Protein 8EVW (pdb70)

InterPro domains:
  IPR000291 D-alanine--D-alanine ligase/VANA/B/C, conserved site [PS00843] (100-111)
  IPR000291 D-alanine--D-alanine ligase/VANA/B/C, conserved site [PS00844] (277-305)
  IPR005905 D-alanine--D-alanine ligase [MF_00047] (6-335)
  IPR005905 D-alanine--D-alanine ligase [PIRSF039102] (4-339)
  IPR005905 D-alanine--D-alanine ligase [TIGR01205] (7-331)
  IPR011095 D-alanine--D-alanine ligase, C-terminal [PF07478] (147-330)
  IPR011127 D-alanine--D-alanine ligase, N-terminal domain [PF01820] (7-123)
  IPR011761 ATP-grasp fold [PS50975] (138-332)
  IPR013815 ATP-grasp fold, subdomain 1 [G3DSA:3.30.1490.20] (148-211)
  IPR016185 Pre-ATP-grasp domain superfamily [SSF52440] (5-132)

Structure (mmCIF, N/CA/C/O backbone):
data_8EVW
#
_entry.id   8EVW
#
_cell.length_a   47.273
_cell.length_b   123.615
_cell.length_c   53.582
_cell.angle_alpha   90.000
_cell.angle_beta   109.120
_cell.angle_gamma   90.000
#
_symmetry.space_group_name_H-M   'P 1 21 1'
#
loop_
_entity.id
_entity.type
_entity.pdbx_description
1 polymer 'D-alanine--D-alanine ligase A'
2 non-polymer "ADENOSINE-5'-TRIPHOSPHATE"
3 non-polymer D-ALANINE
4 non-polymer 'MAGNESIUM ION'
5 water water
#
loop_
_atom_site.group_PDB
_atom_site.id
_atom_site.type_symbol
_atom_site.label_atom_id
_atom_site.label_alt_id
_atom_site.label_comp_id
_atom_site.label_asym_id
_atom_site.label_entity_id
_atom_site.label_seq_id
_atom_site.pdbx_PDB_ins_code
_atom_site.Cartn_x
_atom_site.Cartn_y
_atom_site.Cartn_z
_atom_site.occupancy
_atom_site.B_iso_or_equiv
_atom_site.auth_seq_id
_atom_site.auth_comp_id
_atom_site.auth_asym_id
_atom_site.auth_atom_id
_atom_site.pdbx_PDB_model_num
ATOM 1 N N . LYS A 1 6 ? -28.113 -53.696 -37.216 1.00 28.85 5 LYS A N 1
ATOM 2 C CA . LYS A 1 6 ? -26.838 -54.393 -37.387 1.00 21.69 5 LYS A CA 1
ATOM 3 C C . LYS A 1 6 ? -25.733 -53.419 -37.716 1.00 26.16 5 LYS A C 1
ATOM 4 O O . LYS A 1 6 ? -25.934 -52.438 -38.422 1.00 30.34 5 LYS A O 1
ATOM 10 N N . LEU A 1 7 ? -24.565 -53.711 -37.181 1.00 23.14 6 LEU A N 1
ATOM 11 C CA . LEU A 1 7 ? -23.388 -52.864 -37.317 1.00 21.94 6 LEU A CA 1
ATOM 12 C C . LEU A 1 7 ? -22.429 -53.424 -38.367 1.00 19.13 6 LEU A C 1
ATOM 13 O O . LEU A 1 7 ? -22.481 -54.600 -38.742 1.00 21.12 6 LEU A O 1
ATOM 18 N N . LYS A 1 8 ? -21.565 -52.548 -38.851 1.00 16.61 7 LYS A N 1
ATOM 19 C CA . LYS A 1 8 ? -20.449 -52.918 -39.669 1.00 18.60 7 LYS A CA 1
ATOM 20 C C . LYS A 1 8 ? -19.242 -52.746 -38.754 1.00 14.48 7 LYS A C 1
ATOM 21 O O . LYS A 1 8 ? -18.959 -51.623 -38.337 1.00 16.46 7 LYS A O 1
ATOM 27 N N . VAL A 1 9 ? -18.565 -53.853 -38.451 1.00 14.55 8 VAL A N 1
ATOM 28 C CA . VAL A 1 9 ? -17.468 -53.858 -37.478 1.00 13.85 8 VAL A CA 1
ATOM 29 C C . VAL A 1 9 ? -16.188 -54.262 -38.170 1.00 14.54 8 VAL A C 1
ATOM 30 O O . VAL A 1 9 ? -16.172 -55.251 -38.905 1.00 15.20 8 VAL A O 1
ATOM 34 N N . ALA A 1 10 ? -15.109 -53.518 -37.928 1.00 13.26 9 ALA A N 1
ATOM 35 C CA . ALA A 1 10 ? -13.774 -53.990 -38.286 1.00 13.08 9 ALA A CA 1
ATOM 36 C C . ALA A 1 10 ? -13.108 -54.527 -37.028 1.00 12.62 9 ALA A C 1
ATOM 37 O O . ALA A 1 10 ? -12.946 -53.774 -36.054 1.00 12.76 9 ALA A O 1
ATOM 39 N N . VAL A 1 11 ? -12.733 -55.804 -37.030 1.00 11.78 10 VAL A N 1
ATOM 40 C CA . VAL A 1 11 ? -12.063 -56.404 -35.873 1.00 11.89 10 VAL A CA 1
ATOM 41 C C . VAL A 1 11 ? -10.573 -56.344 -36.153 1.00 12.27 10 VAL A C 1
ATOM 42 O O . VAL A 1 11 ? -10.083 -56.979 -37.105 1.00 13.76 10 VAL A O 1
ATOM 46 N N . LEU A 1 12 ? -9.867 -55.514 -35.366 1.00 11.31 11 LEU A N 1
ATOM 47 C CA . LEU A 1 12 ? -8.425 -55.366 -35.514 1.00 10.77 11 LEU A CA 1
ATOM 48 C C . LEU A 1 12 ? -7.725 -56.321 -34.560 1.00 11.57 11 LEU A C 1
ATOM 49 O O . LEU A 1 12 ? -8.029 -56.348 -33.361 1.00 11.85 11 LEU A O 1
ATOM 54 N N . PHE A 1 13 ? -6.800 -57.113 -35.062 1.00 12.26 12 PHE A N 1
ATOM 55 C CA . PHE A 1 13 ? -6.158 -58.107 -34.202 1.00 11.75 12 PHE A CA 1
ATOM 56 C C . PHE A 1 13 ? -4.744 -58.366 -34.689 1.00 11.77 12 PHE A C 1
ATOM 57 O O . PHE A 1 13 ? -4.345 -57.878 -35.752 1.00 11.99 12 PHE A O 1
ATOM 65 N N . GLY A 1 14 ? -4.030 -59.227 -33.969 1.00 11.87 13 GLY A N 1
ATOM 66 C CA . GLY A 1 14 ? -2.685 -59.560 -34.424 1.00 13.62 13 GLY A CA 1
ATOM 67 C C . GLY A 1 14 ? -1.632 -58.669 -33.815 1.00 12.87 13 GLY A C 1
ATOM 68 O O . GLY A 1 14 ? -1.203 -58.897 -32.685 1.00 13.11 13 GLY A O 1
ATOM 69 N N . GLY A 1 15 ? -1.273 -57.623 -34.529 1.00 14.80 14 GLY A N 1
ATOM 70 C CA . GLY A 1 15 ? -0.317 -56.687 -33.980 1.00 16.13 14 GLY A CA 1
ATOM 71 C C . GLY A 1 15 ? 1.093 -57.249 -33.997 1.00 14.19 14 GLY A C 1
ATOM 72 O O . GLY A 1 15 ? 1.396 -58.279 -34.613 1.00 15.17 14 GLY A O 1
ATOM 73 N N . SER A 1 16 ? 1.935 -56.594 -33.221 1.00 15.07 15 SER A N 1
ATOM 74 C CA . SER A 1 16 ? 3.337 -56.972 -33.197 1.00 16.68 15 SER A CA 1
ATOM 75 C C . SER A 1 16 ? 3.862 -57.092 -31.774 1.00 13.59 15 SER A C 1
ATOM 76 O O . SER A 1 16 ? 5.073 -57.104 -31.579 1.00 14.93 15 SER A O 1
ATOM 79 N N . SER A 1 17 ? 2.982 -57.208 -30.776 1.00 13.93 16 SER A N 1
ATOM 80 C CA . SER A 1 17 ? 3.452 -57.487 -29.428 1.00 11.43 16 SER A CA 1
ATOM 81 C C . SER A 1 17 ? 3.673 -58.981 -29.201 1.00 10.78 16 SER A C 1
ATOM 82 O O . SER A 1 17 ? 3.278 -59.831 -30.001 1.00 10.86 16 SER A O 1
ATOM 85 N N . GLU A 1 18 ? 4.253 -59.297 -28.038 1.00 10.39 17 GLU A N 1
ATOM 86 C CA . GLU A 1 18 ? 4.436 -60.685 -27.632 1.00 10.40 17 GLU A CA 1
ATOM 87 C C . GLU A 1 18 ? 3.093 -61.378 -27.366 1.00 8.86 17 GLU A C 1
ATOM 88 O O . GLU A 1 18 ? 3.064 -62.615 -27.254 1.00 11.42 17 GLU A O 1
ATOM 94 N N . GLU A 1 19 ? 1.986 -60.649 -27.303 1.00 10.09 18 GLU A N 1
ATOM 95 C CA . GLU A 1 19 ? 0.641 -61.208 -27.187 1.00 9.71 18 GLU A CA 1
ATOM 96 C C . GLU A 1 19 ? -0.048 -61.391 -28.542 1.00 10.44 18 GLU A C 1
ATOM 97 O O . GLU A 1 19 ? -1.271 -61.593 -28.565 1.00 10.30 18 GLU A O 1
ATOM 103 N N . ARG A 1 20 ? 0.695 -61.349 -29.644 1.00 10.42 19 ARG A N 1
ATOM 104 C CA . ARG A 1 20 ? 0.118 -61.495 -30.963 1.00 10.49 19 ARG A CA 1
ATOM 105 C C . ARG A 1 20 ? -0.685 -62.772 -31.093 1.00 10.61 19 ARG A C 1
ATOM 106 O O . ARG A 1 20 ? -1.750 -62.763 -31.710 1.00 10.50 19 ARG A O 1
ATOM 114 N N . ASP A 1 21 ? -0.182 -63.920 -30.613 1.00 10.52 20 ASP A N 1
ATOM 115 C CA . ASP A 1 21 ? -0.931 -65.162 -30.798 1.00 11.33 20 ASP A CA 1
ATOM 116 C C . ASP A 1 21 ? -2.212 -65.157 -29.971 1.00 9.34 20 ASP A C 1
ATOM 117 O O . ASP A 1 21 ? -3.269 -65.651 -30.413 1.00 11.17 20 ASP A O 1
ATOM 122 N N . VAL A 1 22 ? -2.154 -64.577 -28.754 1.00 9.86 21 VAL A N 1
ATOM 123 C CA . VAL A 1 22 ? -3.351 -64.427 -27.935 1.00 9.19 21 VAL A CA 1
ATOM 124 C C . VAL A 1 22 ? -4.337 -63.553 -28.678 1.00 10.22 21 VAL A C 1
ATOM 125 O O . VAL A 1 22 ? -5.543 -63.836 -28.699 1.00 9.89 21 VAL A O 1
ATOM 129 N N . SER A 1 23 ? -3.863 -62.473 -29.282 1.00 10.08 22 SER A N 1
ATOM 130 C CA . SER A 1 23 ? -4.733 -61.557 -30.021 1.00 10.58 22 SER A CA 1
ATOM 131 C C . SER A 1 23 ? -5.386 -62.218 -31.237 1.00 10.69 22 SER A C 1
ATOM 132 O O . SER A 1 23 ? -6.567 -61.959 -31.523 1.00 10.84 22 SER A O 1
ATOM 135 N N . ILE A 1 24 ? -4.644 -63.042 -31.973 1.00 10.22 23 ILE A N 1
ATOM 136 C CA . ILE A 1 24 ? -5.231 -63.805 -33.066 1.00 13.11 23 ILE A CA 1
ATOM 137 C C . ILE A 1 24 ? -6.392 -64.623 -32.575 1.00 11.67 23 ILE A C 1
ATOM 138 O O . ILE A 1 24 ? -7.474 -64.655 -33.210 1.00 13.28 23 ILE A O 1
ATOM 143 N N . ALA A 1 25 ? -6.224 -65.270 -31.434 1.00 11.50 24 ALA A N 1
ATOM 144 C CA . ALA A 1 25 ? -7.284 -66.108 -30.886 1.00 13.34 24 ALA A CA 1
ATOM 145 C C . ALA A 1 25 ? -8.460 -65.268 -30.387 1.00 11.44 24 ALA A C 1
ATOM 146 O O . ALA A 1 25 ? -9.632 -65.632 -30.594 1.00 13.67 24 ALA A O 1
ATOM 148 N N . SER A 1 26 ? -8.206 -64.154 -29.684 1.00 10.01 25 SER A N 1
ATOM 149 C CA . SER A 1 26 ? -9.313 -63.278 -29.305 1.00 10.20 25 SER A CA 1
ATOM 150 C C . SER A 1 26 ? -10.058 -62.801 -30.536 1.00 10.49 25 SER A C 1
ATOM 151 O O . SER A 1 26 ? -11.314 -62.815 -30.570 1.00 11.28 25 SER A O 1
ATOM 154 N N . GLY A 1 27 ? -9.325 -62.292 -31.529 1.00 10.69 26 GLY A N 1
ATOM 155 C CA . GLY A 1 27 ? -9.946 -61.787 -32.751 1.00 13.07 26 GLY A CA 1
ATOM 156 C C . GLY A 1 27 ? -10.797 -62.839 -33.429 1.00 14.48 26 GLY A C 1
ATOM 157 O O . GLY A 1 27 ? -11.921 -62.559 -33.856 1.00 13.78 26 GLY A O 1
ATOM 158 N N . ALA A 1 28 ? -10.316 -64.062 -33.483 1.00 13.06 27 ALA A N 1
ATOM 159 C CA . ALA A 1 28 ? -11.059 -65.106 -34.158 1.00 15.27 27 ALA A CA 1
ATOM 160 C C . ALA A 1 28 ? -12.379 -65.387 -33.434 1.00 16.82 27 ALA A C 1
ATOM 161 O O . ALA A 1 28 ? -13.443 -65.546 -34.077 1.00 15.36 27 ALA A O 1
ATOM 163 N N . GLN A 1 29 ? -12.390 -65.372 -32.100 1.00 13.60 28 GLN A N 1
ATOM 164 C CA . GLN A 1 29 ? -13.655 -65.600 -31.387 1.00 13.00 28 GLN A CA 1
ATOM 165 C C . GLN A 1 29 ? -14.611 -64.455 -31.602 1.00 12.53 28 GLN A C 1
ATOM 166 O O . GLN A 1 29 ? -15.825 -64.683 -31.761 1.00 12.89 28 GLN A O 1
ATOM 172 N N . VAL A 1 30 ? -14.119 -63.215 -31.520 1.00 12.26 29 VAL A N 1
ATOM 173 C CA . VAL A 1 30 ? -14.965 -62.040 -31.682 1.00 12.49 29 VAL A CA 1
ATOM 174 C C . VAL A 1 30 ? -15.551 -61.991 -33.085 1.00 11.90 29 VAL A C 1
ATOM 175 O O . VAL A 1 30 ? -16.739 -61.707 -33.245 1.00 12.81 29 VAL A O 1
ATOM 179 N N . ILE A 1 31 ? -14.737 -62.280 -34.102 1.00 13.00 30 ILE A N 1
ATOM 180 C CA . ILE A 1 31 ? -15.219 -62.273 -35.487 1.00 13.68 30 ILE A CA 1
ATOM 181 C C . ILE A 1 31 ? -16.347 -63.274 -35.640 1.00 13.32 30 ILE A C 1
ATOM 182 O O . ILE A 1 31 ? -17.420 -62.955 -36.186 1.00 15.42 30 ILE A O 1
ATOM 187 N N . GLN A 1 32 ? -16.153 -64.479 -35.118 1.00 13.50 31 GLN A N 1
ATOM 188 C CA . GLN A 1 32 ? -17.164 -65.514 -35.282 1.00 18.07 31 GLN A CA 1
ATOM 189 C C . GLN A 1 32 ? -18.443 -65.117 -34.555 1.00 15.11 31 GLN A C 1
ATOM 190 O O . GLN A 1 32 ? -19.570 -65.284 -35.077 1.00 16.54 31 GLN A O 1
ATOM 196 N N . ALA A 1 33 ? -18.309 -64.588 -33.344 1.00 14.82 32 ALA A N 1
ATOM 197 C CA . ALA A 1 33 ? -19.486 -64.222 -32.568 1.00 16.11 32 ALA A CA 1
ATOM 198 C C . ALA A 1 33 ? -20.261 -63.096 -33.232 1.00 16.36 32 ALA A C 1
ATOM 199 O O . ALA A 1 33 ? -21.504 -63.130 -33.285 1.00 16.69 32 ALA A O 1
ATOM 201 N N . LEU A 1 34 ? -19.581 -62.036 -33.672 1.00 15.67 33 LEU A N 1
ATOM 202 C CA . LEU A 1 34 ? -20.285 -60.918 -34.284 1.00 13.65 33 LEU A CA 1
ATOM 203 C C . LEU A 1 34 ? -20.936 -61.326 -35.603 1.00 16.45 33 LEU A C 1
ATOM 204 O O . LEU A 1 34 ? -22.058 -60.872 -35.920 1.00 16.24 33 LEU A O 1
ATOM 209 N N . ARG A 1 35 ? -20.282 -62.161 -36.399 1.00 16.83 34 ARG A N 1
ATOM 210 C CA . ARG A 1 35 ? -20.949 -62.636 -37.614 1.00 18.06 34 ARG A CA 1
ATOM 211 C C . ARG A 1 35 ? -22.195 -63.444 -37.263 1.00 17.58 34 ARG A C 1
ATOM 212 O O . ARG A 1 35 ? -23.253 -63.294 -37.907 1.00 21.02 34 ARG A O 1
ATOM 220 N N . SER A 1 36 ? -22.126 -64.235 -36.188 1.00 17.20 35 SER A N 1
ATOM 221 C CA . SER A 1 36 ? -23.266 -65.071 -35.802 1.00 22.27 35 SER A CA 1
ATOM 222 C C . SER A 1 36 ? -24.444 -64.230 -35.336 1.00 22.76 35 SER A C 1
ATOM 223 O O . SER A 1 36 ? -25.604 -64.656 -35.456 1.00 27.08 35 SER A O 1
ATOM 226 N N . ALA A 1 37 ? -24.188 -63.051 -34.810 1.00 19.51 36 ALA A N 1
ATOM 227 C CA . ALA A 1 37 ? -25.219 -62.105 -34.424 1.00 22.18 36 ALA A CA 1
ATOM 228 C C . ALA A 1 37 ? -25.719 -61.250 -35.605 1.00 24.75 36 ALA A C 1
ATOM 229 O O . ALA A 1 37 ? -26.507 -60.318 -35.394 1.00 24.37 36 ALA A O 1
ATOM 231 N N . GLY A 1 38 ? -25.273 -61.531 -36.824 1.00 19.24 37 GLY A N 1
ATOM 232 C CA . GLY A 1 38 ? -25.771 -60.865 -38.022 1.00 18.74 37 GLY A CA 1
ATOM 233 C C . GLY A 1 38 ? -25.073 -59.590 -38.435 1.00 22.60 37 GLY A C 1
ATOM 234 O O . GLY A 1 38 ? -25.580 -58.869 -39.309 1.00 23.08 37 GLY A O 1
ATOM 235 N N . HIS A 1 39 ? -23.925 -59.278 -37.842 1.00 17.73 38 HIS A N 1
ATOM 236 C CA . HIS A 1 39 ? -23.201 -58.085 -38.231 1.00 21.93 38 HIS A CA 1
ATOM 237 C C . HIS A 1 39 ? -22.296 -58.386 -39.413 1.00 19.45 38 HIS A C 1
ATOM 238 O O . HIS A 1 39 ? -21.885 -59.528 -39.624 1.00 20.85 38 HIS A O 1
ATOM 245 N N . GLN A 1 40 ? -21.986 -57.355 -40.189 1.00 19.83 39 GLN A N 1
ATOM 246 C CA . GLN A 1 40 ? -20.961 -57.466 -41.221 1.00 20.07 39 GLN A CA 1
ATOM 247 C C . GLN A 1 40 ? -19.625 -57.174 -40.541 1.00 17.26 39 GLN A C 1
ATOM 248 O O . GLN A 1 40 ? -19.527 -56.219 -39.767 1.00 20.99 39 GLN A O 1
ATOM 250 N N . VAL A 1 41 ? -18.643 -58.033 -40.761 1.00 18.20 40 VAL A N 1
ATOM 251 C CA . VAL A 1 41 ? -17.371 -57.986 -40.045 1.00 17.67 40 VAL A CA 1
ATOM 252 C C . VAL A 1 41 ? -16.219 -58.035 -41.023 1.00 18.06 40 VAL A C 1
ATOM 253 O O . VAL A 1 41 ? -16.183 -58.900 -41.911 1.00 22.23 40 VAL A O 1
ATOM 257 N N . LEU A 1 42 ? -15.284 -57.082 -40.892 1.00 15.76 41 LEU A N 1
ATOM 258 C CA . LEU A 1 42 ? -14.020 -57.101 -41.613 1.00 16.60 41 LEU A CA 1
ATOM 259 C C . LEU A 1 42 ? -12.958 -57.600 -40.645 1.00 14.60 41 LEU A C 1
ATOM 260 O O . LEU A 1 42 ? -12.848 -57.061 -39.534 1.00 18.35 41 LEU A O 1
ATOM 265 N N . ALA A 1 43 ? -12.161 -58.584 -41.053 1.00 14.97 42 ALA A N 1
ATOM 266 C CA . ALA A 1 43 ? -11.064 -59.111 -40.243 1.00 15.25 42 ALA A CA 1
ATOM 267 C C . ALA A 1 43 ? -9.763 -58.471 -40.693 1.00 17.86 42 ALA A C 1
ATOM 268 O O . ALA A 1 43 ? -9.326 -58.683 -41.830 1.00 19.01 42 ALA A O 1
ATOM 270 N N . VAL A 1 44 ? -9.132 -57.714 -39.807 1.00 15.59 43 VAL A N 1
ATOM 271 C CA . VAL A 1 44 ? -7.929 -56.967 -40.141 1.00 15.41 43 VAL A CA 1
ATOM 272 C C . VAL A 1 44 ? -6.793 -57.399 -39.223 1.00 16.86 43 VAL A C 1
ATOM 273 O O . VAL A 1 44 ? -6.836 -57.102 -38.022 1.00 13.82 43 VAL A O 1
ATOM 277 N N . ASP A 1 45 ? -5.776 -58.064 -39.770 1.00 15.78 44 ASP A N 1
ATOM 278 C CA . ASP A 1 45 ? -4.544 -58.308 -39.029 1.00 16.61 44 ASP A CA 1
ATOM 279 C C . ASP A 1 45 ? -3.710 -57.064 -39.188 1.00 17.75 44 ASP A C 1
ATOM 280 O O . ASP A 1 45 ? -3.339 -56.693 -40.311 1.00 21.25 44 ASP A O 1
ATOM 285 N N . THR A 1 46 ? -3.455 -56.367 -38.098 1.00 17.77 45 THR A N 1
ATOM 286 C CA . THR A 1 46 ? -2.754 -55.101 -38.255 1.00 20.48 45 THR A CA 1
ATOM 287 C C . THR A 1 46 ? -1.323 -55.270 -38.756 1.00 22.05 45 THR A C 1
ATOM 288 O O . THR A 1 46 ? -0.700 -54.270 -39.132 1.00 26.15 45 THR A O 1
ATOM 292 N N . ALA A 1 47 ? -0.823 -56.496 -38.829 1.00 18.63 46 ALA A N 1
ATOM 293 C CA . ALA A 1 47 ? 0.511 -56.788 -39.360 1.00 23.47 46 ALA A CA 1
ATOM 294 C C . ALA A 1 47 ? 0.533 -56.936 -40.876 1.00 31.44 46 ALA A C 1
ATOM 295 O O . ALA A 1 47 ? 1.621 -56.982 -41.461 1.00 40.97 46 ALA A O 1
ATOM 297 N N . SER A 1 48 ? -0.632 -56.976 -41.521 1.00 22.11 47 SER A N 1
ATOM 298 C CA . SER A 1 48 ? -0.751 -57.291 -42.947 1.00 24.08 47 SER A CA 1
ATOM 299 C C . SER A 1 48 ? -1.950 -56.657 -43.653 1.00 26.48 47 SER A C 1
ATOM 300 O O . SER A 1 48 ? -1.827 -56.225 -44.801 1.00 35.39 47 SER A O 1
ATOM 303 N N . GLY A 1 49 ? -3.116 -56.601 -43.007 1.00 23.97 48 GLY A N 1
ATOM 304 C CA . GLY A 1 49 ? -4.293 -55.968 -43.565 1.00 23.77 48 GLY A CA 1
ATOM 305 C C . GLY A 1 49 ? -5.514 -56.886 -43.545 1.00 26.39 48 GLY A C 1
ATOM 306 O O . GLY A 1 49 ? -5.604 -57.822 -42.742 1.00 23.31 48 GLY A O 1
ATOM 307 N N . LEU A 1 50 ? -6.467 -56.634 -44.452 1.00 26.55 49 LEU A N 1
ATOM 308 C CA . LEU A 1 50 ? -7.683 -57.449 -44.539 1.00 23.32 49 LEU A CA 1
ATOM 309 C C . LEU A 1 50 ? -7.426 -58.886 -44.972 1.00 29.53 49 LEU A C 1
ATOM 310 O O . LEU A 1 50 ? -6.657 -59.153 -45.898 1.00 27.48 49 LEU A O 1
ATOM 315 N N . LEU A 1 51 ? -8.109 -59.818 -44.327 1.00 23.78 50 LEU A N 1
ATOM 316 C CA . LEU A 1 51 ? -8.043 -61.226 -44.694 1.00 28.65 50 LEU A CA 1
ATOM 317 C C . LEU A 1 51 ? -9.260 -61.680 -45.496 1.00 25.40 50 LEU A C 1
ATOM 318 O O . LEU A 1 51 ? -10.375 -61.194 -45.298 1.00 25.84 50 LEU A O 1
ATOM 323 N N . GLY A 1 52 ? -9.039 -62.659 -46.387 1.00 27.59 51 GLY A N 1
ATOM 324 C CA . GLY A 1 52 ? -10.128 -63.350 -47.054 1.00 28.73 51 GLY A CA 1
ATOM 325 C C . GLY A 1 52 ? -10.632 -64.545 -46.254 1.00 32.95 51 GLY A C 1
ATOM 326 O O . GLY A 1 52 ? -10.114 -64.889 -45.196 1.00 29.63 51 GLY A O 1
ATOM 327 N N . ALA A 1 53 ? -11.676 -65.187 -46.782 1.00 28.24 52 ALA A N 1
ATOM 328 C CA . ALA A 1 53 ? -12.400 -66.194 -46.008 1.00 32.81 52 ALA A CA 1
ATOM 329 C C . ALA A 1 53 ? -11.508 -67.369 -45.621 1.00 35.52 52 ALA A C 1
ATOM 330 O O . ALA A 1 53 ? -11.645 -67.921 -44.524 1.00 38.13 52 ALA A O 1
ATOM 332 N N . GLU A 1 54 ? -10.592 -67.767 -46.506 1.00 32.98 53 GLU A N 1
ATOM 333 C CA . GLU A 1 54 ? -9.754 -68.932 -46.237 1.00 38.75 53 GLU A CA 1
ATOM 334 C C . GLU A 1 54 ? -8.690 -68.624 -45.189 1.00 38.18 53 GLU A C 1
ATOM 335 O O . GLU A 1 54 ? -8.515 -69.391 -44.237 1.00 36.46 53 GLU A O 1
ATOM 337 N N . GLU A 1 55 ? -7.958 -67.511 -45.354 1.00 37.31 54 GLU A N 1
ATOM 338 C CA . GLU A 1 55 ? -7.029 -67.063 -44.315 1.00 41.69 54 GLU A CA 1
ATOM 339 C C . GLU A 1 55 ? -7.743 -66.873 -42.984 1.00 38.28 54 GLU A C 1
ATOM 340 O O . GLU A 1 55 ? -7.178 -67.132 -41.916 1.00 33.37 54 GLU A O 1
ATOM 342 N N . GLU A 1 56 ? -8.982 -66.429 -43.034 1.00 36.04 55 GLU A N 1
ATOM 343 C CA . GLU A 1 56 ? -9.749 -66.183 -41.831 1.00 34.40 55 GLU A CA 1
ATOM 344 C C . GLU A 1 56 ? -10.224 -67.468 -41.163 1.00 39.60 55 GLU A C 1
ATOM 345 O O . GLU A 1 56 ? -10.250 -67.543 -39.928 1.00 36.07 55 GLU A O 1
ATOM 351 N N . ARG A 1 57 ? -10.552 -68.498 -41.946 1.00 37.17 56 ARG A N 1
ATOM 352 C CA . ARG A 1 57 ? -10.833 -69.805 -41.356 1.00 45.19 56 ARG A CA 1
ATOM 353 C C . ARG A 1 57 ? -9.577 -70.427 -40.751 1.00 41.84 56 ARG A C 1
ATOM 354 O O . ARG A 1 57 ? -9.656 -71.119 -39.726 1.00 32.74 56 ARG A O 1
ATOM 356 N N . ARG A 1 58 ? -8.417 -70.195 -41.372 1.00 35.70 57 ARG A N 1
ATOM 357 C CA . ARG A 1 58 ? -7.169 -70.735 -40.854 1.00 31.43 57 ARG A CA 1
ATOM 358 C C . ARG A 1 58 ? -6.821 -70.112 -39.507 1.00 41.07 57 ARG A C 1
ATOM 359 O O . ARG A 1 58 ? -6.378 -70.808 -38.588 1.00 33.26 57 ARG A O 1
ATOM 367 N N . LEU A 1 59 ? -7.020 -68.800 -39.368 1.00 41.55 58 LEU A N 1
ATOM 368 C CA . LEU A 1 59 ? -6.685 -68.140 -38.111 1.00 33.65 58 LEU A CA 1
ATOM 369 C C . LEU A 1 59 ? -7.652 -68.536 -36.997 1.00 27.82 58 LEU A C 1
ATOM 370 O O . LEU A 1 59 ? -7.263 -68.582 -35.823 1.00 25.12 58 LEU A O 1
ATOM 375 N N . LEU A 1 60 ? -8.908 -68.850 -37.325 1.00 34.75 59 LEU A N 1
ATOM 376 C CA . LEU A 1 60 ? -9.809 -69.341 -36.287 1.00 31.73 59 LEU A CA 1
ATOM 377 C C . LEU A 1 60 ? -9.352 -70.695 -35.742 1.00 43.49 59 LEU A C 1
ATOM 378 O O . LEU A 1 60 ? -9.706 -71.053 -34.609 1.00 30.84 59 LEU A O 1
ATOM 383 N N . ALA A 1 61 ? -8.536 -71.433 -36.509 1.00 34.45 60 ALA A N 1
ATOM 384 C CA . ALA A 1 61 ? -8.004 -72.718 -36.084 1.00 29.26 60 ALA A CA 1
ATOM 385 C C . ALA A 1 61 ? -6.630 -72.645 -35.418 1.00 29.81 60 ALA A C 1
ATOM 386 O O . ALA A 1 61 ? -6.173 -73.664 -34.908 1.00 27.63 60 ALA A O 1
ATOM 388 N N . SER A 1 62 ? -5.961 -71.487 -35.399 1.00 25.94 61 SER A N 1
ATOM 389 C CA . SER A 1 62 ? -4.593 -71.380 -34.867 1.00 27.97 61 SER A CA 1
ATOM 390 C C . SER A 1 62 ? -4.607 -71.069 -33.373 1.00 21.07 61 SER A C 1
ATOM 391 O O . SER A 1 62 ? -4.771 -69.915 -32.965 1.00 23.43 61 SER A O 1
ATOM 394 N N . LYS A 1 63 ? -4.376 -72.079 -32.549 1.00 15.81 62 LYS A N 1
ATOM 395 C CA . LYS A 1 63 ? -4.434 -71.923 -31.107 1.00 16.85 62 LYS A CA 1
ATOM 396 C C . LYS A 1 63 ? -3.141 -71.321 -30.592 1.00 12.77 62 LYS A C 1
ATOM 397 O O . LYS A 1 63 ? -2.063 -71.486 -31.180 1.00 14.38 62 LYS A O 1
ATOM 403 N N . VAL A 1 64 ? -3.252 -70.613 -29.466 1.00 13.89 63 VAL A N 1
ATOM 404 C CA . VAL A 1 64 ? -2.057 -70.066 -28.835 1.00 13.18 63 VAL A CA 1
ATOM 405 C C . VAL A 1 64 ? -1.065 -71.206 -28.603 1.00 12.35 63 VAL A C 1
ATOM 406 O O . VAL A 1 64 ? -1.465 -72.316 -28.204 1.00 12.63 63 VAL A O 1
ATOM 410 N N . LYS A 1 65 ? 0.228 -70.944 -28.810 1.00 12.55 64 LYS A N 1
ATOM 411 C CA . LYS A 1 65 ? 1.274 -71.944 -28.631 1.00 14.73 64 LYS A CA 1
ATOM 412 C C . LYS A 1 65 ? 1.749 -71.949 -27.188 1.00 13.12 64 LYS A C 1
ATOM 413 O O . LYS A 1 65 ? 1.306 -71.154 -26.353 1.00 12.47 64 LYS A O 1
ATOM 419 N N . GLU A 1 66 ? 2.727 -72.814 -26.894 1.00 13.84 65 GLU A N 1
ATOM 420 C CA . GLU A 1 66 ? 3.208 -72.944 -25.522 1.00 13.68 65 GLU A CA 1
ATOM 421 C C . GLU A 1 66 ? 4.156 -71.834 -25.099 1.00 13.89 65 GLU A C 1
ATOM 422 O O . GLU A 1 66 ? 4.326 -71.660 -23.894 1.00 14.11 65 GLU A O 1
ATOM 428 N N . VAL A 1 67 ? 4.793 -71.120 -26.028 1.00 13.10 66 VAL A N 1
ATOM 429 C CA . VAL A 1 67 ? 5.553 -69.913 -25.689 1.00 13.71 66 VAL A CA 1
ATOM 430 C C . VAL A 1 67 ? 5.073 -68.780 -26.580 1.00 11.57 66 VAL A C 1
ATOM 431 O O . VAL A 1 67 ? 4.560 -68.995 -27.684 1.00 12.40 66 VAL A O 1
ATOM 435 N N . PRO A 1 68 ? 5.233 -67.537 -26.107 1.00 13.43 67 PRO A N 1
ATOM 436 C CA . PRO A 1 68 ? 4.793 -66.396 -26.906 1.00 14.31 67 PRO A CA 1
ATOM 437 C C . PRO A 1 68 ? 5.743 -66.166 -28.059 1.00 13.16 67 PRO A C 1
ATOM 438 O O . PRO A 1 68 ? 6.930 -66.535 -27.987 1.00 14.94 67 PRO A O 1
ATOM 442 N N . PRO A 1 69 ? 5.273 -65.560 -29.143 1.00 14.00 68 PRO A N 1
ATOM 443 C CA . PRO A 1 69 ? 6.164 -65.131 -30.229 1.00 15.06 68 PRO A CA 1
ATOM 444 C C . PRO A 1 69 ? 7.239 -64.236 -29.650 1.00 16.48 68 PRO A C 1
ATOM 445 O O . PRO A 1 69 ? 6.972 -63.348 -28.836 1.00 20.06 68 PRO A O 1
ATOM 449 N N . ASP A 1 70 ? 8.444 -64.428 -30.133 1.00 17.67 69 ASP A N 1
ATOM 450 C CA . ASP A 1 70 ? 9.604 -63.893 -29.442 1.00 18.75 69 ASP A CA 1
ATOM 451 C C . ASP A 1 70 ? 10.767 -63.775 -30.418 1.00 16.72 69 ASP A C 1
ATOM 452 O O . ASP A 1 70 ? 10.743 -64.320 -31.529 1.00 17.17 69 ASP A O 1
ATOM 457 N N . SER A 1 71 ? 11.802 -63.058 -29.971 1.00 19.67 70 SER A N 1
ATOM 458 C CA . SER A 1 71 ? 13.115 -63.044 -30.607 1.00 22.46 70 SER A CA 1
ATOM 459 C C . SER A 1 71 ? 12.978 -62.790 -32.110 1.00 19.86 70 SER A C 1
ATOM 460 O O . SER A 1 71 ? 12.202 -61.921 -32.528 1.00 18.54 70 SER A O 1
ATOM 463 N N . ASP A 1 72 ? 13.696 -63.565 -32.927 1.00 18.54 71 ASP A N 1
ATOM 464 C CA . ASP A 1 72 ? 13.735 -63.288 -34.367 1.00 22.24 71 ASP A CA 1
ATOM 465 C C . ASP A 1 72 ? 12.385 -63.517 -35.032 1.00 23.70 71 ASP A C 1
ATOM 466 O O . ASP A 1 72 ? 12.050 -62.820 -35.994 1.00 20.12 71 ASP A O 1
ATOM 471 N N . SER A 1 73 ? 11.606 -64.493 -34.555 1.00 16.36 72 SER A N 1
ATOM 472 C CA . SER A 1 73 ? 10.298 -64.769 -35.148 1.00 19.12 72 SER A CA 1
ATOM 473 C C . SER A 1 73 ? 9.392 -63.544 -35.067 1.00 20.73 72 SER A C 1
ATOM 474 O O . SER A 1 73 ? 8.772 -63.136 -36.063 1.00 18.78 72 SER A O 1
ATOM 477 N N . LEU A 1 74 ? 9.297 -62.939 -33.880 1.00 16.64 73 LEU A N 1
ATOM 478 C CA . LEU A 1 74 ? 8.486 -61.725 -33.742 1.00 18.24 73 LEU A CA 1
ATOM 479 C C . LEU A 1 74 ? 9.118 -60.523 -34.434 1.00 28.42 73 LEU A C 1
ATOM 480 O O . LEU A 1 74 ? 8.384 -59.661 -34.956 1.00 21.42 73 LEU A O 1
ATOM 485 N N . ALA A 1 75 ? 10.466 -60.440 -34.434 1.00 21.81 74 ALA A N 1
ATOM 486 C CA . ALA A 1 75 ? 11.162 -59.353 -35.129 1.00 29.71 74 ALA A CA 1
ATOM 487 C C . ALA A 1 75 ? 10.783 -59.315 -36.598 1.00 32.27 74 ALA A C 1
ATOM 488 O O . ALA A 1 75 ? 10.545 -58.237 -37.164 1.00 25.70 74 ALA A O 1
ATOM 490 N N . ILE A 1 76 ? 10.729 -60.482 -37.238 1.00 20.66 75 ILE A N 1
ATOM 491 C CA . ILE A 1 76 ? 10.314 -60.536 -38.637 1.00 31.57 75 ILE A CA 1
ATOM 492 C C . ILE A 1 76 ? 8.925 -59.929 -38.816 1.00 36.40 75 ILE A C 1
ATOM 493 O O . ILE A 1 76 ? 8.703 -59.114 -39.724 1.00 33.12 75 ILE A O 1
ATOM 498 N N . ILE A 1 77 ? 7.976 -60.285 -37.939 1.00 29.59 76 ILE A N 1
ATOM 499 C CA . ILE A 1 77 ? 6.632 -59.715 -38.036 1.00 32.35 76 ILE A CA 1
ATOM 500 C C . ILE A 1 77 ? 6.678 -58.204 -37.811 1.00 42.99 76 ILE A C 1
ATOM 501 O O . ILE A 1 77 ? 6.000 -57.429 -38.506 1.00 32.27 76 ILE A O 1
ATOM 506 N N . ARG A 1 78 ? 7.490 -57.762 -36.850 1.00 33.96 77 ARG A N 1
ATOM 507 C CA . ARG A 1 78 ? 7.593 -56.343 -36.536 1.00 40.66 77 ARG A CA 1
ATOM 508 C C . ARG A 1 78 ? 8.311 -55.613 -37.673 1.00 47.34 77 ARG A C 1
ATOM 509 O O . ARG A 1 78 ? 7.935 -54.503 -38.049 1.00 53.25 77 ARG A O 1
ATOM 511 N N . GLY A 1 92 ? -17.048 -47.065 -44.228 1.00 33.96 91 GLY A N 1
ATOM 512 C CA . GLY A 1 92 ? -18.414 -47.369 -43.836 1.00 31.67 91 GLY A CA 1
ATOM 513 C C . GLY A 1 92 ? -18.483 -48.123 -42.510 1.00 28.22 91 GLY A C 1
ATOM 514 O O . GLY A 1 92 ? -19.544 -48.551 -42.069 1.00 31.85 91 GLY A O 1
ATOM 515 N N . VAL A 1 93 ? -17.329 -48.297 -41.863 1.00 33.72 92 VAL A N 1
ATOM 516 C CA . VAL A 1 93 ? -17.284 -49.046 -40.609 1.00 18.99 92 VAL A CA 1
ATOM 517 C C . VAL A 1 93 ? -17.921 -48.210 -39.502 1.00 17.54 92 VAL A C 1
ATOM 518 O O . VAL A 1 93 ? -17.602 -47.021 -39.341 1.00 21.45 92 VAL A O 1
ATOM 522 N N . ASP A 1 94 ? -18.821 -48.832 -38.723 1.00 17.53 93 ASP A N 1
ATOM 523 C CA . ASP A 1 94 ? -19.400 -48.162 -37.571 1.00 14.90 93 ASP A CA 1
ATOM 524 C C . ASP A 1 94 ? -18.446 -48.137 -36.381 1.00 14.88 93 ASP A C 1
ATOM 525 O O . ASP A 1 94 ? -18.442 -47.175 -35.611 1.00 17.58 93 ASP A O 1
ATOM 530 N N . VAL A 1 95 ? -17.645 -49.186 -36.187 1.00 14.25 94 VAL A N 1
ATOM 531 C CA . VAL A 1 95 ? -16.778 -49.234 -35.007 1.00 13.63 94 VAL A CA 1
ATOM 532 C C . VAL A 1 95 ? -15.635 -50.187 -35.277 1.00 12.53 94 VAL A C 1
ATOM 533 O O . VAL A 1 95 ? -15.786 -51.189 -35.977 1.00 13.12 94 VAL A O 1
ATOM 537 N N . PHE A 1 96 ? -14.470 -49.854 -34.744 1.00 12.60 95 PHE A N 1
ATOM 538 C CA . PHE A 1 96 ? -13.312 -50.750 -34.734 1.00 12.18 95 PHE A CA 1
ATOM 539 C C . PHE A 1 96 ? -13.278 -51.508 -33.402 1.00 11.39 95 PHE A C 1
ATOM 540 O O . PHE A 1 96 ? -13.118 -50.877 -32.338 1.00 12.10 95 PHE A O 1
ATOM 548 N N . PHE A 1 97 ? -13.466 -52.843 -33.454 1.00 10.97 96 PHE A N 1
ATOM 549 C CA . PHE A 1 97 ? -13.353 -53.682 -32.270 1.00 9.17 96 PHE A CA 1
ATOM 550 C C . PHE A 1 97 ? -11.878 -53.979 -32.116 1.00 10.07 96 PHE A C 1
ATOM 551 O O . PHE A 1 97 ? -11.273 -54.646 -32.975 1.00 11.12 96 PHE A O 1
ATOM 559 N N . LEU A 1 98 ? -11.282 -53.496 -31.033 1.00 9.93 97 LEU A N 1
ATOM 560 C CA . LEU A 1 98 ? -9.838 -53.713 -30.815 1.00 9.97 97 LEU A CA 1
ATOM 561 C C . LEU A 1 98 ? -9.641 -55.046 -30.112 1.00 10.77 97 LEU A C 1
ATOM 562 O O . LEU A 1 98 ? -9.851 -55.161 -28.890 1.00 10.75 97 LEU A O 1
ATOM 567 N N . ALA A 1 99 ? -9.297 -56.080 -30.873 1.00 10.85 98 ALA A N 1
ATOM 568 C CA . ALA A 1 99 ? -8.989 -57.416 -30.366 1.00 9.72 98 ALA A CA 1
ATOM 569 C C . ALA A 1 99 ? -7.476 -57.610 -30.211 1.00 12.12 98 ALA A C 1
ATOM 570 O O . ALA A 1 99 ? -6.998 -58.766 -30.146 1.00 13.33 98 ALA A O 1
ATOM 572 N N . LEU A 1 100 ? -6.723 -56.516 -30.125 1.00 10.76 99 LEU A N 1
ATOM 573 C CA . LEU A 1 100 ? -5.298 -56.508 -29.852 1.00 10.14 99 LEU A CA 1
ATOM 574 C C . LEU A 1 100 ? -5.040 -56.641 -28.358 1.00 9.03 99 LEU A C 1
ATOM 575 O O . LEU A 1 100 ? -5.883 -56.306 -27.530 1.00 10.18 99 LEU A O 1
ATOM 580 N N . HIS A 1 101 ? -3.817 -57.052 -28.038 1.00 8.87 100 HIS A N 1
ATOM 581 C CA . HIS A 1 101 ? -3.358 -57.073 -26.655 1.00 8.12 100 HIS A CA 1
ATOM 582 C C . HIS A 1 101 ? -1.907 -56.643 -26.642 1.00 9.76 100 HIS A C 1
ATOM 583 O O . HIS A 1 101 ? -1.083 -57.130 -27.428 1.00 10.20 100 HIS A O 1
ATOM 590 N N . GLY A 1 102 ? -1.572 -55.834 -25.660 1.00 9.10 101 GLY A N 1
ATOM 591 C CA . GLY A 1 102 ? -0.193 -55.407 -25.467 1.00 9.77 101 GLY A CA 1
ATOM 592 C C . GLY A 1 102 ? 0.275 -54.359 -26.449 1.00 10.25 101 GLY A C 1
ATOM 593 O O . GLY A 1 102 ? -0.374 -54.021 -27.467 1.00 10.48 101 GLY A O 1
ATOM 594 N N . GLY A 1 103 ? 1.480 -53.841 -26.176 1.00 11.04 102 GLY A N 1
ATOM 595 C CA . GLY A 1 103 ? 2.175 -52.936 -27.108 1.00 12.59 102 GLY A CA 1
ATOM 596 C C . GLY A 1 103 ? 1.296 -51.754 -27.492 1.00 12.76 102 GLY A C 1
ATOM 597 O O . GLY A 1 103 ? 0.519 -51.223 -26.696 1.00 11.18 102 GLY A O 1
ATOM 598 N N . THR A 1 104 ? 1.412 -51.333 -28.748 1.00 11.13 103 THR A N 1
ATOM 599 C CA . THR A 1 104 ? 0.747 -50.123 -29.198 1.00 12.82 103 THR A CA 1
ATOM 600 C C . THR A 1 104 ? -0.753 -50.310 -29.331 1.00 11.41 103 THR A C 1
ATOM 601 O O . THR A 1 104 ? -1.483 -49.320 -29.351 1.00 13.01 103 THR A O 1
ATOM 605 N N . GLY A 1 105 ? -1.224 -51.559 -29.402 1.00 10.57 104 GLY A N 1
ATOM 606 C CA . GLY A 1 105 ? -2.648 -51.754 -29.549 1.00 12.16 104 GLY A CA 1
ATOM 607 C C . GLY A 1 105 ? -3.390 -51.476 -28.260 1.00 9.26 104 GLY A C 1
ATOM 608 O O . GLY A 1 105 ? -4.585 -51.188 -28.276 1.00 11.55 104 GLY A O 1
ATOM 609 N N . GLU A 1 106 ? -2.710 -51.644 -27.096 1.00 11.07 105 GLU A N 1
ATOM 610 C CA . GLU A 1 106 ? -3.332 -51.540 -25.782 1.00 9.36 105 GLU A CA 1
ATOM 611 C C . GLU A 1 106 ? -2.843 -50.357 -24.962 1.00 9.59 105 GLU A C 1
ATOM 612 O O . GLU A 1 106 ? -3.477 -50.007 -23.969 1.00 10.90 105 GLU A O 1
ATOM 618 N N . ASP A 1 107 ? -1.677 -49.790 -25.306 1.00 10.06 106 ASP A N 1
ATOM 619 C CA . ASP A 1 107 ? -1.082 -48.782 -24.437 1.00 9.67 106 ASP A CA 1
ATOM 620 C C . ASP A 1 107 ? -1.496 -47.357 -24.785 1.00 11.25 106 ASP A C 1
ATOM 621 O O . ASP A 1 107 ? -0.934 -46.409 -24.203 1.00 11.54 106 ASP A O 1
ATOM 626 N N . GLY A 1 108 ? -2.534 -47.181 -25.586 1.00 10.93 107 GLY A N 1
ATOM 627 C CA . GLY A 1 108 ? -2.992 -45.850 -25.913 1.00 11.78 107 GLY A CA 1
ATOM 628 C C . GLY A 1 108 ? -2.533 -45.352 -27.259 1.00 10.18 107 GLY A C 1
ATOM 629 O O . GLY A 1 108 ? -3.087 -44.382 -27.763 1.00 12.32 107 GLY A O 1
ATOM 630 N N . THR A 1 109 ? -1.493 -45.959 -27.836 1.00 11.06 108 THR A N 1
ATOM 631 C CA . THR A 1 109 ? -0.967 -45.453 -29.099 1.00 10.85 108 THR A CA 1
ATOM 632 C C . THR A 1 109 ? -2.006 -45.558 -30.201 1.00 11.34 108 THR A C 1
ATOM 633 O O . THR A 1 109 ? -2.295 -44.590 -30.904 1.00 13.04 108 THR A O 1
ATOM 637 N N . LEU A 1 110 ? -2.543 -46.768 -30.400 1.00 11.34 109 LEU A N 1
ATOM 638 C CA . LEU A 1 110 ? -3.586 -46.951 -31.410 1.00 11.23 109 LEU A CA 1
ATOM 639 C C . LEU A 1 110 ? -4.831 -46.146 -31.099 1.00 12.21 109 LEU A C 1
ATOM 640 O O . LEU A 1 110 ? -5.442 -45.569 -32.011 1.00 13.05 109 LEU A O 1
ATOM 645 N N . GLN A 1 111 ? -5.184 -46.042 -29.844 1.00 10.60 110 GLN A N 1
ATOM 646 C CA . GLN A 1 111 ? -6.366 -45.276 -29.479 1.00 11.62 110 GLN A CA 1
ATOM 647 C C . GLN A 1 111 ? -6.198 -43.815 -29.921 1.00 11.21 110 GLN A C 1
ATOM 648 O O . GLN A 1 111 ? -7.133 -43.205 -30.454 1.00 12.34 110 GLN A O 1
ATOM 654 N N . ALA A 1 112 ? -5.002 -43.253 -29.718 1.00 10.60 111 ALA A N 1
ATOM 655 C CA . ALA A 1 112 ? -4.756 -41.875 -30.124 1.00 12.66 111 ALA A CA 1
ATOM 656 C C . ALA A 1 112 ? -4.826 -41.742 -31.624 1.00 13.29 111 ALA A C 1
ATOM 657 O O . ALA A 1 112 ? -5.299 -40.717 -32.131 1.00 14.98 111 ALA A O 1
ATOM 659 N N . LEU A 1 113 ? -4.289 -42.728 -32.354 1.00 13.33 112 LEU A N 1
ATOM 660 C CA . LEU A 1 113 ? -4.316 -42.665 -33.819 1.00 14.35 112 LEU A CA 1
ATOM 661 C C . LEU A 1 113 ? -5.770 -42.683 -34.290 1.00 17.31 112 LEU A C 1
ATOM 662 O O . LEU A 1 113 ? -6.139 -41.938 -35.210 1.00 18.97 112 LEU A O 1
ATOM 667 N N . LEU A 1 114 ? -6.615 -43.545 -33.700 1.00 15.14 113 LEU A N 1
ATOM 668 C CA . LEU A 1 114 ? -8.029 -43.592 -34.069 1.00 16.30 113 LEU A CA 1
ATOM 669 C C . LEU A 1 114 ? -8.755 -42.319 -33.682 1.00 15.98 113 LEU A C 1
ATOM 670 O O . LEU A 1 114 ? -9.618 -41.839 -34.431 1.00 16.64 113 LEU A O 1
ATOM 675 N N . ASP A 1 115 ? -8.461 -41.778 -32.493 1.00 15.82 114 ASP A N 1
ATOM 676 C CA . ASP A 1 115 ? -8.957 -40.452 -32.125 1.00 15.68 114 ASP A CA 1
ATOM 677 C C . ASP A 1 115 ? -8.655 -39.444 -33.229 1.00 16.67 114 ASP A C 1
ATOM 678 O O . ASP A 1 115 ? -9.541 -38.708 -33.674 1.00 19.82 114 ASP A O 1
ATOM 683 N N . ALA A 1 116 ? -7.411 -39.404 -33.675 1.00 15.61 115 ALA A N 1
ATOM 684 C CA . ALA A 1 116 ? -7.006 -38.394 -34.650 1.00 19.38 115 ALA A CA 1
ATOM 685 C C . ALA A 1 116 ? -7.743 -38.557 -35.967 1.00 19.46 115 ALA A C 1
ATOM 686 O O . ALA A 1 116 ? -8.052 -37.556 -36.636 1.00 22.56 115 ALA A O 1
ATOM 688 N N . GLY A 1 117 ? -7.997 -39.791 -36.380 1.00 20.46 116 GLY A N 1
ATOM 689 C CA . GLY A 1 117 ? -8.761 -40.059 -37.577 1.00 20.36 116 GLY A CA 1
ATOM 690 C C . GLY A 1 117 ? -10.266 -39.997 -37.431 1.00 23.64 116 GLY A C 1
ATOM 691 O O . GLY A 1 117 ? -10.959 -40.241 -38.428 1.00 27.53 116 GLY A O 1
ATOM 692 N N . GLY A 1 118 ? -10.794 -39.653 -36.256 1.00 20.07 117 GLY A N 1
ATOM 693 C CA . GLY A 1 118 ? -12.227 -39.566 -36.047 1.00 21.14 117 GLY A CA 1
ATOM 694 C C . GLY A 1 118 ? -12.962 -40.888 -36.057 1.00 20.70 117 GLY A C 1
ATOM 695 O O . GLY A 1 118 ? -14.174 -40.908 -36.311 1.00 23.25 117 GLY A O 1
ATOM 696 N N . PHE A 1 119 ? -12.287 -41.988 -35.744 1.00 19.13 118 PHE A N 1
ATOM 697 C CA . PHE A 1 119 ? -12.860 -43.329 -35.798 1.00 17.80 118 PHE A CA 1
ATOM 698 C C . PHE A 1 119 ? -13.385 -43.762 -34.423 1.00 20.49 118 PHE A C 1
ATOM 699 O O . PHE A 1 119 ? -12.768 -43.490 -33.384 1.00 21.54 118 PHE A O 1
ATOM 707 N N . ALA A 1 120 ? -14.531 -44.426 -34.404 1.00 15.50 119 ALA A N 1
ATOM 708 C CA . ALA A 1 120 ? -15.031 -45.019 -33.166 1.00 16.44 119 ALA A CA 1
ATOM 709 C C . ALA A 1 120 ? -14.381 -46.379 -32.936 1.00 12.48 119 ALA A C 1
ATOM 710 O O . ALA A 1 120 ? -14.168 -47.154 -33.881 1.00 14.64 119 ALA A O 1
ATOM 712 N N . TYR A 1 121 ? -14.054 -46.656 -31.670 1.00 13.38 120 TYR A N 1
ATOM 713 C CA . TYR A 1 121 ? -13.420 -47.922 -31.312 1.00 11.56 120 TYR A CA 1
ATOM 714 C C . TYR A 1 121 ? -13.862 -48.340 -29.928 1.00 10.41 120 TYR A C 1
ATOM 715 O O . TYR A 1 121 ? -14.420 -47.553 -29.167 1.00 12.01 120 TYR A O 1
ATOM 724 N N . THR A 1 122 ? -13.602 -49.606 -29.603 1.00 10.95 121 THR A N 1
ATOM 725 C CA . THR A 1 122 ? -13.981 -50.221 -28.344 1.00 10.77 121 THR A CA 1
ATOM 726 C C . THR A 1 122 ? -12.900 -50.055 -27.280 1.00 10.04 121 THR A C 1
ATOM 727 O O . THR A 1 122 ? -11.719 -49.813 -27.567 1.00 10.63 121 THR A O 1
ATOM 731 N N . GLY A 1 123 ? -13.305 -50.304 -26.043 1.00 10.31 122 GLY A N 1
ATOM 732 C CA . GLY A 1 123 ? -12.380 -50.201 -24.883 1.00 11.42 122 GLY A CA 1
ATOM 733 C C . GLY A 1 123 ? -12.153 -48.768 -24.437 1.00 10.51 122 GLY A C 1
ATOM 734 O O . GLY A 1 123 ? -12.950 -47.858 -24.701 1.00 14.40 122 GLY A O 1
ATOM 735 N N . SER A 1 124 ? -11.042 -48.558 -23.749 1.00 10.09 123 SER A N 1
ATOM 736 C CA . SER A 1 124 ? -10.718 -47.302 -23.101 1.00 10.96 123 SER A CA 1
ATOM 737 C C . SER A 1 124 ? -9.975 -46.353 -24.035 1.00 10.14 123 SER A C 1
ATOM 738 O O . SER A 1 124 ? -9.401 -46.758 -25.037 1.00 10.31 123 SER A O 1
ATOM 741 N N . GLY A 1 125 ? -9.985 -45.068 -23.659 1.00 10.28 124 GLY A N 1
ATOM 742 C CA . GLY A 1 125 ? -9.327 -44.044 -24.450 1.00 10.18 124 GLY A CA 1
ATOM 743 C C . GLY A 1 125 ? -7.816 -44.047 -24.266 1.00 10.67 124 GLY A C 1
ATOM 744 O O . GLY A 1 125 ? -7.218 -44.907 -23.617 1.00 10.56 124 GLY A O 1
ATOM 745 N N . HIS A 1 126 ? -7.173 -43.044 -24.865 1.00 10.50 125 HIS A N 1
ATOM 746 C CA . HIS A 1 126 ? -5.714 -43.094 -24.931 1.00 10.14 125 HIS A CA 1
ATOM 747 C C . HIS A 1 126 ? -5.034 -42.883 -23.592 1.00 9.93 125 HIS A C 1
ATOM 748 O O . HIS A 1 126 ? -4.081 -43.606 -23.287 1.00 10.68 125 HIS A O 1
ATOM 755 N N . LEU A 1 127 ? -5.496 -41.932 -22.778 1.00 11.17 126 LEU A N 1
ATOM 756 C CA . LEU A 1 127 ? -4.900 -41.743 -21.460 1.00 9.43 126 LEU A CA 1
ATOM 757 C C . LEU A 1 127 ? -5.147 -42.942 -20.585 1.00 9.66 126 LEU A C 1
ATOM 758 O O . LEU A 1 127 ? -4.208 -43.444 -19.934 1.00 9.76 126 LEU A O 1
ATOM 763 N N . ALA A 1 128 ? -6.407 -43.367 -20.506 1.00 9.33 127 ALA A N 1
ATOM 764 C CA . ALA A 1 128 ? -6.753 -44.474 -19.637 1.00 9.31 127 ALA A CA 1
ATOM 765 C C . ALA A 1 128 ? -5.946 -45.723 -19.998 1.00 9.54 127 ALA A C 1
ATOM 766 O O . ALA A 1 128 ? -5.495 -46.454 -19.100 1.00 9.38 127 ALA A O 1
ATOM 768 N N . SER A 1 129 ? -5.853 -46.018 -21.290 1.00 9.39 128 SER A N 1
ATOM 769 C CA . SER A 1 129 ? -5.103 -47.192 -21.752 1.00 9.20 128 SER A CA 1
ATOM 770 C C . SER A 1 129 ? -3.636 -47.081 -21.387 1.00 10.43 128 SER A C 1
ATOM 771 O O . SER A 1 129 ? -3.008 -48.080 -21.009 1.00 10.39 128 SER A O 1
ATOM 774 N N . ALA A 1 130 ? -3.064 -45.893 -21.520 1.00 8.83 129 ALA A N 1
ATOM 775 C CA . ALA A 1 130 ? -1.652 -45.734 -21.210 1.00 8.49 129 ALA A CA 1
ATOM 776 C C . ALA A 1 130 ? -1.427 -45.934 -19.720 1.00 9.35 129 ALA A C 1
ATOM 777 O O . ALA A 1 130 ? -0.421 -46.529 -19.314 1.00 9.73 129 ALA A O 1
ATOM 779 N N . MET A 1 131 ? -2.309 -45.407 -18.879 1.00 9.99 130 MET A N 1
ATOM 780 C CA . MET A 1 131 ? -2.146 -45.586 -17.458 1.00 9.21 130 MET A CA 1
ATOM 781 C C . MET A 1 131 ? -2.279 -47.024 -17.014 1.00 10.38 130 MET A C 1
ATOM 782 O O . MET A 1 131 ? -1.484 -47.508 -16.194 1.00 10.33 130 MET A O 1
ATOM 787 N N . ALA A 1 132 ? -3.294 -47.729 -17.531 1.00 9.68 131 ALA A N 1
ATOM 788 C CA . ALA A 1 132 ? -3.503 -49.107 -17.105 1.00 9.42 131 ALA A CA 1
ATOM 789 C C . ALA A 1 132 ? -2.348 -49.992 -17.512 1.00 9.35 131 ALA A C 1
ATOM 790 O O . ALA A 1 132 ? -2.093 -51.012 -16.839 1.00 10.22 131 ALA A O 1
ATOM 792 N N . MET A 1 133 ? -1.734 -49.699 -18.660 1.00 8.44 132 MET A N 1
ATOM 793 C CA . MET A 1 133 ? -0.563 -50.458 -19.098 1.00 9.39 132 MET A CA 1
ATOM 794 C C . MET A 1 133 ? 0.679 -50.230 -18.293 1.00 9.54 132 MET A C 1
ATOM 795 O O . MET A 1 133 ? 1.578 -51.083 -18.363 1.00 12.07 132 MET A O 1
ATOM 800 N N . ASP A 1 134 ? 0.806 -49.089 -17.641 1.00 8.63 133 ASP A N 1
ATOM 801 C CA . ASP A 1 134 ? 2.008 -48.770 -16.833 1.00 8.42 133 ASP A CA 1
ATOM 802 C C . ASP A 1 134 ? 1.698 -49.299 -15.427 1.00 8.41 133 ASP A C 1
ATOM 803 O O . ASP A 1 134 ? 0.921 -48.680 -14.677 1.00 9.39 133 ASP A O 1
ATOM 808 N N . LYS A 1 135 ? 2.161 -50.523 -15.118 1.00 8.69 134 LYS A N 1
ATOM 809 C CA . LYS A 1 135 ? 1.741 -51.139 -13.849 1.00 8.49 134 LYS A CA 1
ATOM 810 C C . LYS A 1 135 ? 2.087 -50.301 -12.631 1.00 8.16 134 LYS A C 1
ATOM 811 O O . LYS A 1 135 ? 1.298 -50.260 -11.671 1.00 9.04 134 LYS A O 1
ATOM 817 N N . ASP A 1 136 ? 3.270 -49.655 -12.666 1.00 8.31 135 ASP A N 1
ATOM 818 C CA . ASP A 1 136 ? 3.713 -48.765 -11.602 1.00 9.24 135 ASP A CA 1
ATOM 819 C C . ASP A 1 136 ? 2.741 -47.610 -11.379 1.00 9.32 135 ASP A C 1
ATOM 820 O O . ASP A 1 136 ? 2.248 -47.399 -10.244 1.00 9.94 135 ASP A O 1
ATOM 825 N N . VAL A 1 137 ? 2.478 -46.823 -12.453 1.00 8.96 136 VAL A N 1
ATOM 826 C CA . VAL A 1 137 ? 1.516 -45.710 -12.324 1.00 8.84 136 VAL A CA 1
ATOM 827 C C . VAL A 1 137 ? 0.148 -46.200 -11.865 1.00 8.53 136 VAL A C 1
ATOM 828 O O . VAL A 1 137 ? -0.456 -45.578 -10.980 1.00 9.06 136 VAL A O 1
ATOM 832 N N . ALA A 1 138 ? -0.322 -47.318 -12.445 1.00 8.37 137 ALA A N 1
ATOM 833 C CA . ALA A 1 138 ? -1.620 -47.797 -12.054 1.00 7.86 137 ALA A CA 1
ATOM 834 C C . ALA A 1 138 ? -1.654 -48.075 -10.564 1.00 8.37 137 ALA A C 1
ATOM 835 O O . ALA A 1 138 ? -2.624 -47.725 -9.921 1.00 9.54 137 ALA A O 1
ATOM 837 N N . LYS A 1 139 ? -0.611 -48.697 -10.024 1.00 9.07 138 LYS A N 1
ATOM 838 C CA . LYS A 1 139 ? -0.567 -49.020 -8.595 1.00 9.23 138 LYS A CA 1
ATOM 839 C C . LYS A 1 139 ? -0.537 -47.768 -7.724 1.00 10.39 138 LYS A C 1
ATOM 840 O O . LYS A 1 139 ? -1.163 -47.741 -6.651 1.00 10.14 138 LYS A O 1
ATOM 846 N N . ARG A 1 140 ? 0.125 -46.688 -8.193 1.00 9.64 139 ARG A N 1
ATOM 847 C CA . ARG A 1 140 ? 0.030 -45.438 -7.431 1.00 9.45 139 ARG A CA 1
ATOM 848 C C . ARG A 1 140 ? -1.413 -44.963 -7.380 1.00 9.84 139 ARG A C 1
ATOM 849 O O . ARG A 1 140 ? -1.876 -44.444 -6.361 1.00 10.87 139 ARG A O 1
ATOM 857 N N . LEU A 1 141 ? -2.112 -45.070 -8.506 1.00 9.50 140 LEU A N 1
ATOM 858 C CA . LEU A 1 141 ? -3.508 -44.668 -8.566 1.00 9.49 140 LEU A CA 1
ATOM 859 C C . LEU A 1 141 ? -4.388 -45.584 -7.745 1.00 9.07 140 LEU A C 1
ATOM 860 O O . LEU A 1 141 ? -5.398 -45.127 -7.194 1.00 10.24 140 LEU A O 1
ATOM 865 N N . PHE A 1 142 ? -4.090 -46.896 -7.731 1.00 9.16 141 PHE A N 1
ATOM 866 C CA . PHE A 1 142 ? -4.831 -47.790 -6.841 1.00 9.89 141 PHE A CA 1
ATOM 867 C C . PHE A 1 142 ? -4.747 -47.277 -5.411 1.00 9.96 141 PHE A C 1
ATOM 868 O O . PHE A 1 142 ? -5.776 -47.153 -4.734 1.00 10.52 141 PHE A O 1
ATOM 876 N N . LEU A 1 143 ? -3.550 -46.966 -4.954 1.00 11.05 142 LEU A N 1
ATOM 877 C CA . LEU A 1 143 ? -3.424 -46.498 -3.579 1.00 12.16 142 LEU A CA 1
ATOM 878 C C . LEU A 1 143 ? -4.209 -45.210 -3.367 1.00 12.51 142 LEU A C 1
ATOM 879 O O . LEU A 1 143 ? -4.866 -45.035 -2.327 1.00 12.60 142 LEU A O 1
ATOM 884 N N . ALA A 1 144 ? -4.140 -44.286 -4.322 1.00 11.93 143 ALA A N 1
ATOM 885 C CA . ALA A 1 144 ? -4.877 -43.028 -4.200 1.00 12.80 143 ALA A CA 1
ATOM 886 C C . ALA A 1 144 ? -6.381 -43.263 -4.100 1.00 13.21 143 ALA A C 1
ATOM 887 O O . ALA A 1 144 ? -7.093 -42.456 -3.460 1.00 15.46 143 ALA A O 1
ATOM 889 N N . ALA A 1 145 ? -6.899 -44.349 -4.710 1.00 11.68 144 ALA A N 1
ATOM 890 C CA . ALA A 1 145 ? -8.302 -44.701 -4.690 1.00 10.75 144 ALA A CA 1
ATOM 891 C C . ALA A 1 145 ? -8.636 -45.652 -3.553 1.00 12.70 144 ALA A C 1
ATOM 892 O O . ALA A 1 145 ? -9.782 -46.118 -3.492 1.00 13.45 144 ALA A O 1
ATOM 894 N N . GLY A 1 146 ? -7.743 -45.882 -2.609 1.00 12.54 145 GLY A N 1
ATOM 895 C CA . GLY A 1 146 ? -8.048 -46.757 -1.493 1.00 14.17 145 GLY A CA 1
ATOM 896 C C . GLY A 1 146 ? -8.096 -48.224 -1.847 1.00 15.00 145 GLY A C 1
ATOM 897 O O . GLY A 1 146 ? -8.769 -49.026 -1.161 1.00 15.04 145 GLY A O 1
ATOM 898 N N . VAL A 1 147 ? -7.344 -48.624 -2.870 1.00 10.96 146 VAL A N 1
ATOM 899 C CA . VAL A 1 147 ? -7.263 -50.014 -3.286 1.0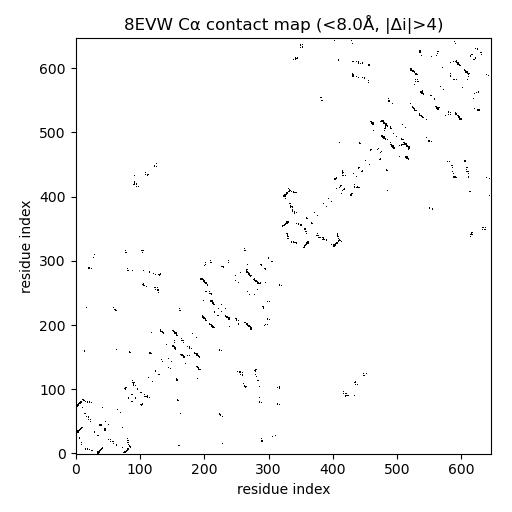0 10.50 146 VAL A CA 1
ATOM 900 C C . VAL A 1 147 ? -5.882 -50.545 -2.921 1.00 10.84 146 VAL A C 1
ATOM 901 O O . VAL A 1 147 ? -4.854 -50.090 -3.462 1.00 12.52 146 VAL A O 1
ATOM 905 N N . GLU A 1 148 ? -5.837 -51.508 -1.998 1.00 10.94 147 GLU A N 1
ATOM 906 C CA . GLU A 1 148 ? -4.547 -52.001 -1.494 1.00 11.80 147 GLU A CA 1
ATOM 907 C C . GLU A 1 148 ? -3.776 -52.733 -2.582 1.00 9.74 147 GLU A C 1
ATOM 908 O O . GLU A 1 148 ? -4.349 -53.408 -3.444 1.00 10.38 147 GLU A O 1
ATOM 910 N N . THR A 1 149 ? -2.464 -52.588 -2.567 1.00 10.84 148 THR A N 1
ATOM 911 C CA . THR A 1 149 ? -1.592 -53.178 -3.575 1.00 9.86 148 THR A CA 1
ATOM 912 C C . THR A 1 149 ? -0.239 -53.413 -2.939 1.00 10.50 148 THR A C 1
ATOM 913 O O . THR A 1 149 ? 0.106 -52.750 -1.950 1.00 11.59 148 THR A O 1
ATOM 917 N N . ALA A 1 150 ? 0.487 -54.400 -3.454 1.00 10.75 149 ALA A N 1
ATOM 918 C CA . ALA A 1 150 ? 1.719 -54.835 -2.828 1.00 10.92 149 ALA A CA 1
ATOM 919 C C . ALA A 1 150 ? 2.836 -53.816 -3.002 1.00 10.49 149 ALA A C 1
ATOM 920 O O . ALA A 1 150 ? 2.898 -53.090 -3.989 1.00 11.31 149 ALA A O 1
ATOM 922 N N . SER A 1 151 ? 3.728 -53.756 -2.021 1.00 10.92 150 SER A N 1
ATOM 923 C CA . SER A 1 151 ? 4.907 -52.910 -2.114 1.00 11.18 150 SER A CA 1
ATOM 924 C C . SER A 1 151 ? 5.701 -53.214 -3.376 1.00 10.73 150 SER A C 1
ATOM 925 O O . SER A 1 151 ? 5.793 -54.361 -3.813 1.00 10.66 150 SER A O 1
ATOM 928 N N . TRP A 1 152 ? 6.328 -52.176 -3.908 1.00 11.43 151 TRP A N 1
ATOM 929 C CA . TRP A 1 152 ? 7.105 -52.377 -5.119 1.00 11.58 151 TRP A CA 1
ATOM 930 C C . TRP A 1 152 ? 8.214 -51.341 -5.248 1.00 11.28 151 TRP A C 1
ATOM 931 O O . TRP A 1 152 ? 8.165 -50.266 -4.627 1.00 11.52 151 TRP A O 1
ATOM 942 N N . LEU A 1 153 ? 9.198 -51.687 -6.057 1.00 11.34 152 LEU A N 1
ATOM 943 C CA . LEU A 1 153 ? 10.309 -50.818 -6.466 1.00 12.16 152 LEU A CA 1
ATOM 944 C C . LEU A 1 153 ? 10.445 -50.951 -7.963 1.00 13.39 152 LEU A C 1
ATOM 945 O O . LEU A 1 153 ? 10.091 -51.987 -8.532 1.00 13.93 152 LEU A O 1
ATOM 950 N N . MET A 1 154 ? 11.018 -49.936 -8.634 1.00 11.97 153 MET A N 1
ATOM 951 C CA . MET A 1 154 ? 11.310 -50.058 -10.062 1.00 12.29 153 MET A CA 1
ATOM 952 C C . MET A 1 154 ? 12.817 -50.207 -10.216 1.00 12.22 153 MET A C 1
ATOM 953 O O . MET A 1 154 ? 13.596 -49.544 -9.507 1.00 15.25 153 MET A O 1
ATOM 958 N N . ALA A 1 155 ? 13.240 -51.074 -11.103 1.00 12.77 154 ALA A N 1
ATOM 959 C CA . ALA A 1 155 ? 14.660 -51.174 -11.394 1.00 14.84 154 ALA A CA 1
ATOM 960 C C . ALA A 1 155 ? 15.166 -49.867 -12.024 1.00 16.09 154 ALA A C 1
ATOM 961 O O . ALA A 1 155 ? 14.434 -49.145 -12.692 1.00 20.68 154 ALA A O 1
ATOM 963 N N . PRO A 1 156 ? 16.454 -49.502 -11.775 1.00 22.86 155 PRO A N 1
ATOM 964 C CA . PRO A 1 156 ? 17.368 -50.235 -10.900 1.00 19.82 155 PRO A CA 1
ATOM 965 C C . PRO A 1 156 ? 17.160 -49.972 -9.407 1.00 20.33 155 PRO A C 1
ATOM 966 O O . PRO A 1 156 ? 16.867 -48.870 -8.962 1.00 29.63 155 PRO A O 1
ATOM 970 N N . ALA A 1 157 ? 17.283 -51.018 -8.640 1.00 21.27 156 ALA A N 1
ATOM 971 C CA . ALA A 1 157 ? 17.226 -50.926 -7.206 1.00 24.18 156 ALA A CA 1
ATOM 972 C C . ALA A 1 157 ? 18.436 -51.675 -6.707 1.00 29.13 156 ALA A C 1
ATOM 973 O O . ALA A 1 157 ? 18.708 -52.789 -7.160 1.00 29.02 156 ALA A O 1
ATOM 975 N N . SER A 1 158 ? 19.177 -51.058 -5.806 1.00 28.78 157 SER A N 1
ATOM 976 C CA . SER A 1 158 ? 20.290 -51.782 -5.226 1.00 31.21 157 SER A CA 1
ATOM 977 C C . SER A 1 158 ? 19.750 -53.024 -4.535 1.00 38.56 157 SER A C 1
ATOM 978 O O . SER A 1 158 ? 18.645 -53.012 -3.980 1.00 33.60 157 SER A O 1
ATOM 981 N N . GLU A 1 159 ? 20.511 -54.122 -4.617 1.00 30.05 158 GLU A N 1
ATOM 982 C CA . GLU A 1 159 ? 20.101 -55.332 -3.908 1.00 43.90 158 GLU A CA 1
ATOM 983 C C . GLU A 1 159 ? 19.890 -55.042 -2.428 1.00 32.80 158 GLU A C 1
ATOM 984 O O . GLU A 1 159 ? 19.055 -55.676 -1.772 1.00 38.03 158 GLU A O 1
ATOM 986 N N . GLU A 1 160 ? 20.615 -54.063 -1.901 1.00 33.50 159 GLU A N 1
ATOM 987 C CA . GLU A 1 160 ? 20.431 -53.617 -0.528 1.00 31.65 159 GLU A CA 1
ATOM 988 C C . GLU A 1 160 ? 19.027 -53.061 -0.322 1.00 35.53 159 GLU A C 1
ATOM 989 O O . GLU A 1 160 ? 18.349 -53.398 0.654 1.00 28.07 159 GLU A O 1
ATOM 995 N N . GLU A 1 161 ? 18.578 -52.194 -1.243 1.00 38.74 160 GLU A N 1
ATOM 996 C CA . GLU A 1 161 ? 17.239 -51.603 -1.168 1.00 33.49 160 GLU A CA 1
ATOM 997 C C . GLU A 1 161 ? 16.159 -52.669 -1.332 1.00 24.25 160 GLU A C 1
ATOM 998 O O . GLU A 1 161 ? 15.099 -52.619 -0.693 1.00 20.10 160 GLU A O 1
ATOM 1000 N N . VAL A 1 162 ? 16.424 -53.656 -2.179 1.00 23.07 161 VAL A N 1
ATOM 1001 C CA . VAL A 1 162 ? 15.471 -54.737 -2.369 1.00 23.23 161 VAL A CA 1
ATOM 1002 C C . VAL A 1 162 ? 15.307 -55.521 -1.078 1.00 31.01 161 VAL A C 1
ATOM 1003 O O . VAL A 1 162 ? 14.192 -55.714 -0.591 1.00 22.98 161 VAL A O 1
ATOM 1007 N N . ARG A 1 163 ? 16.419 -55.973 -0.490 1.00 30.65 162 ARG A N 1
ATOM 1008 C CA . ARG A 1 163 ? 16.315 -56.732 0.751 1.00 32.06 162 ARG A CA 1
ATOM 1009 C C . ARG A 1 163 ? 15.645 -55.909 1.835 1.00 28.71 162 ARG A C 1
ATOM 1010 O O . ARG A 1 163 ? 14.870 -56.437 2.629 1.00 31.71 162 ARG A O 1
ATOM 1012 N N . GLU A 1 164 ? 15.877 -54.600 1.835 1.00 24.94 163 GLU A N 1
ATOM 1013 C CA . GLU A 1 164 ? 15.364 -53.740 2.892 1.00 32.21 163 GLU A CA 1
ATOM 1014 C C . GLU A 1 164 ? 13.870 -53.479 2.750 1.00 33.51 163 GLU A C 1
ATOM 1015 O O . GLU A 1 164 ? 13.156 -53.385 3.750 1.00 29.77 163 GLU A O 1
ATOM 1017 N N . GLN A 1 165 ? 13.366 -53.353 1.523 1.00 28.27 164 GLN A N 1
ATOM 1018 C CA . GLN A 1 165 ? 11.983 -52.936 1.327 1.00 19.44 164 GLN A CA 1
ATOM 1019 C C . GLN A 1 165 ? 11.037 -54.057 0.920 1.00 32.21 164 GLN A C 1
ATOM 1020 O O . GLN A 1 165 ? 9.842 -53.994 1.227 1.00 29.67 164 GLN A O 1
ATOM 1022 N N . LEU A 1 166 ? 11.520 -55.065 0.215 1.00 23.03 165 LEU A N 1
ATOM 1023 C CA . LEU A 1 166 ? 10.635 -56.111 -0.270 1.00 24.22 165 LEU A CA 1
ATOM 1024 C C . LEU A 1 166 ? 10.957 -57.467 0.331 1.00 19.88 165 LEU A C 1
ATOM 1025 O O . LEU A 1 166 ? 10.044 -58.206 0.685 1.00 31.62 165 LEU A O 1
ATOM 1030 N N . GLY A 1 167 ? 12.239 -57.810 0.412 1.00 23.95 166 GLY A N 1
ATOM 1031 C CA . GLY A 1 167 ? 12.632 -59.151 0.787 1.00 22.68 166 GLY A CA 1
ATOM 1032 C C . GLY A 1 167 ? 12.205 -60.166 -0.254 1.00 21.64 166 GLY A C 1
ATOM 1033 O O . GLY A 1 167 ? 11.655 -59.824 -1.321 1.00 18.38 166 GLY A O 1
ATOM 1034 N N . PHE A 1 168 ? 12.458 -61.427 0.061 1.00 19.63 167 PHE A N 1
ATOM 1035 C CA . PHE A 1 168 ? 12.124 -62.501 -0.838 1.00 16.50 167 PHE A CA 1
ATOM 1036 C C . PHE A 1 168 ? 11.093 -63.410 -0.184 1.00 18.46 167 PHE A C 1
ATOM 1037 O O . PHE A 1 168 ? 11.110 -63.565 1.044 1.00 20.12 167 PHE A O 1
ATOM 1045 N N . PRO A 1 169 ? 10.193 -64.037 -0.936 1.00 17.15 168 PRO A N 1
ATOM 1046 C CA . PRO A 1 169 ? 10.142 -63.999 -2.413 1.00 16.90 168 PRO A CA 1
ATOM 1047 C C . PRO A 1 169 ? 9.513 -62.705 -2.929 1.00 13.02 168 PRO A C 1
ATOM 1048 O O . PRO A 1 169 ? 8.740 -62.029 -2.267 1.00 14.68 168 PRO A O 1
ATOM 1052 N N . LEU A 1 170 ? 9.879 -62.387 -4.178 1.00 12.45 169 LEU A N 1
ATOM 1053 C CA . LEU A 1 170 ? 9.346 -61.231 -4.869 1.00 11.99 169 LEU A CA 1
ATOM 1054 C C . LEU A 1 170 ? 9.105 -61.615 -6.319 1.00 11.59 169 LEU A C 1
ATOM 1055 O O . LEU A 1 170 ? 9.591 -62.648 -6.817 1.00 12.23 169 LEU A O 1
ATOM 1060 N N . VAL A 1 171 ? 8.344 -60.771 -7.016 1.00 10.23 170 VAL A N 1
ATOM 1061 C CA . VAL A 1 171 ? 8.050 -60.953 -8.420 1.00 9.58 170 VAL A CA 1
ATOM 1062 C C . VAL A 1 171 ? 8.806 -59.896 -9.197 1.00 9.51 170 VAL A C 1
ATOM 1063 O O . VAL A 1 171 ? 8.765 -58.704 -8.851 1.00 10.55 170 VAL A O 1
ATOM 1067 N N . VAL A 1 172 ? 9.476 -60.325 -10.253 1.00 9.51 171 VAL A N 1
ATOM 1068 C CA . VAL A 1 172 ? 10.012 -59.384 -11.223 1.00 8.80 171 VAL A CA 1
ATOM 1069 C C . VAL A 1 172 ? 9.146 -59.464 -12.467 1.00 8.68 171 VAL A C 1
ATOM 1070 O O . VAL A 1 172 ? 8.938 -60.554 -12.999 1.00 9.48 171 VAL A O 1
ATOM 1074 N N . LYS A 1 173 ? 8.718 -58.311 -12.977 1.00 9.89 172 LYS A N 1
ATOM 1075 C CA . LYS A 1 173 ? 7.909 -58.336 -14.183 1.00 9.09 172 LYS A CA 1
ATOM 1076 C C . LYS A 1 173 ? 8.173 -57.086 -14.996 1.00 9.36 172 LYS A C 1
ATOM 1077 O O . LYS A 1 173 ? 8.466 -56.022 -14.436 1.00 9.73 172 LYS A O 1
ATOM 1083 N N . PRO A 1 174 ? 8.048 -57.174 -16.300 1.00 8.65 173 PRO A N 1
ATOM 1084 C CA . PRO A 1 174 ? 8.074 -55.943 -17.103 1.00 9.41 173 PRO A CA 1
ATOM 1085 C C . PRO A 1 174 ? 6.972 -55.021 -16.596 1.00 8.93 173 PRO A C 1
ATOM 1086 O O . PRO A 1 174 ? 5.902 -55.458 -16.173 1.00 9.40 173 PRO A O 1
ATOM 1090 N N . ASN A 1 175 ? 7.216 -53.717 -16.667 1.00 10.17 174 ASN A N 1
ATOM 1091 C CA . ASN A 1 175 ? 6.172 -52.801 -16.227 1.00 9.59 174 ASN A CA 1
ATOM 1092 C C . ASN A 1 175 ? 4.978 -52.762 -17.164 1.00 9.87 174 ASN A C 1
ATOM 1093 O O . ASN A 1 175 ? 3.867 -52.435 -16.696 1.00 9.89 174 ASN A O 1
ATOM 1098 N N . SER A 1 176 ? 5.132 -53.208 -18.417 1.00 9.64 175 SER A N 1
ATOM 1099 C CA . SER A 1 176 ? 4.099 -53.049 -19.444 1.00 10.15 175 SER A CA 1
ATOM 1100 C C . SER A 1 176 ? 3.931 -54.249 -20.363 1.00 11.23 175 SER A C 1
ATOM 1101 O O . SER A 1 176 ? 3.674 -54.093 -21.561 1.00 15.72 175 SER A O 1
ATOM 1104 N N . GLN A 1 177 ? 3.943 -55.448 -19.848 1.00 10.53 176 GLN A N 1
ATOM 1105 C CA . GLN A 1 177 ? 3.605 -56.622 -20.645 1.00 9.63 176 GLN A CA 1
ATOM 1106 C C . GLN A 1 177 ? 2.211 -57.118 -20.290 1.00 8.41 176 GLN A C 1
ATOM 1107 O O . GLN A 1 177 ? 1.457 -56.506 -19.517 1.00 9.44 176 GLN A O 1
ATOM 1113 N N . GLY A 1 178 ? 1.883 -58.243 -20.900 1.00 8.40 177 GLY A N 1
ATOM 1114 C CA . GLY A 1 178 ? 0.677 -59.003 -20.584 1.00 8.61 177 GLY A CA 1
ATOM 1115 C C . GLY A 1 178 ? 0.997 -60.486 -20.658 1.00 9.15 177 GLY A C 1
ATOM 1116 O O . GLY A 1 178 ? 2.114 -60.857 -21.034 1.00 8.81 177 GLY A O 1
ATOM 1117 N N . SER A 1 179 ? 0.003 -61.329 -20.330 1.00 8.57 178 SER A N 1
ATOM 1118 C CA . SER A 1 179 ? 0.134 -62.781 -20.540 1.00 8.80 178 SER A CA 1
ATOM 1119 C C . SER A 1 179 ? 1.290 -63.428 -19.759 1.00 9.23 178 SER A C 1
ATOM 1120 O O . SER A 1 179 ? 1.719 -64.529 -20.138 1.00 9.92 178 SER A O 1
ATOM 1123 N N . THR A 1 180 ? 1.695 -62.795 -18.664 1.00 9.44 179 THR A N 1
ATOM 1124 C CA . THR A 1 180 ? 2.770 -63.246 -17.775 1.00 9.25 179 THR A CA 1
ATOM 1125 C C . THR A 1 180 ? 4.098 -63.259 -18.584 1.00 10.91 179 THR A C 1
ATOM 1126 O O . THR A 1 180 ? 5.122 -63.863 -18.171 1.00 11.60 179 THR A O 1
ATOM 1130 N N . VAL A 1 181 ? 4.182 -62.533 -19.702 1.00 9.74 180 VAL A N 1
ATOM 1131 C CA . VAL A 1 181 ? 5.425 -62.468 -20.458 1.00 10.04 180 VAL A CA 1
ATOM 1132 C C . VAL A 1 181 ? 6.484 -61.751 -19.634 1.00 8.72 180 VAL A C 1
ATOM 1133 O O . VAL A 1 181 ? 6.280 -60.648 -19.105 1.00 9.51 180 VAL A O 1
ATOM 1137 N N . GLY A 1 182 ? 7.691 -62.327 -19.587 1.00 9.85 181 GLY A N 1
ATOM 1138 C CA . GLY A 1 182 ? 8.839 -61.725 -18.923 1.00 10.58 181 GLY A CA 1
ATOM 1139 C C . GLY A 1 182 ? 8.862 -61.801 -17.405 1.00 9.74 181 GLY A C 1
ATOM 1140 O O . GLY A 1 182 ? 9.735 -61.202 -16.781 1.00 11.23 181 GLY A O 1
ATOM 1141 N N . LEU A 1 183 ? 7.880 -62.484 -16.792 1.00 10.01 182 LEU A N 1
ATOM 1142 C CA . LEU A 1 183 ? 7.711 -62.445 -15.351 1.00 9.78 182 LEU A CA 1
ATOM 1143 C C . LEU A 1 183 ? 8.387 -63.638 -14.688 1.00 10.98 182 LEU A C 1
ATOM 1144 O O . LEU A 1 183 ? 8.294 -64.769 -15.203 1.00 12.40 182 LEU A O 1
ATOM 1149 N N . SER A 1 184 ? 9.016 -63.403 -13.531 1.00 10.10 183 SER A N 1
ATOM 1150 C CA . SER A 1 184 ? 9.665 -64.463 -12.748 1.00 11.45 183 SER A CA 1
ATOM 1151 C C . SER A 1 184 ? 9.324 -64.286 -11.286 1.00 10.71 183 SER A C 1
ATOM 1152 O O . SER A 1 184 ? 9.260 -63.166 -10.798 1.00 11.34 183 SER A O 1
ATOM 1155 N N . ILE A 1 185 ? 9.201 -65.409 -10.562 1.00 12.71 184 ILE A N 1
ATOM 1156 C CA . ILE A 1 185 ? 9.304 -65.364 -9.103 1.00 14.03 184 ILE A CA 1
ATOM 1157 C C . ILE A 1 185 ? 10.763 -65.531 -8.690 1.00 13.94 184 ILE A C 1
ATOM 1158 O O . ILE A 1 185 ? 11.445 -66.473 -9.136 1.00 17.56 184 ILE A O 1
ATOM 1163 N N . VAL A 1 186 ? 11.229 -64.672 -7.813 1.00 12.60 185 VAL A N 1
ATOM 1164 C CA . VAL A 1 186 ? 12.609 -64.637 -7.356 1.00 15.50 185 VAL A CA 1
ATOM 1165 C C . VAL A 1 186 ? 12.583 -65.030 -5.882 1.00 13.63 185 VAL A C 1
ATOM 1166 O O . VAL A 1 186 ? 11.980 -64.349 -5.051 1.00 13.28 185 VAL A O 1
ATOM 1170 N N . HIS A 1 187 ? 13.249 -66.145 -5.573 1.00 16.06 186 HIS A N 1
ATOM 1171 C CA . HIS A 1 187 ? 13.230 -66.694 -4.219 1.00 16.36 186 HIS A CA 1
ATOM 1172 C C . HIS A 1 187 ? 14.453 -66.330 -3.403 1.00 20.30 186 HIS A C 1
ATOM 1173 O O . HIS A 1 187 ? 14.452 -66.569 -2.187 1.00 18.45 186 HIS A O 1
ATOM 1180 N N . SER A 1 188 ? 15.484 -65.781 -4.030 1.00 18.42 187 SER A N 1
ATOM 1181 C CA . SER A 1 188 ? 16.720 -65.442 -3.328 1.00 19.12 187 SER A CA 1
ATOM 1182 C C . SER A 1 188 ? 17.475 -64.416 -4.168 1.00 21.41 187 SER A C 1
ATOM 1183 O O . SER A 1 188 ? 17.192 -64.232 -5.362 1.00 18.31 187 SER A O 1
ATOM 1186 N N . GLN A 1 189 ? 18.447 -63.759 -3.532 1.00 21.48 188 GLN A N 1
ATOM 1187 C CA . GLN A 1 189 ? 19.277 -62.763 -4.226 1.00 20.33 188 GLN A CA 1
ATOM 1188 C C . GLN A 1 189 ? 19.884 -63.293 -5.531 1.00 19.67 188 GLN A C 1
ATOM 1189 O O . GLN A 1 189 ? 19.940 -62.566 -6.524 1.00 18.21 188 GLN A O 1
ATOM 1191 N N . ALA A 1 190 ? 20.329 -64.547 -5.567 1.00 20.19 189 ALA A N 1
ATOM 1192 C CA . ALA A 1 190 ? 21.049 -65.008 -6.752 1.00 21.61 189 ALA A CA 1
ATOM 1193 C C . ALA A 1 190 ? 20.137 -65.105 -7.980 1.00 24.00 189 ALA A C 1
ATOM 1194 O O . ALA A 1 190 ? 20.620 -65.011 -9.118 1.00 21.85 189 ALA A O 1
ATOM 1196 N N . GLU A 1 191 ? 18.811 -65.262 -7.779 1.00 19.60 190 GLU A N 1
ATOM 1197 C CA . GLU A 1 191 ? 17.877 -65.270 -8.903 1.00 17.27 190 GLU A CA 1
ATOM 1198 C C . GLU A 1 191 ? 17.485 -63.875 -9.406 1.00 13.93 190 GLU A C 1
ATOM 1199 O O . GLU A 1 191 ? 16.857 -63.776 -10.474 1.00 14.67 190 GLU A O 1
ATOM 1205 N N . LEU A 1 192 ? 17.867 -62.829 -8.710 1.00 14.28 191 LEU A N 1
ATOM 1206 C CA . LEU A 1 192 ? 17.306 -61.507 -8.966 1.00 12.83 191 LEU A CA 1
ATOM 1207 C C . LEU A 1 192 ? 17.813 -60.891 -10.275 1.00 14.51 191 LEU A C 1
ATOM 1208 O O . LEU A 1 192 ? 17.009 -60.544 -11.157 1.00 14.19 191 LEU A O 1
ATOM 1213 N N . GLN A 1 193 ? 19.142 -60.797 -10.457 1.00 14.64 192 GLN A N 1
ATOM 1214 C CA . GLN A 1 193 ? 19.661 -60.244 -11.706 1.00 13.19 192 GLN A CA 1
ATOM 1215 C C . GLN A 1 193 ? 19.187 -61.006 -12.937 1.00 12.32 192 GLN A C 1
ATOM 1216 O O . GLN A 1 193 ? 18.771 -60.356 -13.915 1.00 12.48 192 GLN A O 1
ATOM 1222 N N . PRO A 1 194 ? 19.231 -62.339 -13.000 1.00 12.60 193 PRO A N 1
ATOM 1223 C CA . PRO A 1 194 ? 18.736 -62.989 -14.220 1.00 11.77 193 PRO A CA 1
ATOM 1224 C C . PRO A 1 194 ? 17.279 -62.658 -14.497 1.00 12.02 193 PRO A C 1
ATOM 1225 O O . PRO A 1 194 ? 16.912 -62.541 -15.670 1.00 11.84 193 PRO A O 1
ATOM 1229 N N . ALA A 1 195 ? 16.467 -62.496 -13.449 1.00 11.56 194 ALA A N 1
ATOM 1230 C CA . ALA A 1 195 ? 15.055 -62.155 -13.664 1.00 10.88 194 ALA A CA 1
ATOM 1231 C C . ALA A 1 195 ? 14.910 -60.748 -14.227 1.00 11.92 194 ALA A C 1
ATOM 1232 O O . ALA A 1 195 ? 14.050 -60.481 -15.098 1.00 10.79 194 ALA A O 1
ATOM 1234 N N . ILE A 1 196 ? 15.686 -59.810 -13.704 1.00 10.84 195 ILE A N 1
ATOM 1235 C CA . ILE A 1 196 ? 15.637 -58.440 -14.205 1.00 12.03 195 ILE A CA 1
ATOM 1236 C C . ILE A 1 196 ? 16.071 -58.389 -15.663 1.00 12.12 195 ILE A C 1
ATOM 1237 O O . ILE A 1 196 ? 15.525 -57.639 -16.472 1.00 12.16 195 ILE A O 1
ATOM 1242 N N . GLU A 1 197 ? 17.140 -59.126 -15.996 1.00 11.29 196 GLU A N 1
ATOM 1243 C CA . GLU A 1 197 ? 17.581 -59.191 -17.385 1.00 12.32 196 GLU A CA 1
ATOM 1244 C C . GLU A 1 197 ? 16.493 -59.746 -18.291 1.00 10.82 196 GLU A C 1
ATOM 1245 O O . GLU A 1 197 ? 16.313 -59.265 -19.406 1.00 13.21 196 GLU A O 1
ATOM 1251 N N . LEU A 1 198 ? 15.840 -60.805 -17.849 1.00 11.47 197 LEU A N 1
ATOM 1252 C CA . LEU A 1 198 ? 14.766 -61.380 -18.648 1.00 12.40 197 LEU A CA 1
ATOM 1253 C C . LEU A 1 198 ? 13.648 -60.368 -18.865 1.00 11.90 197 LEU A C 1
ATOM 1254 O O . LEU A 1 198 ? 13.193 -60.189 -19.994 1.00 12.87 197 LEU A O 1
ATOM 1259 N N . ALA A 1 199 ? 13.194 -59.703 -17.797 1.00 11.20 198 ALA A N 1
ATOM 1260 C CA . ALA A 1 199 ? 12.089 -58.765 -17.933 1.00 11.22 198 ALA A CA 1
ATOM 1261 C C . ALA A 1 199 ? 12.472 -57.613 -18.848 1.00 12.44 198 ALA A C 1
ATOM 1262 O O . ALA A 1 199 ? 11.617 -57.111 -19.610 1.00 12.53 198 ALA A O 1
ATOM 1264 N N . GLY A 1 200 ? 13.740 -57.194 -18.809 1.00 12.09 199 GLY A N 1
ATOM 1265 C CA . GLY A 1 200 ? 14.203 -56.128 -19.674 1.00 14.28 199 GLY A CA 1
ATOM 1266 C C . GLY A 1 200 ? 14.254 -56.475 -21.149 1.00 14.24 199 GLY A C 1
ATOM 1267 O O . GLY A 1 200 ? 14.401 -55.561 -21.966 1.00 18.06 199 GLY A O 1
ATOM 1268 N N . ARG A 1 201 ? 14.137 -57.739 -21.533 1.00 13.53 200 ARG A N 1
ATOM 1269 C CA . ARG A 1 201 ? 13.994 -58.077 -22.953 1.00 14.79 200 ARG A CA 1
ATOM 1270 C C . ARG A 1 201 ? 12.621 -57.748 -23.510 1.00 17.16 200 ARG A C 1
ATOM 1271 O O . ARG A 1 201 ? 12.416 -57.799 -24.732 1.00 18.67 200 ARG A O 1
ATOM 1279 N N . TYR A 1 202 ? 11.686 -57.368 -22.651 1.00 15.94 201 TYR A N 1
ATOM 1280 C CA . TYR A 1 202 ? 10.288 -57.269 -23.035 1.00 15.45 201 TYR A CA 1
ATOM 1281 C C . TYR A 1 202 ? 9.722 -55.888 -22.791 1.00 17.06 201 TYR A C 1
ATOM 1282 O O . TYR A 1 202 ? 8.493 -55.707 -22.895 1.00 17.05 201 TYR A O 1
ATOM 1291 N N . GLY A 1 203 ? 10.582 -54.910 -22.545 1.00 19.05 202 GLY A N 1
ATOM 1292 C CA . GLY A 1 203 ? 10.184 -53.531 -22.331 1.00 22.54 202 GLY A CA 1
ATOM 1293 C C . GLY A 1 203 ? 11.287 -52.766 -21.620 1.00 20.82 202 GLY A C 1
ATOM 1294 O O . GLY A 1 203 ? 12.313 -53.328 -21.226 1.00 25.53 202 GLY A O 1
ATOM 1295 N N . ASP A 1 204 ? 11.036 -51.476 -21.404 1.00 21.56 203 ASP A N 1
ATOM 1296 C CA . ASP A 1 204 ? 12.117 -50.632 -20.882 1.00 16.31 203 ASP A CA 1
ATOM 1297 C C . ASP A 1 204 ? 12.122 -50.470 -19.361 1.00 23.35 203 ASP A C 1
ATOM 1298 O O . ASP A 1 204 ? 13.170 -50.130 -18.798 1.00 33.88 203 ASP A O 1
ATOM 1300 N N . GLU A 1 205 ? 10.989 -50.629 -18.676 1.00 13.45 204 GLU A N 1
ATOM 1301 C CA . GLU A 1 205 ? 10.943 -50.470 -17.233 1.00 12.51 204 GLU A CA 1
ATOM 1302 C C . GLU A 1 205 ? 10.629 -51.849 -16.658 1.00 10.53 204 GLU A C 1
ATOM 1303 O O . GLU A 1 205 ? 9.877 -52.632 -17.268 1.00 11.10 204 GLU A O 1
ATOM 1309 N N . VAL A 1 206 ? 11.124 -52.107 -15.452 1.00 10.11 205 VAL A N 1
ATOM 1310 C CA . VAL A 1 206 ? 10.995 -53.406 -14.808 1.00 10.32 205 VAL A CA 1
ATOM 1311 C C . VAL A 1 206 ? 10.583 -53.151 -13.372 1.00 10.11 205 VAL A C 1
ATOM 1312 O O . VAL A 1 206 ? 11.197 -52.351 -12.649 1.00 10.81 205 VAL A O 1
ATOM 1316 N N . MET A 1 207 ? 9.527 -53.845 -12.947 1.00 9.29 206 MET A N 1
ATOM 1317 C CA . MET A 1 207 ? 9.016 -53.774 -11.584 1.00 9.76 206 MET A CA 1
ATOM 1318 C C . MET A 1 207 ? 9.494 -54.959 -10.761 1.00 8.68 206 MET A C 1
ATOM 1319 O O . MET A 1 207 ? 9.509 -56.105 -11.207 1.00 9.64 206 MET A O 1
ATOM 1324 N N . LEU A 1 208 ? 9.803 -54.683 -9.496 1.00 9.28 207 LEU A N 1
ATOM 1325 C CA . LEU A 1 208 ? 10.040 -55.652 -8.421 1.00 10.08 207 LEU A CA 1
ATOM 1326 C C . LEU A 1 208 ? 8.912 -55.457 -7.436 1.00 9.19 207 LEU A C 1
ATOM 1327 O O . LEU A 1 208 ? 8.761 -54.365 -6.893 1.00 11.04 207 LEU A O 1
ATOM 1332 N N . GLU A 1 209 ? 8.177 -56.504 -7.152 1.00 9.92 208 GLU A N 1
ATOM 1333 C CA . GLU A 1 209 ? 6.948 -56.393 -6.371 1.00 10.32 208 GLU A CA 1
ATOM 1334 C C . GLU A 1 209 ? 6.918 -57.499 -5.329 1.00 10.66 208 GLU A C 1
ATOM 1335 O O . GLU A 1 209 ? 7.270 -58.659 -5.627 1.00 11.49 208 GLU A O 1
ATOM 1341 N N . ARG A 1 210 ? 6.500 -57.171 -4.105 1.00 10.38 209 ARG A N 1
ATOM 1342 C CA . ARG A 1 210 ? 6.377 -58.216 -3.093 1.00 10.80 209 ARG A CA 1
ATOM 1343 C C . ARG A 1 210 ? 5.477 -59.331 -3.591 1.00 9.98 209 ARG A C 1
ATOM 1344 O O . ARG A 1 210 ? 4.351 -59.081 -4.028 1.00 10.73 209 ARG A O 1
ATOM 1352 N N . PHE A 1 211 ? 5.910 -60.595 -3.413 1.00 10.59 210 PHE A N 1
ATOM 1353 C CA . PHE A 1 211 ? 5.076 -61.730 -3.793 1.00 12.27 210 PHE A CA 1
ATOM 1354 C C . PHE A 1 211 ? 4.001 -61.959 -2.745 1.00 11.49 210 PHE A C 1
ATOM 1355 O O . PHE A 1 211 ? 4.307 -62.028 -1.539 1.00 13.08 210 PHE A O 1
ATOM 1363 N N . VAL A 1 212 ? 2.754 -62.066 -3.181 1.00 10.60 211 VAL A N 1
ATOM 1364 C CA . VAL A 1 212 ? 1.610 -62.344 -2.317 1.00 12.07 211 VAL A CA 1
ATOM 1365 C C . VAL A 1 212 ? 1.218 -63.800 -2.488 1.00 11.04 211 VAL A C 1
ATOM 1366 O O . VAL A 1 212 ? 0.642 -64.181 -3.514 1.00 12.28 211 VAL A O 1
ATOM 1370 N N . ALA A 1 213 ? 1.488 -64.614 -1.471 1.00 12.79 212 ALA A N 1
ATOM 1371 C CA . ALA A 1 213 ? 1.025 -65.995 -1.476 1.00 12.20 212 ALA A CA 1
ATOM 1372 C C . ALA A 1 213 ? -0.471 -66.017 -1.235 1.00 12.94 212 ALA A C 1
ATOM 1373 O O . ALA A 1 213 ? -1.008 -65.236 -0.449 1.00 14.58 212 ALA A O 1
ATOM 1375 N N . GLY A 1 214 ? -1.127 -66.904 -1.937 1.00 14.31 213 GLY A N 1
ATOM 1376 C CA . GLY A 1 214 ? -2.549 -67.115 -1.710 1.00 15.19 213 GLY A CA 1
ATOM 1377 C C . GLY A 1 214 ? -3.281 -67.475 -2.992 1.00 14.39 213 GLY A C 1
ATOM 1378 O O . GLY A 1 214 ? -2.735 -68.127 -3.882 1.00 18.58 213 GLY A O 1
ATOM 1379 N N . ARG A 1 215 ? -4.543 -67.085 -3.040 1.00 12.87 214 ARG A N 1
ATOM 1380 C CA . ARG A 1 215 ? -5.438 -67.452 -4.123 1.00 11.54 214 ARG A CA 1
ATOM 1381 C C . ARG A 1 215 ? -5.467 -66.402 -5.221 1.00 10.93 214 ARG A C 1
ATOM 1382 O O . ARG A 1 215 ? -5.223 -65.212 -4.971 1.00 13.40 214 ARG A O 1
ATOM 1390 N N . GLU A 1 216 ? -5.818 -66.830 -6.418 1.00 10.07 215 GLU A N 1
ATOM 1391 C CA . GLU A 1 216 ? -5.764 -66.001 -7.630 1.00 11.48 215 GLU A CA 1
ATOM 1392 C C . GLU A 1 216 ? -7.216 -65.673 -8.001 1.00 11.43 215 GLU A C 1
ATOM 1393 O O . GLU A 1 216 ? -7.984 -66.594 -8.343 1.00 11.21 215 GLU A O 1
ATOM 1399 N N . VAL A 1 217 ? -7.597 -64.387 -7.963 1.00 10.96 216 VAL A N 1
ATOM 1400 C CA . VAL A 1 217 ? -8.978 -63.966 -8.167 1.00 10.75 216 VAL A CA 1
ATOM 1401 C C . VAL A 1 217 ? -9.035 -62.896 -9.260 1.00 10.92 216 VAL A C 1
ATOM 1402 O O . VAL A 1 217 ? -8.076 -62.123 -9.429 1.00 12.22 216 VAL A O 1
ATOM 1406 N N . THR A 1 218 ? -10.141 -62.799 -9.974 1.00 10.17 217 THR A N 1
ATOM 1407 C CA . THR A 1 218 ? -10.221 -61.792 -11.038 1.00 9.76 217 THR A CA 1
ATOM 1408 C C . THR A 1 218 ? -11.656 -61.282 -11.133 1.00 9.98 217 THR A C 1
ATOM 1409 O O . THR A 1 218 ? -12.633 -62.014 -10.873 1.00 10.57 217 THR A O 1
ATOM 1413 N N . VAL A 1 219 ? -11.783 -59.991 -11.497 1.00 8.91 218 VAL A N 1
ATOM 1414 C CA . VAL A 1 219 ? -13.084 -59.324 -11.591 1.00 9.04 218 VAL A CA 1
ATOM 1415 C C . VAL A 1 219 ? -13.206 -58.595 -12.912 1.00 9.38 218 VAL A C 1
ATOM 1416 O O . VAL A 1 219 ? -12.525 -57.575 -13.158 1.00 9.68 218 VAL A O 1
ATOM 1420 N N . GLY A 1 220 ? -14.151 -59.036 -13.736 1.00 9.57 219 GLY A N 1
ATOM 1421 C CA . GLY A 1 220 ? -14.475 -58.293 -14.924 1.00 10.77 219 GLY A CA 1
ATOM 1422 C C . GLY A 1 220 ? -15.463 -57.183 -14.601 1.00 9.91 219 GLY A C 1
ATOM 1423 O O . GLY A 1 220 ? -16.274 -57.285 -13.663 1.00 10.69 219 GLY A O 1
ATOM 1424 N N . VAL A 1 221 ? -15.407 -56.111 -15.385 1.00 10.01 220 VAL A N 1
ATOM 1425 C CA . VAL A 1 221 ? -16.372 -55.001 -15.329 1.00 10.85 220 VAL A CA 1
ATOM 1426 C C . VAL A 1 221 ? -16.890 -54.788 -16.740 1.00 9.56 220 VAL A C 1
ATOM 1427 O O . VAL A 1 221 ? -16.130 -54.829 -17.704 1.00 10.73 220 VAL A O 1
ATOM 1431 N N . LEU A 1 222 ? -18.202 -54.613 -16.860 1.00 10.23 221 LEU A N 1
ATOM 1432 C CA . LEU A 1 222 ? -18.827 -54.263 -18.130 1.00 9.98 221 LEU A CA 1
ATOM 1433 C C . LEU A 1 222 ? -19.748 -53.087 -17.866 1.00 12.01 221 LEU A C 1
ATOM 1434 O O . LEU A 1 222 ? -20.648 -53.174 -17.025 1.00 12.26 221 LEU A O 1
ATOM 1439 N N . ASP A 1 223 ? -19.545 -51.971 -18.580 1.00 13.70 222 ASP A N 1
ATOM 1440 C CA . ASP A 1 223 ? -20.569 -50.868 -18.513 1.00 20.43 222 ASP A CA 1
ATOM 1441 C C . ASP A 1 223 ? -20.808 -50.424 -17.061 1.00 22.43 222 ASP A C 1
ATOM 1442 O O . ASP A 1 223 ? -21.939 -50.332 -16.576 1.00 22.07 222 ASP A O 1
ATOM 1447 N N . ASP A 1 224 ? -19.726 -50.234 -16.371 1.00 19.21 223 ASP A N 1
ATOM 1448 C CA . ASP A 1 224 ? -19.647 -49.757 -14.980 1.00 17.00 223 ASP A CA 1
ATOM 1449 C C . ASP A 1 224 ? -20.419 -50.662 -13.952 1.00 18.04 223 ASP A C 1
ATOM 1450 O O . ASP A 1 224 ? -20.827 -50.225 -12.856 1.00 20.80 223 ASP A O 1
ATOM 1455 N N . GLN A 1 225 ? -20.537 -51.981 -14.232 1.00 15.99 224 GLN A N 1
ATOM 1456 C CA . GLN A 1 225 ? -21.016 -52.987 -13.281 1.00 16.25 224 GLN A CA 1
ATOM 1457 C C . GLN A 1 225 ? -19.981 -54.108 -13.199 1.00 12.27 224 GLN A C 1
ATOM 1458 O O . GLN A 1 225 ? -19.427 -54.552 -14.209 1.00 13.41 224 GLN A O 1
ATOM 1464 N N . ALA A 1 226 ? -19.794 -54.613 -12.002 1.00 11.92 225 ALA A N 1
ATOM 1465 C CA . ALA A 1 226 ? -18.943 -55.771 -11.787 1.00 11.33 225 ALA A CA 1
ATOM 1466 C C . ALA A 1 226 ? -19.645 -57.047 -12.189 1.00 11.12 225 ALA A C 1
ATOM 1467 O O . ALA A 1 226 ? -20.859 -57.214 -11.984 1.00 13.56 225 ALA A O 1
ATOM 1469 N N . LEU A 1 227 ? -18.908 -57.945 -12.796 1.00 11.63 226 LEU A N 1
ATOM 1470 C CA . LEU A 1 227 ? -19.348 -59.290 -13.125 1.00 12.20 226 LEU A CA 1
ATOM 1471 C C . LEU A 1 227 ? -18.979 -60.240 -11.991 1.00 11.28 226 LEU A C 1
ATOM 1472 O O . LEU A 1 227 ? -18.164 -59.917 -11.118 1.00 12.01 226 LEU A O 1
ATOM 1477 N N . PRO A 1 228 ? -19.526 -61.455 -11.977 1.00 11.48 227 PRO A N 1
ATOM 1478 C CA . PRO A 1 228 ? -19.199 -62.402 -10.915 1.00 11.49 227 PRO A CA 1
ATOM 1479 C C . PRO A 1 228 ? -17.694 -62.660 -10.810 1.00 11.67 227 PRO A C 1
ATOM 1480 O O . PRO A 1 228 ? -16.979 -62.741 -11.834 1.00 12.03 227 PRO A O 1
ATOM 1484 N N . VAL A 1 229 ? -17.205 -62.737 -9.564 1.00 10.88 228 VAL A N 1
ATOM 1485 C CA . VAL A 1 229 ? -15.772 -62.969 -9.351 1.00 10.77 228 VAL A CA 1
ATOM 1486 C C . VAL A 1 229 ? -15.386 -64.342 -9.873 1.00 11.33 228 VAL A C 1
ATOM 1487 O O . VAL A 1 229 ? -16.148 -65.320 -9.732 1.00 11.61 228 VAL A O 1
ATOM 1491 N N . GLY A 1 230 ? -14.156 -64.467 -10.372 1.00 9.88 229 GLY A N 1
ATOM 1492 C CA . GLY A 1 230 ? -13.628 -65.756 -10.757 1.00 10.75 229 GLY A CA 1
ATOM 1493 C C . GLY A 1 230 ? -12.380 -66.083 -9.974 1.00 10.16 229 GLY A C 1
ATOM 1494 O O . GLY A 1 230 ? -11.662 -65.196 -9.518 1.00 10.95 229 GLY A O 1
ATOM 1495 N N . GLU A 1 231 ? -12.170 -67.383 -9.762 1.00 9.47 230 GLU A N 1
ATOM 1496 C CA . GLU A 1 231 ? -10.951 -67.877 -9.133 1.00 9.70 230 GLU A CA 1
ATOM 1497 C C . GLU A 1 231 ? -10.248 -68.835 -10.087 1.00 10.83 230 GLU A C 1
ATOM 1498 O O . GLU A 1 231 ? -10.886 -69.695 -10.731 1.00 11.53 230 GLU A O 1
ATOM 1504 N N . ILE A 1 232 ? -8.920 -68.715 -10.160 1.00 9.75 231 ILE A N 1
ATOM 1505 C CA . ILE A 1 232 ? -8.073 -69.631 -10.940 1.00 10.48 231 ILE A CA 1
ATOM 1506 C C . ILE A 1 232 ? -7.370 -70.543 -9.946 1.00 9.93 231 ILE A C 1
ATOM 1507 O O . ILE A 1 232 ? -6.695 -70.048 -9.049 1.00 10.50 231 ILE A O 1
ATOM 1512 N N . LEU A 1 233 ? -7.577 -71.863 -10.068 1.00 10.54 232 LEU A N 1
ATOM 1513 C CA . LEU A 1 233 ? -7.034 -72.816 -9.098 1.00 10.75 232 LEU A CA 1
ATOM 1514 C C . LEU A 1 233 ? -5.656 -73.218 -9.598 1.00 12.05 232 LEU A C 1
ATOM 1515 O O . LEU A 1 233 ? -5.538 -73.952 -10.564 1.00 15.29 232 LEU A O 1
ATOM 1520 N N . LEU A 1 234 ? -4.590 -72.714 -8.979 1.00 11.17 233 LEU A N 1
ATOM 1521 C CA . LEU A 1 234 ? -3.231 -72.886 -9.472 1.00 9.81 233 LEU A CA 1
ATOM 1522 C C . LEU A 1 234 ? -2.571 -74.167 -9.010 1.00 11.39 233 LEU A C 1
ATOM 1523 O O . LEU A 1 234 ? -1.486 -74.509 -9.508 1.00 11.88 233 LEU A O 1
ATOM 1528 N N . GLY A 1 235 ? -3.179 -74.891 -8.061 1.00 13.25 234 GLY A N 1
ATOM 1529 C CA . GLY A 1 235 ? -2.526 -76.093 -7.541 1.00 18.24 234 GLY A CA 1
ATOM 1530 C C . GLY A 1 235 ? -1.182 -75.747 -6.888 1.00 18.00 234 GLY A C 1
ATOM 1531 O O . GLY A 1 235 ? -1.086 -74.902 -5.994 1.00 19.96 234 GLY A O 1
ATOM 1532 N N . GLY A 1 236 ? -0.164 -76.408 -7.304 1.00 21.32 235 GLY A N 1
ATOM 1533 C CA . GLY A 1 236 ? 1.024 -75.981 -6.594 1.00 19.85 235 GLY A CA 1
ATOM 1534 C C . GLY A 1 236 ? 1.766 -74.812 -7.205 1.00 18.44 235 GLY A C 1
ATOM 1535 O O . GLY A 1 236 ? 2.851 -74.468 -6.717 1.00 21.92 235 GLY A O 1
ATOM 1536 N N . GLN A 1 237 ? 1.266 -74.209 -8.286 1.00 12.29 236 GLN A N 1
ATOM 1537 C CA . GLN A 1 237 ? 2.068 -73.197 -8.986 1.00 12.33 236 GLN A CA 1
ATOM 1538 C C . GLN A 1 237 ? 1.985 -71.865 -8.267 1.00 11.75 236 GLN A C 1
ATOM 1539 O O . GLN A 1 237 ? 0.930 -71.472 -7.797 1.00 15.39 236 GLN A O 1
ATOM 1545 N N . GLU A 1 238 ? 3.111 -71.158 -8.191 1.00 12.56 237 GLU A N 1
ATOM 1546 C CA . GLU A 1 238 ? 3.123 -69.834 -7.568 1.00 11.94 237 GLU A CA 1
ATOM 1547 C C . GLU A 1 238 ? 2.472 -68.773 -8.442 1.00 12.86 237 GLU A C 1
ATOM 1548 O O . GLU A 1 238 ? 1.889 -67.823 -7.901 1.00 15.62 237 GLU A O 1
ATOM 1554 N N . VAL A 1 239 ? 2.560 -68.909 -9.744 1.00 11.06 238 VAL A N 1
ATOM 1555 C CA . VAL A 1 239 ? 2.045 -67.897 -10.662 1.00 12.35 238 VAL A CA 1
ATOM 1556 C C . VAL A 1 239 ? 1.204 -68.563 -11.725 1.00 12.91 238 VAL A C 1
ATOM 1557 O O . VAL A 1 239 ? 1.333 -69.763 -12.019 1.00 12.59 238 VAL A O 1
ATOM 1561 N N . PHE A 1 240 ? 0.353 -67.731 -12.331 1.00 10.42 239 PHE A N 1
ATOM 1562 C CA . PHE A 1 240 ? -0.525 -68.096 -13.428 1.00 9.54 239 PHE A CA 1
ATOM 1563 C C . PHE A 1 240 ? 0.215 -67.739 -14.709 1.00 8.97 239 PHE A C 1
ATOM 1564 O O . PHE A 1 240 ? 0.350 -66.549 -15.014 1.00 9.55 239 PHE A O 1
ATOM 1572 N N . ASP A 1 241 ? 0.702 -68.740 -15.417 1.00 9.58 240 ASP A N 1
ATOM 1573 C CA . ASP A 1 241 ? 1.682 -68.539 -16.489 1.00 9.85 240 ASP A CA 1
ATOM 1574 C C . ASP A 1 241 ? 1.067 -68.655 -17.883 1.00 9.16 240 ASP A C 1
ATOM 1575 O O . ASP A 1 241 ? -0.120 -68.929 -18.043 1.00 9.49 240 ASP A O 1
ATOM 1580 N N . TYR A 1 242 ? 1.883 -68.337 -18.895 1.00 9.73 241 TYR A N 1
ATOM 1581 C CA . TYR A 1 242 ? 1.381 -68.269 -20.263 1.00 8.18 241 TYR A CA 1
ATOM 1582 C C . TYR A 1 242 ? 0.768 -69.578 -20.717 1.00 10.56 241 TYR A C 1
ATOM 1583 O O . TYR A 1 242 ? -0.301 -69.601 -21.355 1.00 10.30 241 TYR A O 1
ATOM 1592 N N . GLU A 1 243 ? 1.393 -70.700 -20.370 1.00 10.03 242 GLU A N 1
ATOM 1593 C CA . GLU A 1 243 ? 0.854 -71.997 -20.743 1.00 10.64 242 GLU A CA 1
ATOM 1594 C C . GLU A 1 243 ? -0.506 -72.252 -20.088 1.00 10.80 242 GLU A C 1
ATOM 1595 O O . GLU A 1 243 ? -1.437 -72.761 -20.725 1.00 11.30 242 GLU A O 1
ATOM 1601 N N . HIS A 1 244 ? -0.604 -71.957 -18.792 1.00 10.31 243 HIS A N 1
ATOM 1602 C CA . HIS A 1 244 ? -1.863 -72.245 -18.115 1.00 10.51 243 HIS A CA 1
ATOM 1603 C C . HIS A 1 244 ? -2.977 -71.278 -18.468 1.00 9.67 243 HIS A C 1
ATOM 1604 O O . HIS A 1 244 ? -4.164 -71.638 -18.391 1.00 10.65 243 HIS A O 1
ATOM 1611 N N . LYS A 1 245 ? -2.622 -70.052 -18.902 1.00 10.12 244 LYS A N 1
ATOM 1612 C CA . LYS A 1 245 ? -3.639 -69.095 -19.323 1.00 9.16 244 LYS A CA 1
ATOM 1613 C C . LYS A 1 245 ? -4.333 -69.530 -20.599 1.00 9.05 244 LYS A C 1
ATOM 1614 O O . LYS A 1 245 ? -5.538 -69.322 -20.736 1.00 9.09 244 LYS A O 1
ATOM 1620 N N . TYR A 1 246 ? -3.600 -70.142 -21.537 1.00 9.93 245 TYR A N 1
ATOM 1621 C CA . TYR A 1 246 ? -4.109 -70.261 -22.893 1.00 9.87 245 TYR A CA 1
ATOM 1622 C C . TYR A 1 246 ? -4.258 -71.672 -23.429 1.00 10.22 245 TYR A C 1
ATOM 1623 O O . TYR A 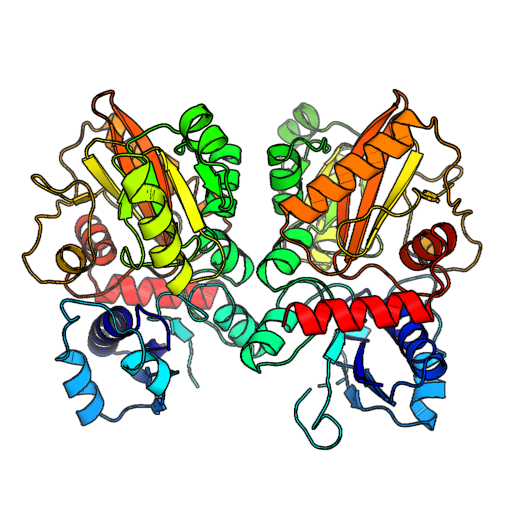1 246 ? -4.848 -71.827 -24.507 1.00 11.23 245 TYR A O 1
ATOM 1632 N N . GLN A 1 247 ? -3.752 -72.701 -22.754 1.00 10.31 246 GLN A N 1
ATOM 1633 C CA . GLN A 1 247 ? -3.961 -74.092 -23.183 1.00 10.57 246 GLN A CA 1
ATOM 1634 C C . GLN A 1 247 ? -5.266 -74.601 -22.603 1.00 10.95 246 GLN A C 1
ATOM 1635 O O . GLN A 1 247 ? -5.470 -74.537 -21.393 1.00 11.78 246 GLN A O 1
ATOM 1641 N N . ALA A 1 248 ? -6.146 -75.103 -23.478 1.00 11.46 247 ALA A N 1
ATOM 1642 C CA . ALA A 1 248 ? -7.459 -75.553 -23.005 1.00 12.46 247 ALA A CA 1
ATOM 1643 C C . ALA A 1 248 ? -7.274 -76.617 -21.929 1.00 14.04 247 ALA A C 1
ATOM 1644 O O . ALA A 1 248 ? -6.428 -77.527 -22.048 1.00 13.19 247 ALA A O 1
ATOM 1646 N N . GLY A 1 249 ? -8.034 -76.500 -20.838 1.00 13.24 248 GLY A N 1
ATOM 1647 C CA . GLY A 1 249 ? -8.006 -77.501 -19.784 1.00 14.31 248 GLY A CA 1
ATOM 1648 C C . GLY A 1 249 ? -6.842 -77.405 -18.814 1.00 13.85 248 GLY A C 1
ATOM 1649 O O . GLY A 1 249 ? -6.715 -78.249 -17.908 1.00 15.22 248 GLY A O 1
ATOM 1650 N N . ALA A 1 250 ? -5.949 -76.420 -18.982 1.00 12.67 249 ALA A N 1
ATOM 1651 C CA . ALA A 1 250 ? -4.744 -76.416 -18.181 1.00 12.63 249 ALA A CA 1
ATOM 1652 C C . ALA A 1 250 ? -4.984 -76.126 -16.710 1.00 11.55 249 ALA A C 1
ATOM 1653 O O . ALA A 1 250 ? -4.237 -76.587 -15.851 1.00 11.74 249 ALA A O 1
ATOM 1655 N N . VAL A 1 251 ? -6.029 -75.372 -16.380 1.00 12.07 250 VAL A N 1
ATOM 1656 C CA . VAL A 1 251 ? -6.287 -75.018 -14.988 1.00 11.93 250 VAL A CA 1
ATOM 1657 C C . VAL A 1 251 ? -7.785 -74.901 -14.857 1.00 11.45 250 VAL A C 1
ATOM 1658 O O . VAL A 1 251 ? -8.482 -74.564 -15.815 1.00 15.01 250 VAL A O 1
ATOM 1662 N N . ARG A 1 252 ? -8.311 -75.216 -13.673 1.00 11.60 251 ARG A N 1
ATOM 1663 C CA . ARG A 1 252 ? -9.728 -74.998 -13.414 1.00 12.11 251 ARG A CA 1
ATOM 1664 C C . ARG A 1 252 ? -9.962 -73.528 -13.063 1.00 11.46 251 ARG A C 1
ATOM 1665 O O . ARG A 1 252 ? -9.242 -72.957 -12.231 1.00 12.21 251 ARG A O 1
ATOM 1667 N N . GLU A 1 253 ? -11.001 -72.955 -13.631 1.00 11.24 252 GLU A N 1
ATOM 1668 C CA . GLU A 1 253 ? -11.338 -71.557 -13.402 1.00 10.71 252 GLU A CA 1
ATOM 1669 C C . GLU A 1 253 ? -12.816 -71.545 -13.048 1.00 11.82 252 GLU A C 1
ATOM 1670 O O . GLU A 1 253 ? -13.632 -72.111 -13.788 1.00 14.54 252 GLU A O 1
ATOM 1676 N N . VAL A 1 254 ? -13.136 -70.922 -11.936 1.00 10.88 253 VAL A N 1
ATOM 1677 C CA . VAL A 1 254 ? -14.449 -71.078 -11.303 1.00 10.96 253 VAL A CA 1
ATOM 1678 C C . VAL A 1 254 ? -15.147 -69.716 -11.205 1.00 10.58 253 VAL A C 1
ATOM 1679 O O . VAL A 1 254 ? -14.649 -68.802 -10.526 1.00 11.43 253 VAL A O 1
ATOM 1683 N N . PHE A 1 255 ? -16.306 -69.604 -11.849 1.00 11.07 254 PHE A N 1
ATOM 1684 C CA . PHE A 1 255 ? -17.108 -68.375 -11.843 1.00 11.48 254 PHE A CA 1
ATOM 1685 C C . PHE A 1 255 ? -18.543 -68.807 -11.568 1.00 13.44 254 PHE A C 1
ATOM 1686 O O . PHE A 1 255 ? -19.076 -69.645 -12.323 1.00 14.31 254 PHE A O 1
ATOM 1694 N N . PRO A 1 256 ? -19.215 -68.296 -10.521 1.00 13.14 255 PRO A N 1
ATOM 1695 C CA . PRO A 1 256 ? -18.664 -67.436 -9.468 1.00 13.03 255 PRO A CA 1
ATOM 1696 C C . PRO A 1 256 ? -17.733 -68.197 -8.572 1.00 12.68 255 PRO A C 1
ATOM 1697 O O . PRO A 1 256 ? -17.958 -69.383 -8.301 1.00 13.77 255 PRO A O 1
ATOM 1701 N N . ALA A 1 257 ? -16.668 -67.548 -8.132 1.00 12.78 256 ALA A N 1
ATOM 1702 C CA . ALA A 1 257 ? -15.686 -68.191 -7.268 1.00 11.52 256 ALA A CA 1
ATOM 1703 C C . ALA A 1 257 ? -16.303 -68.639 -5.929 1.00 15.00 256 ALA A C 1
ATOM 1704 O O . ALA A 1 257 ? -17.258 -68.033 -5.417 1.00 13.06 256 ALA A O 1
ATOM 1706 N N . ASP A 1 258 ? -15.752 -69.717 -5.362 1.00 13.21 257 ASP A N 1
ATOM 1707 C CA . ASP A 1 258 ? -16.147 -70.210 -4.018 1.00 15.04 257 ASP A CA 1
ATOM 1708 C C . ASP A 1 258 ? -15.453 -69.393 -2.942 1.00 16.06 257 ASP A C 1
ATOM 1709 O O . ASP A 1 258 ? -14.472 -69.805 -2.324 1.00 15.09 257 ASP A O 1
ATOM 1714 N N . LEU A 1 259 ? -15.998 -68.210 -2.710 1.00 15.69 258 LEU A N 1
ATOM 1715 C CA . LEU A 1 259 ? -15.477 -67.246 -1.761 1.00 14.87 258 LEU A CA 1
ATOM 1716 C C . LEU A 1 259 ? -16.553 -66.899 -0.766 1.00 14.97 258 LEU A C 1
ATOM 1717 O O . LEU A 1 259 ? -17.758 -66.891 -1.105 1.00 16.57 258 LEU A O 1
ATOM 1722 N N . PRO A 1 260 ? -16.169 -66.494 0.432 1.00 16.14 259 PRO A N 1
ATOM 1723 C CA . PRO A 1 260 ? -17.134 -65.897 1.348 1.00 15.32 259 PRO A CA 1
ATOM 1724 C C . PRO A 1 260 ? -17.752 -64.682 0.693 1.00 15.45 259 PRO A C 1
ATOM 1725 O O . PRO A 1 260 ? -17.037 -63.911 0.015 1.00 14.66 259 PRO A O 1
ATOM 1729 N N . PRO A 1 261 ? -19.055 -64.484 0.848 1.00 15.31 260 PRO A N 1
ATOM 1730 C CA . PRO A 1 261 ? -19.720 -63.391 0.119 1.00 16.13 260 PRO A CA 1
ATOM 1731 C C . PRO A 1 261 ? -19.089 -62.047 0.367 1.00 14.59 260 PRO A C 1
ATOM 1732 O O . PRO A 1 261 ? -19.001 -61.245 -0.581 1.00 15.38 260 PRO A O 1
ATOM 1736 N N . ALA A 1 262 ? -18.626 -61.763 1.587 1.00 15.97 261 ALA A N 1
ATOM 1737 C CA . ALA A 1 262 ? -18.071 -60.445 1.851 1.00 14.73 261 ALA A CA 1
ATOM 1738 C C . ALA A 1 262 ? -16.763 -60.236 1.085 1.00 14.72 261 ALA A C 1
ATOM 1739 O O . ALA A 1 262 ? -16.450 -59.100 0.711 1.00 13.75 261 ALA A O 1
ATOM 1741 N N . ILE A 1 263 ? -15.990 -61.295 0.864 1.00 14.10 262 ILE A N 1
ATOM 1742 C CA . ILE A 1 263 ? -14.733 -61.136 0.138 1.00 13.65 262 ILE A CA 1
ATOM 1743 C C . ILE A 1 263 ? -15.011 -60.921 -1.336 1.00 13.37 262 ILE A C 1
ATOM 1744 O O . ILE A 1 263 ? -14.399 -60.042 -1.973 1.00 12.12 262 ILE A O 1
ATOM 1749 N N . ALA A 1 264 ? -15.964 -61.693 -1.895 1.00 12.51 263 ALA A N 1
ATOM 1750 C CA . ALA A 1 264 ? -16.321 -61.499 -3.290 1.00 12.48 263 ALA A CA 1
ATOM 1751 C C . ALA A 1 264 ? -16.868 -60.104 -3.508 1.00 10.01 263 ALA A C 1
ATOM 1752 O O . ALA A 1 264 ? -16.505 -59.416 -4.466 1.00 12.39 263 ALA A O 1
ATOM 1754 N N . ALA A 1 265 ? -17.743 -59.628 -2.587 1.00 12.39 264 ALA A N 1
ATOM 1755 C CA . ALA A 1 265 ? -18.281 -58.281 -2.738 1.00 12.79 264 ALA A CA 1
ATOM 1756 C C . ALA A 1 265 ? -17.166 -57.246 -2.679 1.00 11.44 264 ALA A C 1
ATOM 1757 O O . ALA A 1 265 ? -17.201 -56.241 -3.391 1.00 11.99 264 ALA A O 1
ATOM 1759 N N . GLU A 1 266 ? -16.200 -57.446 -1.797 1.00 12.08 265 GLU A N 1
ATOM 1760 C CA . GLU A 1 266 ? -15.100 -56.474 -1.697 1.00 11.83 265 GLU A CA 1
ATOM 1761 C C . GLU A 1 266 ? -14.237 -56.476 -2.956 1.00 10.18 265 GLU A C 1
ATOM 1762 O O . GLU A 1 266 ? -13.881 -55.411 -3.437 1.00 10.97 265 GLU A O 1
ATOM 1768 N N . ALA A 1 267 ? -13.992 -57.639 -3.546 1.00 10.66 266 ALA A N 1
ATOM 1769 C CA . ALA A 1 267 ? -13.230 -57.654 -4.814 1.00 10.93 266 ALA A CA 1
ATOM 1770 C C . ALA A 1 267 ? -13.972 -56.875 -5.901 1.00 10.48 266 ALA A C 1
ATOM 1771 O O . ALA A 1 267 ? -13.348 -56.130 -6.682 1.00 10.37 266 ALA A O 1
ATOM 1773 N N . GLN A 1 268 ? -15.308 -57.009 -5.947 1.00 10.74 267 GLN A N 1
ATOM 1774 C CA . GLN A 1 268 ? -16.080 -56.276 -6.954 1.00 9.06 267 GLN A CA 1
ATOM 1775 C C . GLN A 1 268 ? -16.070 -54.772 -6.668 1.00 10.15 267 GLN A C 1
ATOM 1776 O O . GLN A 1 268 ? -15.927 -53.953 -7.574 1.00 10.70 267 GLN A O 1
ATOM 1782 N N . ARG A 1 269 ? -16.173 -54.372 -5.407 1.00 10.53 268 ARG A N 1
ATOM 1783 C CA . ARG A 1 269 ? -16.141 -52.967 -5.046 1.00 11.26 268 ARG A CA 1
ATOM 1784 C C . ARG A 1 269 ? -14.795 -52.367 -5.436 1.00 10.15 268 ARG A C 1
ATOM 1785 O O . ARG A 1 269 ? -14.732 -51.257 -5.986 1.00 11.24 268 ARG A O 1
ATOM 1793 N N . LEU A 1 270 ? -13.695 -53.089 -5.145 1.00 10.92 269 LEU A N 1
ATOM 1794 C CA . LEU A 1 270 ? -12.354 -52.606 -5.470 1.00 11.30 269 LEU A CA 1
ATOM 1795 C C . LEU A 1 270 ? -12.169 -52.513 -6.978 1.00 10.66 269 LEU A C 1
ATOM 1796 O O . LEU A 1 270 ? -11.564 -51.541 -7.472 1.00 10.85 269 LEU A O 1
ATOM 1801 N N . ALA A 1 271 ? -12.578 -53.535 -7.721 1.00 10.20 270 ALA A N 1
ATOM 1802 C CA . ALA A 1 271 ? -12.441 -53.482 -9.175 1.00 10.01 270 ALA A CA 1
ATOM 1803 C C . ALA A 1 271 ? -13.160 -52.279 -9.769 1.00 9.94 270 ALA A C 1
ATOM 1804 O O . ALA A 1 271 ? -12.632 -51.608 -10.674 1.00 10.81 270 ALA A O 1
ATOM 1806 N N . LEU A 1 272 ? -14.381 -51.995 -9.299 1.00 10.26 271 LEU A N 1
ATOM 1807 C CA . LEU A 1 272 ? -15.038 -50.809 -9.834 1.00 10.54 271 LEU A CA 1
ATOM 1808 C C . LEU A 1 272 ? -14.326 -49.521 -9.433 1.00 10.48 271 LEU A C 1
ATOM 1809 O O . LEU A 1 272 ? -14.293 -48.562 -10.215 1.00 10.87 271 LEU A O 1
ATOM 1814 N N A LYS A 1 273 ? -13.782 -49.463 -8.221 0.61 11.01 272 LYS A N 1
ATOM 1815 N N B LYS A 1 273 ? -13.772 -49.464 -8.224 0.39 10.96 272 LYS A N 1
ATOM 1816 C CA A LYS A 1 273 ? -12.973 -48.299 -7.848 0.61 10.97 272 LYS A CA 1
ATOM 1817 C CA B LYS A 1 273 ? -12.974 -48.293 -7.853 0.39 11.17 272 LYS A CA 1
ATOM 1818 C C A LYS A 1 273 ? -11.775 -48.122 -8.785 0.61 11.27 272 LYS A C 1
ATOM 1819 C C B LYS A 1 273 ? -11.764 -48.121 -8.771 0.39 11.24 272 LYS A C 1
ATOM 1820 O O A LYS A 1 273 ? -11.460 -46.999 -9.202 0.61 10.42 272 LYS A O 1
ATOM 1821 O O B LYS A 1 273 ? -11.409 -46.995 -9.139 0.39 10.45 272 LYS A O 1
ATOM 1832 N N . VAL A 1 274 ? -11.139 -49.229 -9.173 1.00 9.75 273 VAL A N 1
ATOM 1833 C CA . VAL A 1 274 ? -9.980 -49.160 -10.073 1.00 9.98 273 VAL A CA 1
ATOM 1834 C C . VAL A 1 274 ? -10.422 -48.671 -11.438 1.00 9.93 273 VAL A C 1
ATOM 1835 O O . VAL A 1 274 ? -9.774 -47.811 -12.057 1.00 10.27 273 VAL A O 1
ATOM 1839 N N . HIS A 1 275 ? -11.497 -49.286 -11.970 1.00 9.41 274 HIS A N 1
ATOM 1840 C CA . HIS A 1 275 ? -11.999 -48.930 -13.286 1.00 9.82 274 HIS A CA 1
ATOM 1841 C C . HIS A 1 275 ? -12.285 -47.434 -13.345 1.00 10.56 274 HIS A C 1
ATOM 1842 O O . HIS A 1 275 ? -11.937 -46.733 -14.299 1.00 10.88 274 HIS A O 1
ATOM 1849 N N . ARG A 1 276 ? -12.982 -46.925 -12.335 1.00 10.91 275 ARG A N 1
ATOM 1850 C CA . ARG A 1 276 ? -13.295 -45.502 -12.335 1.00 10.77 275 ARG A CA 1
ATOM 1851 C C . ARG A 1 276 ? -12.038 -44.642 -12.115 1.00 10.66 275 ARG A C 1
ATOM 1852 O O . ARG A 1 276 ? -11.906 -43.568 -12.727 1.00 10.97 275 ARG A O 1
ATOM 1860 N N . ALA A 1 277 ? -11.142 -45.053 -11.212 1.00 10.03 276 ALA A N 1
ATOM 1861 C CA . ALA A 1 277 ? -9.952 -44.243 -10.923 1.00 10.80 276 ALA A CA 1
ATOM 1862 C C . ALA A 1 277 ? -9.113 -44.017 -12.163 1.00 10.31 276 ALA A C 1
ATOM 1863 O O . ALA A 1 277 ? -8.574 -42.914 -12.370 1.00 11.76 276 ALA A O 1
ATOM 1865 N N . LEU A 1 278 ? -8.992 -45.032 -13.003 1.00 9.43 277 LEU A N 1
ATOM 1866 C CA . LEU A 1 278 ? -8.167 -44.889 -14.199 1.00 10.58 277 LEU A CA 1
ATOM 1867 C C . LEU A 1 278 ? -8.940 -44.387 -15.399 1.00 9.25 277 LEU A C 1
ATOM 1868 O O . LEU A 1 278 ? -8.393 -44.336 -16.507 1.00 10.57 277 LEU A O 1
ATOM 1873 N N . LYS A 1 279 ? -10.199 -44.018 -15.185 1.00 9.40 278 LYS A N 1
ATOM 1874 C CA . LYS A 1 279 ? -11.004 -43.398 -16.243 1.00 9.73 278 LYS A CA 1
ATOM 1875 C C . LYS A 1 279 ? -11.237 -44.357 -17.394 1.00 9.30 278 LYS A C 1
ATOM 1876 O O . LYS A 1 279 ? -11.271 -43.937 -18.550 1.00 9.64 278 LYS A O 1
ATOM 1882 N N . LEU A 1 280 ? -11.375 -45.649 -17.079 1.00 9.71 279 LEU A N 1
ATOM 1883 C CA . LEU A 1 280 ? -11.576 -46.643 -18.107 1.00 8.63 279 LEU A CA 1
ATOM 1884 C C . LEU A 1 280 ? -12.979 -46.516 -18.694 1.00 9.64 279 LEU A C 1
ATOM 1885 O O . LEU A 1 280 ? -13.907 -45.948 -18.093 1.00 10.29 279 LEU A O 1
ATOM 1890 N N A SER A 1 281 ? -13.151 -47.114 -19.876 0.50 9.62 280 SER A N 1
ATOM 1891 N N B SER A 1 281 ? -13.172 -47.147 -19.844 0.50 9.75 280 SER A N 1
ATOM 1892 C CA A SER A 1 281 ? -14.446 -47.151 -20.570 0.50 11.18 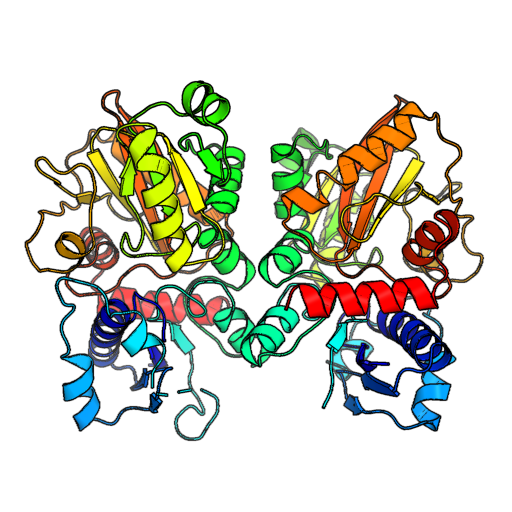280 SER A CA 1
ATOM 1893 C CA B SER A 1 281 ? -14.498 -47.171 -20.468 0.50 10.58 280 SER A CA 1
ATOM 1894 C C A SER A 1 281 ? -14.763 -48.560 -21.059 0.50 9.66 280 SER A C 1
ATOM 1895 C C B SER A 1 281 ? -14.776 -48.552 -21.042 0.50 9.71 280 SER A C 1
ATOM 1896 O O A SER A 1 281 ? -13.870 -49.329 -21.414 0.50 11.14 280 SER A O 1
ATOM 1897 O O B SER A 1 281 ? -13.870 -49.288 -21.439 0.50 11.00 280 SER A O 1
ATOM 1902 N N . GLY A 1 282 ? -16.062 -48.845 -21.106 1.00 10.31 281 GLY A N 1
ATOM 1903 C CA . GLY A 1 282 ? -16.516 -50.031 -21.814 1.00 10.72 281 GLY A CA 1
ATOM 1904 C C . GLY A 1 282 ? -16.487 -51.261 -20.941 1.00 9.41 281 GLY A C 1
ATOM 1905 O O . GLY A 1 282 ? -17.540 -51.807 -20.541 1.00 11.17 281 GLY A O 1
ATOM 1906 N N . TYR A 1 283 ? -15.267 -51.715 -20.638 1.00 9.84 282 TYR A N 1
ATOM 1907 C CA . TYR A 1 283 ? -15.074 -52.963 -19.916 1.00 9.15 282 TYR A CA 1
ATOM 1908 C C . TYR A 1 283 ? -13.623 -53.021 -19.443 1.00 8.83 282 TYR A C 1
ATOM 1909 O O . TYR A 1 283 ? -12.775 -52.236 -19.875 1.00 10.04 282 TYR A O 1
ATOM 1918 N N . SER A 1 284 ? -13.354 -53.946 -18.523 1.00 9.19 283 SER A N 1
ATOM 1919 C CA . SER A 1 284 ? -11.978 -54.130 -18.037 1.00 8.56 283 SER A CA 1
ATOM 1920 C C . SER A 1 284 ? -11.937 -55.454 -17.258 1.00 7.93 283 SER A C 1
ATOM 1921 O O . SER A 1 284 ? -12.986 -56.059 -16.962 1.00 9.65 283 SER A O 1
ATOM 1924 N N . ARG A 1 285 ? -10.720 -55.859 -16.882 1.00 8.84 284 ARG A N 1
ATOM 1925 C CA . ARG A 1 285 ? -10.606 -56.984 -15.979 1.00 8.76 284 ARG A CA 1
ATOM 1926 C C . ARG A 1 285 ? -9.482 -56.679 -15.012 1.00 7.99 284 ARG A C 1
ATOM 1927 O O . ARG A 1 285 ? -8.339 -56.400 -15.429 1.00 8.45 284 ARG A O 1
ATOM 1935 N N . THR A 1 286 ? -9.736 -56.838 -13.710 1.00 8.96 285 THR A N 1
ATOM 1936 C CA . THR A 1 286 ? -8.788 -56.537 -12.617 1.00 9.56 285 THR A CA 1
ATOM 1937 C C . THR A 1 286 ? -8.402 -57.838 -11.919 1.00 8.78 285 THR A C 1
ATOM 1938 O O . THR A 1 286 ? -9.268 -58.670 -11.616 1.00 10.67 285 THR A O 1
ATOM 1942 N N . ASP A 1 287 ? -7.105 -57.979 -11.662 1.00 8.93 286 ASP A N 1
ATOM 1943 C CA . ASP A 1 287 ? -6.549 -59.194 -11.054 1.00 9.51 286 ASP A CA 1
ATOM 1944 C C . ASP A 1 287 ? -6.071 -58.934 -9.636 1.00 9.13 286 ASP A C 1
ATOM 1945 O O . ASP A 1 287 ? -5.458 -57.894 -9.375 1.00 9.95 286 ASP A O 1
ATOM 1950 N N . PHE A 1 288 ? -6.372 -59.891 -8.724 1.00 9.12 287 PHE A N 1
ATOM 1951 C CA . PHE A 1 288 ? -5.990 -59.770 -7.320 1.00 10.15 287 PHE A CA 1
ATOM 1952 C C . PHE A 1 288 ? -5.390 -61.070 -6.837 1.00 9.49 287 PHE A C 1
ATOM 1953 O O . PHE A 1 288 ? -5.676 -62.159 -7.342 1.00 10.27 287 PHE A O 1
ATOM 1961 N N . ARG A 1 289 ? -4.580 -60.945 -5.788 1.00 9.67 288 ARG A N 1
ATOM 1962 C CA . ARG A 1 289 ? -4.224 -62.098 -4.993 1.00 10.00 288 ARG A CA 1
ATOM 1963 C C . ARG A 1 289 ? -4.946 -61.954 -3.663 1.00 10.75 288 ARG A C 1
ATOM 1964 O O . ARG A 1 289 ? -5.004 -60.864 -3.084 1.00 11.08 288 ARG A O 1
ATOM 1972 N N . LEU A 1 290 ? -5.409 -63.071 -3.127 1.00 10.03 289 LEU A N 1
ATOM 1973 C CA . LEU A 1 290 ? -6.175 -63.129 -1.878 1.00 10.55 289 LEU A CA 1
ATOM 1974 C C . LEU A 1 290 ? -5.341 -63.923 -0.875 1.00 10.40 289 LEU A C 1
ATOM 1975 O O . LEU A 1 290 ? -5.127 -65.129 -1.060 1.00 11.76 289 LEU A O 1
ATOM 1980 N N . ASP A 1 291 ? -4.912 -63.274 0.186 1.00 12.67 290 ASP A N 1
ATOM 1981 C CA . ASP A 1 291 ? -4.072 -63.980 1.151 1.00 12.82 290 ASP A CA 1
ATOM 1982 C C . ASP A 1 291 ? -4.927 -64.753 2.156 1.00 11.50 290 ASP A C 1
ATOM 1983 O O . ASP A 1 291 ? -6.131 -64.624 2.205 1.00 12.37 290 ASP A O 1
ATOM 1988 N N . GLU A 1 292 ? -4.259 -65.617 2.961 1.00 13.70 291 GLU A N 1
ATOM 1989 C CA . GLU A 1 292 ? -4.984 -66.488 3.893 1.00 15.29 291 GLU A CA 1
ATOM 1990 C C . GLU A 1 292 ? -5.630 -65.693 5.028 1.00 13.97 291 GLU A C 1
ATOM 1991 O O . GLU A 1 292 ? -6.569 -66.211 5.674 1.00 15.74 291 GLU A O 1
ATOM 1997 N N . GLN A 1 293 ? -5.215 -64.432 5.234 1.00 13.62 292 GLN A N 1
ATOM 1998 C CA . GLN A 1 293 ? -5.860 -63.540 6.185 1.00 15.88 292 GLN A CA 1
ATOM 1999 C C . GLN A 1 293 ? -7.073 -62.824 5.625 1.00 16.71 292 GLN A C 1
ATOM 2000 O O . GLN A 1 293 ? -7.694 -62.031 6.340 1.00 17.46 292 GLN A O 1
ATOM 2006 N N . GLY A 1 294 ? -7.466 -63.128 4.396 1.00 14.83 293 GLY A N 1
ATOM 2007 C CA . GLY A 1 294 ? -8.665 -62.548 3.818 1.00 14.98 293 GLY A CA 1
ATOM 2008 C C . GLY A 1 294 ? -8.468 -61.198 3.158 1.00 14.40 293 GLY A C 1
ATOM 2009 O O . GLY A 1 294 ? -9.478 -60.546 2.831 1.00 15.52 293 GLY A O 1
ATOM 2010 N N . ARG A 1 295 ? -7.220 -60.765 2.960 1.00 12.17 294 ARG A N 1
ATOM 2011 C CA . ARG A 1 295 ? -6.938 -59.477 2.324 1.00 12.88 294 ARG A CA 1
ATOM 2012 C C . ARG A 1 295 ? -6.704 -59.641 0.818 1.00 12.32 294 ARG A C 1
ATOM 2013 O O . ARG A 1 295 ? -5.979 -60.535 0.382 1.00 12.09 294 ARG A O 1
ATOM 2021 N N . LEU A 1 296 ? -7.288 -58.717 0.043 1.00 11.50 295 LEU A N 1
ATOM 2022 C CA . LEU A 1 296 ? -7.139 -58.653 -1.401 1.00 11.09 295 LEU A CA 1
ATOM 2023 C C . LEU A 1 296 ? -6.060 -57.652 -1.763 1.00 10.29 295 LEU A C 1
ATOM 2024 O O . LEU A 1 296 ? -6.078 -56.502 -1.305 1.00 11.65 295 LEU A O 1
ATOM 2029 N N . TRP A 1 297 ? -5.180 -58.065 -2.662 1.00 10.89 296 TRP A N 1
ATOM 2030 C CA . TRP A 1 297 ? -4.077 -57.236 -3.119 1.00 10.86 296 TRP A CA 1
ATOM 2031 C C . TRP A 1 297 ? -4.229 -57.087 -4.621 1.00 8.71 296 TRP A C 1
ATOM 2032 O O . TRP A 1 297 ? -4.219 -58.084 -5.343 1.00 10.34 296 TRP A O 1
ATOM 2043 N N . CYS A 1 298 ? -4.359 -55.853 -5.115 1.00 9.01 297 CYS A N 1
ATOM 2044 C CA . CYS A 1 298 ? -4.651 -55.664 -6.535 1.00 9.12 297 CYS A CA 1
ATOM 2045 C C . CYS A 1 298 ? -3.339 -55.654 -7.315 1.00 8.15 297 CYS A C 1
ATOM 2046 O O . CYS A 1 298 ? -2.395 -54.881 -7.012 1.00 10.51 297 CYS A O 1
ATOM 2049 N N . LEU A 1 299 ? -3.228 -56.540 -8.298 1.00 8.42 298 LEU A N 1
ATOM 2050 C CA . LEU A 1 299 ? -2.047 -56.607 -9.158 1.00 9.10 298 LEU A CA 1
ATOM 2051 C C . LEU A 1 299 ? -2.090 -55.574 -10.252 1.00 9.22 298 LEU A C 1
ATOM 2052 O O . LEU A 1 299 ? -1.125 -54.828 -10.473 1.00 9.74 298 LEU A O 1
ATOM 2057 N N . GLU A 1 300 ? -3.161 -55.533 -11.001 1.00 8.87 299 GLU A N 1
ATOM 2058 C CA . GLU A 1 300 ? -3.220 -54.755 -12.221 1.00 8.58 299 GLU A CA 1
ATOM 2059 C C . GLU A 1 300 ? -4.656 -54.730 -12.720 1.00 8.75 299 GLU A C 1
ATOM 2060 O O . GLU A 1 300 ? -5.489 -55.554 -12.320 1.00 10.17 299 GLU A O 1
ATOM 2066 N N . VAL A 1 301 ? -4.893 -53.871 -13.721 1.00 8.87 300 VAL A N 1
ATOM 2067 C CA . VAL A 1 301 ? -6.124 -53.868 -14.496 1.00 9.87 300 VAL A CA 1
ATOM 2068 C C . VAL A 1 301 ? -5.799 -53.879 -15.978 1.00 9.91 300 VAL A C 1
ATOM 2069 O O . VAL A 1 301 ? -4.769 -53.336 -16.398 1.00 10.42 300 VAL A O 1
ATOM 2073 N N . ASN A 1 302 ? -6.606 -54.578 -16.749 1.00 8.93 301 ASN A N 1
ATOM 2074 C CA . ASN A 1 302 ? -6.473 -54.740 -18.188 1.00 8.79 301 ASN A CA 1
ATOM 2075 C C . ASN A 1 302 ? -7.623 -54.072 -18.897 1.00 8.14 301 ASN A C 1
ATOM 2076 O O . ASN A 1 302 ? -8.803 -54.338 -18.599 1.00 9.57 301 ASN A O 1
ATOM 2081 N N . THR A 1 303 ? -7.309 -53.206 -19.866 1.00 8.33 302 THR A N 1
ATOM 2082 C CA . THR A 1 303 ? -8.346 -52.524 -20.662 1.00 8.84 302 THR A CA 1
ATOM 2083 C C . THR A 1 303 ? -8.749 -53.334 -21.873 1.00 9.08 302 THR A C 1
ATOM 2084 O O . THR A 1 303 ? -9.868 -53.161 -22.355 1.00 9.84 302 THR A O 1
ATOM 2088 N N . LEU A 1 304 ? -7.912 -54.209 -22.389 1.00 8.74 303 LEU A N 1
ATOM 2089 C CA . LEU A 1 304 ? -8.242 -55.073 -23.524 1.00 9.18 303 LEU A CA 1
ATOM 2090 C C . LEU A 1 304 ? -8.017 -56.522 -23.070 1.00 8.52 303 LEU A C 1
ATOM 2091 O O . LEU A 1 304 ? -7.159 -57.226 -23.609 1.00 9.54 303 LEU A O 1
ATOM 2096 N N . PRO A 1 305 ? -8.750 -57.001 -22.065 1.00 8.37 304 PRO A N 1
ATOM 2097 C CA . PRO A 1 305 ? -8.549 -58.373 -21.584 1.00 8.39 304 PRO A CA 1
ATOM 2098 C C . PRO A 1 305 ? -8.800 -59.410 -22.662 1.00 9.12 304 PRO A C 1
ATOM 2099 O O . PRO A 1 305 ? -9.586 -59.241 -23.607 1.00 10.13 304 PRO A O 1
ATOM 2103 N N . GLY A 1 306 ? -8.184 -60.582 -22.460 1.00 9.20 305 GLY A N 1
ATOM 2104 C CA . GLY A 1 306 ? -8.293 -61.657 -23.450 1.00 8.77 305 GLY A CA 1
ATOM 2105 C C . GLY A 1 306 ? -9.738 -62.081 -23.666 1.00 9.49 305 GLY A C 1
ATOM 2106 O O . GLY A 1 306 ? -10.582 -62.047 -22.758 1.00 9.87 305 GLY A O 1
ATOM 2107 N N . MET A 1 307 ? -10.033 -62.474 -24.920 1.00 9.00 306 MET A N 1
ATOM 2108 C CA . MET A 1 307 ? -11.362 -62.917 -25.352 1.00 9.39 306 MET A CA 1
ATOM 2109 C C . MET A 1 307 ? -11.249 -64.274 -26.036 1.00 10.53 306 MET A C 1
ATOM 2110 O O . MET A 1 307 ? -12.069 -64.602 -26.898 1.00 11.71 306 MET A O 1
ATOM 2115 N N . THR A 1 308 ? -10.176 -65.022 -25.748 1.00 10.16 307 THR A N 1
ATOM 2116 C CA . THR A 1 308 ? -9.979 -66.327 -26.363 1.00 11.29 307 THR A CA 1
ATOM 2117 C C . THR A 1 308 ? -10.935 -67.330 -25.732 1.00 11.67 307 THR A C 1
ATOM 2118 O O . THR A 1 308 ? -11.602 -67.076 -24.725 1.00 11.58 307 THR A O 1
ATOM 2122 N N . ALA A 1 309 ? -10.953 -68.531 -26.356 1.00 13.38 308 ALA A N 1
ATOM 2123 C CA . ALA A 1 309 ? -11.811 -69.620 -25.863 1.00 13.07 308 ALA A CA 1
ATOM 2124 C C . ALA A 1 309 ? -11.444 -70.110 -24.464 1.00 15.02 308 ALA A C 1
ATOM 2125 O O . ALA A 1 309 ? -12.206 -70.881 -23.854 1.00 15.88 308 ALA A O 1
ATOM 2127 N N . THR A 1 310 ? -10.271 -69.762 -23.930 1.00 11.39 309 THR A N 1
ATOM 2128 C CA . THR A 1 310 ? -9.916 -70.092 -22.537 1.00 11.36 309 THR A CA 1
ATOM 2129 C C . THR A 1 310 ? -9.964 -68.881 -21.607 1.00 10.30 309 THR A C 1
ATOM 2130 O O . THR A 1 310 ? -9.654 -69.012 -20.417 1.00 11.54 309 THR A O 1
ATOM 2134 N N . SER A 1 311 ? -10.272 -67.694 -22.136 1.00 10.07 310 SER A N 1
ATOM 2135 C CA . SER A 1 311 ? -10.069 -66.461 -21.403 1.00 9.66 310 SER A CA 1
ATOM 2136 C C . SER A 1 311 ? -11.103 -66.264 -20.305 1.00 10.10 310 SER A C 1
ATOM 2137 O O . SER A 1 311 ? -12.217 -66.852 -20.265 1.00 11.05 310 SER A O 1
ATOM 2140 N N . LEU A 1 312 ? -10.775 -65.340 -19.412 1.00 9.41 311 LEU A N 1
ATOM 2141 C CA . LEU A 1 312 ? -11.497 -65.124 -18.162 1.00 10.85 311 LEU A CA 1
ATOM 2142 C C . LEU A 1 312 ? -12.725 -64.230 -18.333 1.00 9.67 311 LEU A C 1
ATOM 2143 O O . LEU A 1 312 ? -13.818 -64.527 -17.797 1.00 10.90 311 LEU A O 1
ATOM 2148 N N . LEU A 1 313 ? -12.606 -63.104 -19.034 1.00 10.08 312 LEU A N 1
ATOM 2149 C CA . LEU A 1 313 ? -13.757 -62.220 -19.174 1.00 11.42 312 LEU A CA 1
ATOM 2150 C C . LEU A 1 313 ? -14.969 -62.898 -19.793 1.00 9.84 312 LEU A C 1
ATOM 2151 O O . LEU A 1 313 ? -16.103 -62.662 -19.304 1.00 10.96 312 LEU A O 1
ATOM 2156 N N . PRO A 1 314 ? -14.862 -63.690 -20.847 1.00 9.67 313 PRO A N 1
ATOM 2157 C CA . PRO A 1 314 ? -16.087 -64.339 -21.363 1.00 12.13 313 PRO A CA 1
ATOM 2158 C C . PRO A 1 314 ? -16.758 -65.183 -20.304 1.00 11.46 313 PRO A C 1
ATOM 2159 O O . PRO A 1 314 ? -18.000 -65.279 -20.263 1.00 12.47 313 PRO A O 1
ATOM 2163 N N . GLN A 1 315 ? -15.996 -65.839 -19.437 1.00 11.73 314 GLN A N 1
ATOM 2164 C CA . GLN A 1 315 ? -16.594 -66.677 -18.397 1.00 12.32 314 GLN A CA 1
ATOM 2165 C C . GLN A 1 315 ? -17.286 -65.831 -17.334 1.00 11.44 314 GLN A C 1
ATOM 2166 O O . GLN A 1 315 ? -18.350 -66.225 -16.798 1.00 12.16 314 GLN A O 1
ATOM 2172 N N . ALA A 1 316 ? -16.729 -64.684 -16.979 1.00 10.37 315 ALA A N 1
ATOM 2173 C CA . ALA A 1 316 ? -17.387 -63.801 -16.026 1.00 11.66 315 ALA A CA 1
ATOM 2174 C C . ALA A 1 316 ? -18.698 -63.311 -16.607 1.00 11.23 315 ALA A C 1
ATOM 2175 O O . ALA A 1 316 ? -19.740 -63.281 -15.925 1.00 11.38 315 ALA A O 1
ATOM 2177 N N . ALA A 1 317 ? -18.684 -62.904 -17.875 1.00 10.88 316 ALA A N 1
ATOM 2178 C CA . ALA A 1 317 ? -19.917 -62.467 -18.521 1.00 12.23 316 ALA A CA 1
ATOM 2179 C C . ALA A 1 317 ? -20.935 -63.596 -18.546 1.00 11.23 316 ALA A C 1
ATOM 2180 O O . ALA A 1 317 ? -22.121 -63.391 -18.207 1.00 11.79 316 ALA A O 1
ATOM 2182 N N . ALA A 1 318 ? -20.527 -64.806 -18.921 1.00 11.63 317 ALA A N 1
ATOM 2183 C CA . ALA A 1 318 ? -21.461 -65.928 -18.957 1.00 14.78 317 ALA A CA 1
ATOM 2184 C C . ALA A 1 318 ? -22.065 -66.177 -17.588 1.00 12.38 317 ALA A C 1
ATOM 2185 O O . ALA A 1 318 ? -23.290 -66.419 -17.469 1.00 14.06 317 ALA A O 1
ATOM 2187 N N . ALA A 1 319 ? -21.294 -66.035 -16.530 1.00 11.76 318 ALA A N 1
ATOM 2188 C CA . ALA A 1 319 ? -21.861 -66.222 -15.196 1.00 13.67 318 ALA A CA 1
ATOM 2189 C C . ALA A 1 319 ? -22.855 -65.131 -14.814 1.00 14.51 318 ALA A C 1
ATOM 2190 O O . ALA A 1 319 ? -23.724 -65.365 -13.963 1.00 15.20 318 ALA A O 1
ATOM 2192 N N . ALA A 1 320 ? -22.734 -63.950 -15.410 1.00 12.46 319 ALA A N 1
ATOM 2193 C CA . ALA A 1 320 ? -23.709 -62.876 -15.246 1.00 16.95 319 ALA A CA 1
ATOM 2194 C C . ALA A 1 320 ? -24.944 -63.069 -16.113 1.00 14.91 319 ALA A C 1
ATOM 2195 O O . ALA A 1 320 ? -25.854 -62.206 -16.046 1.00 16.60 319 ALA A O 1
ATOM 2197 N N . GLY A 1 321 ? -25.019 -64.129 -16.916 1.00 14.25 320 GLY A N 1
ATOM 2198 C CA . GLY A 1 321 ? -26.100 -64.353 -17.864 1.00 16.37 320 GLY A CA 1
ATOM 2199 C C . GLY A 1 321 ? -25.930 -63.653 -19.179 1.00 16.58 320 GLY A C 1
ATOM 2200 O O . GLY A 1 321 ? -26.929 -63.420 -19.881 1.00 21.03 320 GLY A O 1
ATOM 2201 N N . ILE A 1 322 ? -24.690 -63.330 -19.555 1.00 13.07 321 ILE A N 1
ATOM 2202 C CA . ILE A 1 322 ? -24.424 -62.628 -20.807 1.00 13.08 321 ILE A CA 1
ATOM 2203 C C . ILE A 1 322 ? -23.628 -63.550 -21.724 1.00 12.31 321 ILE A C 1
ATOM 2204 O O . ILE A 1 322 ? -22.456 -63.862 -21.452 1.00 15.07 321 ILE A O 1
ATOM 2209 N N . GLY A 1 323 ? -24.224 -63.991 -22.812 1.00 14.05 322 GLY A N 1
ATOM 2210 C CA . GLY A 1 323 ? -23.541 -64.839 -23.756 1.00 14.46 322 GLY A CA 1
ATOM 2211 C C . GLY A 1 323 ? -22.457 -64.072 -24.505 1.00 12.51 322 GLY A C 1
ATOM 2212 O O . GLY A 1 323 ? -22.420 -62.842 -24.510 1.00 13.97 322 GLY A O 1
ATOM 2213 N N . PHE A 1 324 ? -21.644 -64.803 -25.260 1.00 13.78 323 PHE A N 1
ATOM 2214 C CA . PHE A 1 324 ? -20.422 -64.189 -25.781 1.00 14.62 323 PHE A CA 1
ATOM 2215 C C . PHE A 1 324 ? -20.732 -63.227 -26.911 1.00 12.78 323 PHE A C 1
ATOM 2216 O O . PHE A 1 324 ? -20.149 -62.124 -26.997 1.00 13.62 323 PHE A O 1
ATOM 2224 N N . ALA A 1 325 ? -21.661 -63.580 -27.807 1.00 14.45 324 ALA A N 1
ATOM 2225 C CA . ALA A 1 325 ? -21.997 -62.631 -28.860 1.00 13.94 324 ALA A CA 1
ATOM 2226 C C . ALA A 1 325 ? -22.569 -61.354 -28.268 1.00 14.81 324 ALA A C 1
ATOM 2227 O O . ALA A 1 325 ? -22.263 -60.252 -28.744 1.00 14.50 324 ALA A O 1
ATOM 2229 N N . GLU A 1 326 ? -23.463 -61.491 -27.272 1.00 14.37 325 GLU A N 1
ATOM 2230 C CA . GLU A 1 326 ? -24.048 -60.310 -26.654 1.00 14.76 325 GLU A CA 1
ATOM 2231 C C . GLU A 1 326 ? -22.966 -59.450 -26.007 1.00 12.21 325 GLU A C 1
ATOM 2232 O O . GLU A 1 326 ? -23.018 -58.219 -26.089 1.00 13.07 325 GLU A O 1
ATOM 2238 N N . LEU A 1 327 ? -22.020 -60.089 -25.315 1.00 12.85 326 LEU A N 1
ATOM 2239 C CA . LEU A 1 327 ? -20.880 -59.377 -24.730 1.00 12.03 326 LEU A CA 1
ATOM 2240 C C . LEU A 1 327 ? -20.174 -58.546 -25.796 1.00 11.95 326 LEU A C 1
ATOM 2241 O O . LEU A 1 327 ? -19.946 -57.338 -25.616 1.00 12.71 326 LEU A O 1
ATOM 2246 N N . CYS A 1 328 ? -19.886 -59.175 -26.934 1.00 11.54 327 CYS A N 1
ATOM 2247 C CA . CYS A 1 328 ? -19.155 -58.475 -28.003 1.00 12.13 327 CYS A CA 1
ATOM 2248 C C . CYS A 1 328 ? -19.959 -57.319 -28.538 1.00 12.19 327 CYS A C 1
ATOM 2249 O O . CYS A 1 328 ? -19.428 -56.230 -28.795 1.00 12.57 327 CYS A O 1
ATOM 2252 N N . GLU A 1 329 ? -21.275 -57.535 -28.704 1.00 12.60 328 GLU A N 1
ATOM 2253 C CA . GLU A 1 329 ? -22.147 -56.486 -29.226 1.00 14.12 328 GLU A CA 1
ATOM 2254 C C . GLU A 1 329 ? -22.206 -55.319 -28.269 1.00 13.45 328 GLU A C 1
ATOM 2255 O O . GLU A 1 329 ? -22.199 -54.155 -28.696 1.00 12.98 328 GLU A O 1
ATOM 2261 N N . ARG A 1 330 ? -22.361 -55.614 -26.982 1.00 12.38 329 ARG A N 1
ATOM 2262 C CA . ARG A 1 330 ? -22.477 -54.554 -25.993 1.00 13.74 329 ARG A CA 1
ATOM 2263 C C . ARG A 1 330 ? -21.207 -53.710 -25.948 1.00 11.91 329 ARG A C 1
ATOM 2264 O O . ARG A 1 330 ? -21.275 -52.480 -25.835 1.00 12.74 329 ARG A O 1
ATOM 2272 N N . ILE A 1 331 ? -20.031 -54.358 -26.039 1.00 11.55 330 ILE A N 1
ATOM 2273 C CA . ILE A 1 331 ? -18.740 -53.669 -26.107 1.00 10.86 330 ILE A CA 1
ATOM 2274 C C . ILE A 1 331 ? -18.719 -52.743 -27.320 1.00 11.01 330 ILE A C 1
ATOM 2275 O O . ILE A 1 331 ? -18.275 -51.588 -27.223 1.00 11.02 330 ILE A O 1
ATOM 2280 N N . CYS A 1 332 ? -19.173 -53.244 -28.504 1.00 11.16 331 CYS A N 1
ATOM 2281 C CA . CYS A 1 332 ? -19.227 -52.388 -29.694 1.00 12.50 331 CYS A CA 1
ATOM 2282 C C . CYS A 1 332 ? -20.057 -51.146 -29.419 1.00 12.94 331 CYS A C 1
ATOM 2283 O O . CYS A 1 332 ? -19.666 -50.019 -29.783 1.00 13.43 331 CYS A O 1
ATOM 2286 N N . ARG A 1 333 ? -21.270 -51.329 -28.866 1.00 12.88 332 ARG A N 1
ATOM 2287 C CA . ARG A 1 333 ? -22.179 -50.203 -28.670 1.00 14.07 332 ARG A CA 1
ATOM 2288 C C . ARG A 1 333 ? -21.648 -49.212 -27.649 1.00 13.73 332 ARG A C 1
ATOM 2289 O O . ARG A 1 333 ? -21.820 -48.000 -27.817 1.00 14.86 332 ARG A O 1
ATOM 2297 N N . LEU A 1 334 ? -20.993 -49.703 -26.593 1.00 13.94 333 LEU A N 1
ATOM 2298 C CA . LEU A 1 334 ? -20.374 -48.800 -25.625 1.00 13.60 333 LEU A CA 1
ATOM 2299 C C . LEU A 1 334 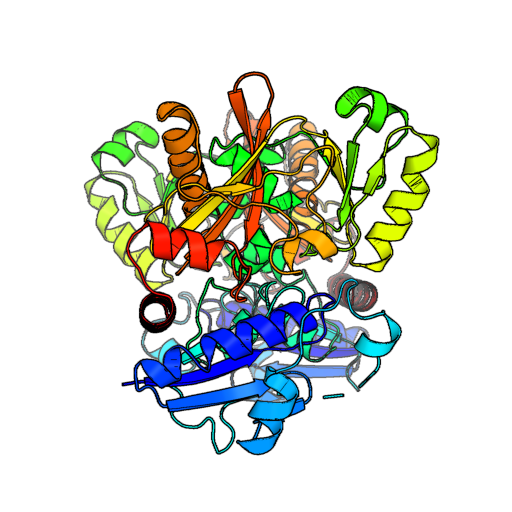? -19.286 -47.963 -26.289 1.00 14.60 333 LEU A C 1
ATOM 2300 O O . LEU A 1 334 ? -19.149 -46.772 -25.975 1.00 15.66 333 LEU A O 1
ATOM 2305 N N . GLY A 1 335 ? -18.504 -48.558 -27.201 1.00 13.25 334 GLY A N 1
ATOM 2306 C CA . GLY A 1 335 ? -17.504 -47.782 -27.916 1.00 15.12 334 GLY A CA 1
ATOM 2307 C C . GLY A 1 335 ? -18.123 -46.724 -28.808 1.00 15.35 334 GLY A C 1
ATOM 2308 O O . GLY A 1 335 ? -17.671 -45.568 -28.834 1.00 17.27 334 GLY A O 1
ATOM 2309 N N . ILE A 1 336 ? -19.143 -47.092 -29.556 1.00 16.15 335 ILE A N 1
ATOM 2310 C CA . ILE A 1 336 ? -19.816 -46.098 -30.388 1.00 18.53 335 ILE A CA 1
ATOM 2311 C C . ILE A 1 336 ? -20.348 -44.958 -29.523 1.00 21.72 335 ILE A C 1
ATOM 2312 O O . ILE A 1 336 ? -20.211 -43.774 -29.868 1.00 20.21 335 ILE A O 1
ATOM 2317 N N . GLU A 1 337 ? -21.000 -45.294 -28.409 1.00 18.39 336 GLU A N 1
ATOM 2318 C CA . GLU A 1 337 ? -21.562 -44.258 -27.540 1.00 19.24 336 GLU A CA 1
ATOM 2319 C C . GLU A 1 337 ? -20.464 -43.344 -27.003 1.00 18.15 336 GLU A C 1
ATOM 2320 O O . GLU A 1 337 ? -20.634 -42.112 -26.960 1.00 24.00 336 GLU A O 1
ATOM 2322 N N . ARG A 1 338 ? -19.306 -43.900 -26.623 1.00 19.93 337 ARG A N 1
ATOM 2323 C CA . ARG A 1 338 ? -18.238 -43.067 -26.090 1.00 23.55 337 ARG A CA 1
ATOM 2324 C C . ARG A 1 338 ? -17.700 -42.121 -27.156 1.00 27.82 337 ARG A C 1
ATOM 2325 O O . ARG A 1 338 ? -17.483 -40.931 -26.889 1.00 25.56 337 ARG A O 1
ATOM 2333 N N . CYS A 1 339 ? -17.518 -42.621 -28.371 1.00 22.44 338 CYS A N 1
ATOM 2334 C CA . CYS A 1 339 ? -16.805 -41.896 -29.426 1.00 23.83 338 CYS A CA 1
ATOM 2335 C C . CYS A 1 339 ? -17.713 -40.964 -30.207 1.00 32.96 338 CYS A C 1
ATOM 2336 O O . CYS A 1 339 ? -18.930 -40.980 -30.013 1.00 39.07 338 CYS A O 1
ATOM 2339 N N . LYS B 1 6 ? 25.299 -30.317 -37.287 1.00 18.64 5 LYS B N 1
ATOM 2340 C CA . LYS B 1 6 ? 24.036 -29.566 -37.403 1.00 18.19 5 LYS B CA 1
ATOM 2341 C C . LYS B 1 6 ? 22.873 -30.475 -37.745 1.00 14.91 5 LYS B C 1
ATOM 2342 O O . LYS B 1 6 ? 23.070 -31.532 -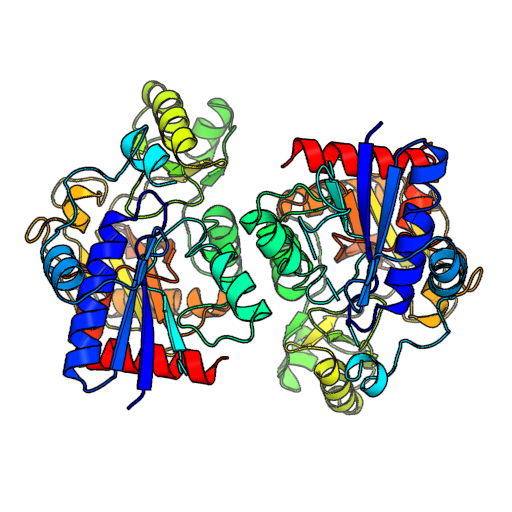38.373 1.00 19.60 5 LYS B O 1
ATOM 2348 N N . LEU B 1 7 ? 21.676 -30.104 -37.279 1.00 15.29 6 LEU B N 1
ATOM 2349 C CA . LEU B 1 7 ? 20.473 -30.901 -37.395 1.00 14.26 6 LEU B CA 1
ATOM 2350 C C . LEU B 1 7 ? 19.572 -30.318 -38.460 1.00 16.56 6 LEU B C 1
ATOM 2351 O O . LEU B 1 7 ? 19.648 -29.131 -38.793 1.00 16.23 6 LEU B O 1
ATOM 2356 N N . LYS B 1 8 ? 18.676 -31.152 -38.947 1.00 13.79 7 LYS B N 1
ATOM 2357 C CA . LYS B 1 8 ? 17.535 -30.724 -39.747 1.00 13.72 7 LYS B CA 1
ATOM 2358 C C . LYS B 1 8 ? 16.318 -30.878 -38.842 1.00 11.97 7 LYS B C 1
ATOM 2359 O O . LYS B 1 8 ? 16.004 -31.994 -38.414 1.00 13.18 7 LYS B O 1
ATOM 2365 N N . VAL B 1 9 ? 15.697 -29.764 -38.496 1.00 11.98 8 VAL B N 1
ATOM 2366 C CA . VAL B 1 9 ? 14.629 -29.714 -37.498 1.00 9.96 8 VAL B CA 1
ATOM 2367 C C . VAL B 1 9 ? 13.360 -29.215 -38.157 1.00 12.34 8 VAL B C 1
ATOM 2368 O O . VAL B 1 9 ? 13.384 -28.171 -38.829 1.00 12.77 8 VAL B O 1
ATOM 2372 N N . ALA B 1 10 ? 12.228 -29.898 -37.931 1.00 10.47 9 ALA B N 1
ATOM 2373 C CA . ALA B 1 10 ? 10.941 -29.362 -38.314 1.00 10.97 9 ALA B CA 1
ATOM 2374 C C . ALA B 1 10 ? 10.250 -28.841 -37.061 1.00 10.59 9 ALA B C 1
ATOM 2375 O O . ALA B 1 10 ? 10.062 -29.613 -36.102 1.00 11.85 9 ALA B O 1
ATOM 2377 N N . VAL B 1 11 ? 9.941 -27.556 -37.022 1.00 10.32 10 VAL B N 1
ATOM 2378 C CA . VAL B 1 11 ? 9.277 -26.954 -35.881 1.00 11.06 10 VAL B CA 1
ATOM 2379 C C . VAL B 1 11 ? 7.793 -26.970 -36.173 1.00 10.63 10 VAL B C 1
ATOM 2380 O O . VAL B 1 11 ? 7.306 -26.345 -37.123 1.00 12.15 10 VAL B O 1
ATOM 2384 N N . LEU B 1 12 ? 7.047 -27.756 -35.404 1.00 10.22 11 LEU B N 1
ATOM 2385 C CA . LEU B 1 12 ? 5.596 -27.860 -35.545 1.00 10.15 11 LEU B CA 1
ATOM 2386 C C . LEU B 1 12 ? 4.947 -26.863 -34.599 1.00 11.27 11 LEU B C 1
ATOM 2387 O O . LEU B 1 12 ? 5.263 -26.849 -33.386 1.00 11.21 11 LEU B O 1
ATOM 2392 N N . PHE B 1 13 ? 4.008 -26.056 -35.095 1.00 10.73 12 PHE B N 1
ATOM 2393 C CA . PHE B 1 13 ? 3.423 -25.038 -34.231 1.00 11.63 12 PHE B CA 1
ATOM 2394 C C . PHE B 1 13 ? 2.028 -24.713 -34.735 1.00 11.81 12 PHE B C 1
ATOM 2395 O O . PHE B 1 13 ? 1.588 -25.214 -35.792 1.00 12.21 12 PHE B O 1
ATOM 2403 N N . GLY B 1 14 ? 1.349 -23.841 -34.013 1.00 12.17 13 GLY B N 1
ATOM 2404 C CA . GLY B 1 14 ? 0.025 -23.401 -34.414 1.00 12.34 13 GLY B CA 1
ATOM 2405 C C . GLY B 1 14 ? -1.075 -24.259 -33.826 1.00 12.71 13 GLY B C 1
ATOM 2406 O O . GLY B 1 14 ? -1.498 -24.021 -32.700 1.00 13.59 13 GLY B O 1
ATOM 2407 N N . GLY B 1 15 ? -1.469 -25.298 -34.534 1.00 13.69 14 GLY B N 1
ATOM 2408 C CA . GLY B 1 15 ? -2.510 -26.142 -34.025 1.00 16.03 14 GLY B CA 1
ATOM 2409 C C . GLY B 1 15 ? -3.881 -25.489 -34.046 1.00 13.75 14 GLY B C 1
ATOM 2410 O O . GLY B 1 15 ? -4.125 -24.472 -34.670 1.00 14.58 14 GLY B O 1
ATOM 2411 N N . SER B 1 16 ? -4.758 -26.066 -33.247 1.00 13.92 15 SER B N 1
ATOM 2412 C CA . SER B 1 16 ? -6.144 -25.640 -33.184 1.00 15.64 15 SER B CA 1
ATOM 2413 C C . SER B 1 16 ? -6.660 -25.467 -31.767 1.00 16.68 15 SER B C 1
ATOM 2414 O O . SER B 1 16 ? -7.867 -25.329 -31.584 1.00 16.51 15 SER B O 1
ATOM 2417 N N . SER B 1 17 ? -5.788 -25.501 -30.756 1.00 13.16 16 SER B N 1
ATOM 2418 C CA . SER B 1 17 ? -6.234 -25.223 -29.398 1.00 12.22 16 SER B CA 1
ATOM 2419 C C . SER B 1 17 ? -6.393 -23.721 -29.176 1.00 11.71 16 SER B C 1
ATOM 2420 O O . SER B 1 17 ? -5.974 -22.870 -29.991 1.00 12.06 16 SER B O 1
ATOM 2423 N N A GLU B 1 18 ? -6.968 -23.336 -28.018 0.52 10.32 17 GLU B N 1
ATOM 2424 N N B GLU B 1 18 ? -6.949 -23.415 -28.013 0.48 10.83 17 GLU B N 1
ATOM 2425 C CA A GLU B 1 18 ? -7.066 -21.916 -27.700 0.52 10.51 17 GLU B CA 1
ATOM 2426 C CA B GLU B 1 18 ? -7.111 -22.068 -27.548 0.48 11.30 17 GLU B CA 1
ATOM 2427 C C A GLU B 1 18 ? -5.705 -21.283 -27.520 0.52 10.71 17 GLU B C 1
ATOM 2428 C C B GLU B 1 18 ? -5.779 -21.357 -27.337 0.48 11.91 17 GLU B C 1
ATOM 2429 O O A GLU B 1 18 ? -5.607 -20.059 -27.524 0.52 11.86 17 GLU B O 1
ATOM 2430 O O B GLU B 1 18 ? -5.777 -20.139 -27.180 0.48 11.70 17 GLU B O 1
ATOM 2441 N N . GLU B 1 19 ? -4.656 -22.083 -27.340 1.00 10.89 18 GLU B N 1
ATOM 2442 C CA . GLU B 1 19 ? -3.313 -21.537 -27.213 1.00 9.96 18 GLU B CA 1
ATOM 2443 C C . GLU B 1 19 ? -2.623 -21.378 -28.564 1.00 10.01 18 GLU B C 1
ATOM 2444 O O . GLU B 1 19 ? -1.394 -21.211 -28.622 1.00 10.19 18 GLU B O 1
ATOM 2450 N N . ARG B 1 20 ? -3.366 -21.425 -29.677 1.00 10.43 19 ARG B N 1
ATOM 2451 C CA . ARG B 1 20 ? -2.767 -21.308 -31.017 1.00 10.73 19 ARG B CA 1
ATOM 2452 C C . ARG B 1 20 ? -1.890 -20.061 -31.163 1.00 10.73 19 ARG B C 1
ATOM 2453 O O . ARG B 1 20 ? -0.800 -20.138 -31.743 1.00 10.45 19 ARG B O 1
ATOM 2461 N N . ASP B 1 21 ? -2.340 -18.884 -30.709 1.00 10.71 20 ASP B N 1
ATOM 2462 C CA . ASP B 1 21 ? -1.542 -17.688 -30.904 1.00 12.12 20 ASP B CA 1
ATOM 2463 C C . ASP B 1 21 ? -0.259 -17.774 -30.093 1.00 9.87 20 ASP B C 1
ATOM 2464 O O . ASP B 1 21 ? 0.812 -17.322 -30.530 1.00 10.48 20 ASP B O 1
ATOM 2469 N N . VAL B 1 22 ? -0.346 -18.339 -28.873 1.00 10.51 21 VAL B N 1
ATOM 2470 C CA . VAL B 1 22 ? 0.868 -18.529 -28.068 1.00 9.96 21 VAL B CA 1
ATOM 2471 C C . VAL B 1 22 ? 1.811 -19.464 -28.783 1.00 8.74 21 VAL B C 1
ATOM 2472 O O . VAL B 1 22 ? 3.018 -19.235 -28.825 1.00 9.82 21 VAL B O 1
ATOM 2476 N N . SER B 1 23 ? 1.280 -20.521 -29.383 1.00 9.52 22 SER B N 1
ATOM 2477 C CA . SER B 1 23 ? 2.105 -21.496 -30.087 1.00 10.04 22 SER B CA 1
ATOM 2478 C C . SER B 1 23 ? 2.776 -20.888 -31.308 1.00 9.29 22 SER B C 1
ATOM 2479 O O . SER B 1 23 ? 3.937 -21.193 -31.576 1.00 9.82 22 SER B O 1
ATOM 2482 N N . ILE B 1 24 ? 2.076 -20.026 -32.052 1.00 10.62 23 ILE B N 1
ATOM 2483 C CA . ILE B 1 24 ? 2.721 -19.319 -33.157 1.00 11.20 23 ILE B CA 1
ATOM 2484 C C . ILE B 1 24 ? 3.892 -18.518 -32.666 1.00 9.56 23 ILE B C 1
ATOM 2485 O O . ILE B 1 24 ? 4.975 -18.556 -33.264 1.00 11.08 23 ILE B O 1
ATOM 2490 N N . ALA B 1 25 ? 3.731 -17.817 -31.559 1.00 10.23 24 ALA B N 1
ATOM 2491 C CA . ALA B 1 25 ? 4.847 -17.049 -31.012 1.00 10.62 24 ALA B CA 1
ATOM 2492 C C . ALA B 1 25 ? 5.989 -17.926 -30.503 1.00 9.77 24 ALA B C 1
ATOM 2493 O O . ALA B 1 25 ? 7.173 -17.612 -30.749 1.00 10.73 24 ALA B O 1
ATOM 2495 N N . SER B 1 26 ? 5.679 -19.046 -29.810 1.00 9.49 25 SER B N 1
ATOM 2496 C CA . SER B 1 26 ? 6.732 -19.980 -29.374 1.00 9.69 25 SER B CA 1
ATOM 2497 C C . SER B 1 26 ? 7.467 -20.544 -30.577 1.00 9.00 25 SER B C 1
ATOM 2498 O O . SER B 1 26 ? 8.699 -20.589 -30.615 1.00 10.02 25 SER B O 1
ATOM 2501 N N . GLY B 1 27 ? 6.718 -20.949 -31.601 1.00 10.16 26 GLY B N 1
ATOM 2502 C CA . GLY B 1 27 ? 7.335 -21.514 -32.796 1.00 11.85 26 GLY B CA 1
ATOM 2503 C C . GLY B 1 27 ? 8.232 -20.522 -33.524 1.00 10.25 26 GLY B C 1
ATOM 2504 O O . GLY B 1 27 ? 9.356 -20.850 -33.860 1.00 10.90 26 GLY B O 1
ATOM 2505 N N . ALA B 1 28 ? 7.820 -19.256 -33.587 1.00 11.25 27 ALA B N 1
ATOM 2506 C CA . ALA B 1 28 ? 8.662 -18.231 -34.200 1.00 11.98 27 ALA B CA 1
ATOM 2507 C C . ALA B 1 28 ? 9.968 -18.071 -33.438 1.00 11.44 27 ALA B C 1
ATOM 2508 O O . ALA B 1 28 ? 11.052 -17.950 -34.040 1.00 10.81 27 ALA B O 1
ATOM 2510 N N . GLN B 1 29 ? 9.901 -18.086 -32.099 1.00 10.50 28 GLN B N 1
ATOM 2511 C CA . GLN B 1 29 ? 11.119 -17.965 -31.303 1.00 10.94 28 GLN B CA 1
ATOM 2512 C C . GLN B 1 29 ? 12.050 -19.134 -31.544 1.00 10.04 28 GLN B C 1
ATOM 2513 O O . GLN B 1 29 ? 13.274 -18.962 -31.687 1.00 10.44 28 GLN B O 1
ATOM 2519 N N . VAL B 1 30 ? 11.513 -20.364 -31.492 1.00 9.38 29 VAL B N 1
ATOM 2520 C CA . VAL B 1 30 ? 12.336 -21.549 -31.684 1.00 11.39 29 VAL B CA 1
ATOM 2521 C C . VAL B 1 30 ? 12.969 -21.560 -33.071 1.00 9.97 29 VAL B C 1
ATOM 2522 O O . VAL B 1 30 ? 14.155 -21.900 -33.223 1.00 10.24 29 VAL B O 1
ATOM 2526 N N . ILE B 1 31 ? 12.200 -21.196 -34.097 1.00 10.39 30 ILE B N 1
ATOM 2527 C CA . ILE B 1 31 ? 12.726 -21.195 -35.467 1.00 11.71 30 ILE B CA 1
ATOM 2528 C C . ILE B 1 31 ? 13.923 -20.255 -35.556 1.00 9.80 30 ILE B C 1
ATOM 2529 O O . ILE B 1 31 ? 14.995 -20.617 -36.062 1.00 11.60 30 ILE B O 1
ATOM 2534 N N A GLN B 1 32 ? 13.781 -19.033 -35.041 0.51 10.76 31 GLN B N 1
ATOM 2535 N N B GLN B 1 32 ? 13.773 -19.031 -35.041 0.49 10.78 31 GLN B N 1
ATOM 2536 C CA A GLN B 1 32 ? 14.893 -18.090 -35.191 0.51 12.19 31 GLN B CA 1
ATOM 2537 C CA B GLN B 1 32 ? 14.873 -18.068 -35.151 0.49 12.22 31 GLN B CA 1
ATOM 2538 C C A GLN B 1 32 ? 16.089 -18.509 -34.359 0.51 11.20 31 GLN B C 1
ATOM 2539 C C B GLN B 1 32 ? 16.077 -18.526 -34.368 0.49 11.14 31 GLN B C 1
ATOM 2540 O O A GLN B 1 32 ? 17.239 -18.359 -34.792 0.51 10.86 31 GLN B O 1
ATOM 2541 O O B GLN B 1 32 ? 17.218 -18.397 -34.833 0.49 11.01 31 GLN B O 1
ATOM 2552 N N . ALA B 1 33 ? 15.852 -19.071 -33.175 1.00 9.94 32 ALA B N 1
ATOM 2553 C CA . ALA B 1 33 ? 16.951 -19.485 -32.317 1.00 12.57 32 ALA B CA 1
ATOM 2554 C C . ALA B 1 33 ? 17.736 -20.627 -32.952 1.00 10.82 32 ALA B C 1
ATOM 2555 O O . ALA B 1 33 ? 18.977 -20.625 -32.954 1.00 11.12 32 ALA B O 1
ATOM 2557 N N . LEU B 1 34 ? 17.049 -21.654 -33.465 1.00 11.09 33 LEU B N 1
ATOM 2558 C CA . LEU B 1 34 ? 17.756 -22.775 -34.077 1.00 10.72 33 LEU B CA 1
ATOM 2559 C C . LEU B 1 34 ? 18.475 -22.354 -35.339 1.00 11.07 33 LEU B C 1
ATOM 2560 O O . LEU B 1 34 ? 19.556 -22.885 -35.635 1.00 11.78 33 LEU B O 1
ATOM 2565 N N . ARG B 1 35 ? 17.908 -21.411 -36.089 1.00 10.43 34 ARG B N 1
ATOM 2566 C CA . ARG B 1 35 ? 18.621 -20.855 -37.253 1.00 12.04 34 ARG B CA 1
ATOM 2567 C C . ARG B 1 35 ? 19.881 -20.106 -36.837 1.00 12.46 34 ARG B C 1
ATOM 2568 O O . ARG B 1 35 ? 20.911 -20.206 -37.511 1.00 13.84 34 ARG B O 1
ATOM 2576 N N . SER B 1 36 ? 19.829 -19.357 -35.729 1.00 11.59 35 SER B N 1
ATOM 2577 C CA . SER B 1 36 ? 21.042 -18.686 -35.259 1.00 13.65 35 SER B CA 1
ATOM 2578 C C . SER B 1 36 ? 22.122 -19.689 -34.958 1.00 13.54 35 SER B C 1
ATOM 2579 O O . SER B 1 36 ? 23.325 -19.411 -35.165 1.00 15.14 35 SER B O 1
ATOM 2582 N N . ALA B 1 37 ? 21.728 -20.871 -34.476 1.00 14.67 36 ALA B N 1
ATOM 2583 C CA . ALA B 1 37 ? 22.685 -21.901 -34.104 1.00 15.14 36 ALA B CA 1
ATOM 2584 C C . ALA B 1 37 ? 23.118 -22.743 -35.299 1.00 14.40 36 ALA B C 1
ATOM 2585 O O . ALA B 1 37 ? 23.873 -23.704 -35.116 1.00 17.46 36 ALA B O 1
ATOM 2587 N N . GLY B 1 38 ? 22.656 -22.432 -36.496 1.00 14.79 37 GLY B N 1
ATOM 2588 C CA . GLY B 1 38 ? 23.155 -23.049 -37.701 1.00 14.81 37 GLY B CA 1
ATOM 2589 C C . GLY B 1 38 ? 22.433 -24.283 -38.163 1.00 14.88 37 GLY B C 1
ATOM 2590 O O . GLY B 1 38 ? 22.890 -24.908 -39.128 1.00 17.75 37 GLY B O 1
ATOM 2591 N N . HIS B 1 39 ? 21.289 -24.645 -37.558 1.00 13.58 38 HIS B N 1
ATOM 2592 C CA . HIS B 1 39 ? 20.543 -25.821 -37.984 1.00 13.27 38 HIS B CA 1
ATOM 2593 C C . HIS B 1 39 ? 19.648 -25.448 -39.146 1.00 12.73 38 HIS B C 1
ATOM 2594 O O . HIS B 1 39 ? 19.287 -24.280 -39.317 1.00 14.23 38 HIS B O 1
ATOM 2601 N N . GLN B 1 40 ? 19.272 -26.437 -39.954 1.00 13.03 39 GLN B N 1
ATOM 2602 C CA . GLN B 1 40 ? 18.322 -26.217 -41.035 1.00 12.78 39 GLN B CA 1
ATOM 2603 C C . GLN B 1 40 ? 16.925 -26.408 -40.436 1.00 12.05 39 GLN B C 1
ATOM 2604 O O . GLN B 1 40 ? 16.638 -27.459 -39.828 1.00 15.46 39 GLN B O 1
ATOM 2610 N N . VAL B 1 41 ? 16.069 -25.410 -40.531 1.00 12.54 40 VAL B N 1
ATOM 2611 C CA . VAL B 1 41 ? 14.787 -25.410 -39.823 1.00 12.41 40 VAL B CA 1
ATOM 2612 C C . VAL B 1 41 ? 13.653 -25.250 -40.813 1.00 13.86 40 VAL B C 1
ATOM 2613 O O . VAL B 1 41 ? 13.608 -24.251 -41.556 1.00 16.08 40 VAL B O 1
ATOM 2617 N N . LEU B 1 42 ? 12.694 -26.168 -40.758 1.00 12.84 41 LEU B N 1
ATOM 2618 C CA . LEU B 1 42 ? 11.461 -26.099 -41.518 1.00 15.01 41 LEU B CA 1
ATOM 2619 C C . LEU B 1 42 ? 10.342 -25.669 -40.582 1.00 15.41 41 LEU B C 1
ATOM 2620 O O . LEU B 1 42 ? 10.221 -26.201 -39.463 1.00 17.92 41 LEU B O 1
ATOM 2625 N N . ALA B 1 43 ? 9.528 -24.724 -41.010 1.00 13.70 42 ALA B N 1
ATOM 2626 C CA . ALA B 1 43 ? 8.392 -24.230 -40.215 1.00 13.49 42 ALA B CA 1
ATOM 2627 C C . ALA B 1 43 ? 7.092 -24.841 -40.704 1.00 14.32 42 ALA B C 1
ATOM 2628 O O . ALA B 1 43 ? 6.727 -24.656 -41.867 1.00 15.65 42 ALA B O 1
ATOM 2630 N N . VAL B 1 44 ? 6.397 -25.592 -39.834 1.00 13.50 43 VAL B N 1
ATOM 2631 C CA . VAL B 1 44 ? 5.143 -26.278 -40.166 1.00 12.66 43 VAL B CA 1
ATOM 2632 C C . VAL B 1 44 ? 4.051 -25.805 -39.237 1.00 13.46 43 VAL B C 1
ATOM 2633 O O . VAL B 1 44 ? 4.080 -26.117 -38.026 1.00 13.58 43 VAL B O 1
ATOM 2637 N N . ASP B 1 45 ? 3.072 -25.079 -39.791 1.00 14.63 44 ASP B N 1
ATOM 2638 C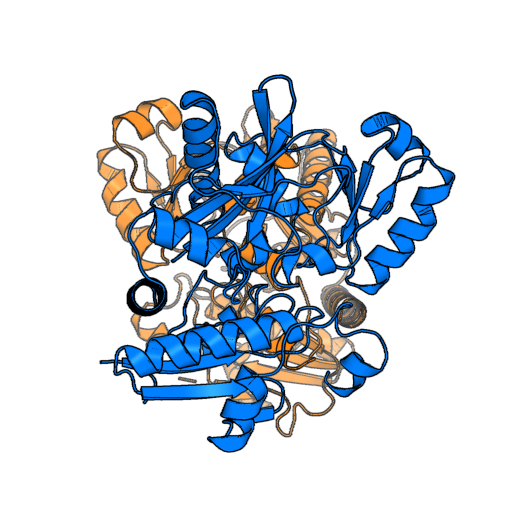 CA . ASP B 1 45 ? 1.834 -24.802 -39.071 1.00 14.03 44 ASP B CA 1
ATOM 2639 C C . ASP B 1 45 ? 0.968 -26.032 -39.215 1.00 14.03 44 ASP B C 1
ATOM 2640 O O . ASP B 1 45 ? 0.576 -26.389 -40.336 1.00 16.60 44 ASP B O 1
ATOM 2645 N N . THR B 1 46 ? 0.714 -26.743 -38.122 1.00 14.98 45 THR B N 1
ATOM 2646 C CA . THR B 1 46 ? -0.043 -27.988 -38.214 1.00 15.51 45 THR B CA 1
ATOM 2647 C C . THR B 1 46 ? -1.476 -27.766 -38.691 1.00 18.75 45 THR B C 1
ATOM 2648 O O . THR B 1 46 ? -2.134 -28.741 -39.075 1.00 22.35 45 THR B O 1
ATOM 2652 N N . ALA B 1 47 ? -1.961 -26.529 -38.706 1.00 16.47 46 ALA B N 1
ATOM 2653 C CA . ALA B 1 47 ? -3.280 -26.238 -39.235 1.00 19.16 46 ALA B CA 1
ATOM 2654 C C . ALA B 1 47 ? -3.277 -26.010 -40.736 1.00 22.45 46 ALA B C 1
ATOM 2655 O O . ALA B 1 47 ? -4.361 -25.902 -41.319 1.00 28.81 46 ALA B O 1
ATOM 2657 N N . SER B 1 48 ? -2.112 -25.939 -41.389 1.00 20.25 47 SER B N 1
ATOM 2658 C CA . SER B 1 48 ? -2.133 -25.607 -42.812 1.00 25.30 47 SER B CA 1
ATOM 2659 C C . SER B 1 48 ? -1.051 -26.357 -43.568 1.00 28.14 47 SER B C 1
ATOM 2660 O O . SER B 1 48 ? -1.356 -27.094 -44.513 1.00 29.91 47 SER B O 1
ATOM 2663 N N . GLY B 1 49 ? 0.206 -26.176 -43.177 1.00 22.35 48 GLY B N 1
ATOM 2664 C CA . GLY B 1 49 ? 1.285 -26.938 -43.769 1.00 21.73 48 GLY B CA 1
ATOM 2665 C C . GLY B 1 49 ? 2.612 -26.201 -43.669 1.00 27.30 48 GLY B C 1
ATOM 2666 O O . GLY B 1 49 ? 2.808 -25.353 -42.804 1.00 21.10 48 GLY B O 1
ATOM 2667 N N . LEU B 1 50 ? 3.514 -26.566 -44.574 1.00 22.78 49 LEU B N 1
ATOM 2668 C CA . LEU B 1 50 ? 4.872 -26.032 -44.588 1.00 23.74 49 LEU B CA 1
ATOM 2669 C C . LEU B 1 50 ? 4.903 -24.576 -45.056 1.00 26.43 49 LEU B C 1
ATOM 2670 O O . LEU B 1 50 ? 4.300 -24.228 -46.077 1.00 25.67 49 LEU B O 1
ATOM 2675 N N . LEU B 1 51 ? 5.639 -23.721 -44.346 1.00 18.04 50 LEU B N 1
ATOM 2676 C CA . LEU B 1 51 ? 5.670 -22.300 -44.653 1.00 19.42 50 LEU B CA 1
ATOM 2677 C C . LEU B 1 51 ? 6.914 -21.930 -45.466 1.00 31.36 50 LEU B C 1
ATOM 2678 O O . LEU B 1 51 ? 7.993 -22.504 -45.291 1.00 23.81 50 LEU B O 1
ATOM 2683 N N . GLY B 1 52 ? 6.754 -20.937 -46.349 1.00 38.47 51 GLY B N 1
ATOM 2684 C CA . GLY B 1 52 ? 7.867 -20.399 -47.103 1.00 35.22 51 GLY B CA 1
ATOM 2685 C C . GLY B 1 52 ? 8.470 -19.193 -46.421 1.00 43.60 51 GLY B C 1
ATOM 2686 O O . GLY B 1 52 ? 7.982 -18.710 -45.399 1.00 37.40 51 GLY B O 1
ATOM 2687 N N . ALA B 1 53 ? 9.563 -18.699 -47.010 1.00 41.01 52 ALA B N 1
ATOM 2688 C CA . ALA B 1 53 ? 10.321 -17.625 -46.374 1.00 41.31 52 ALA B CA 1
ATOM 2689 C C . ALA B 1 53 ? 9.448 -16.398 -46.145 1.00 41.61 52 ALA B C 1
ATOM 2690 O O . ALA B 1 53 ? 9.546 -15.743 -45.101 1.00 27.59 52 ALA B O 1
ATOM 2692 N N . GLU B 1 54 ? 8.559 -16.101 -47.096 1.00 34.74 53 GLU B N 1
ATOM 2693 C CA . GLU B 1 54 ? 7.714 -14.914 -47.016 1.00 37.84 53 GLU B CA 1
ATOM 2694 C C . GLU B 1 54 ? 6.650 -15.066 -45.934 1.00 43.61 53 GLU B C 1
ATOM 2695 O O . GLU B 1 54 ? 6.538 -14.230 -45.028 1.00 41.62 53 GLU B O 1
ATOM 2701 N N . GLU B 1 55 ? 5.847 -16.131 -46.018 1.00 46.66 54 GLU B N 1
ATOM 2702 C CA . GLU B 1 55 ? 4.788 -16.332 -45.034 1.00 46.91 54 GLU B CA 1
ATOM 2703 C C . GLU B 1 55 ? 5.341 -16.646 -43.645 1.00 48.60 54 GLU B C 1
ATOM 2704 O O . GLU B 1 55 ? 4.662 -16.376 -42.647 1.00 45.59 54 GLU B O 1
ATOM 2710 N N . GLU B 1 56 ? 6.560 -17.189 -43.553 1.00 43.18 55 GLU B N 1
ATOM 2711 C CA . GLU B 1 56 ? 7.252 -17.229 -42.271 1.00 37.90 55 GLU B CA 1
ATOM 2712 C C . GLU B 1 56 ? 7.295 -15.844 -41.650 1.00 47.16 55 GLU B C 1
ATOM 2713 O O . GLU B 1 56 ? 6.820 -15.636 -40.531 1.00 47.39 55 GLU B O 1
ATOM 2719 N N . ARG B 1 57 ? 7.850 -14.875 -42.382 1.00 40.25 56 ARG B N 1
ATOM 2720 C CA . ARG B 1 57 ? 7.870 -13.504 -41.888 1.00 52.53 56 ARG B CA 1
ATOM 2721 C C . ARG B 1 57 ? 6.466 -13.050 -41.490 1.00 40.98 56 ARG B C 1
ATOM 2722 O O . ARG B 1 57 ? 6.269 -12.475 -40.415 1.00 53.08 56 ARG B O 1
ATOM 2724 N N . ARG B 1 58 ? 5.471 -13.329 -42.334 1.00 42.83 57 ARG B N 1
ATOM 2725 C CA . ARG B 1 58 ? 4.103 -12.890 -42.074 1.00 45.59 57 ARG B CA 1
ATOM 2726 C C . ARG B 1 58 ? 3.514 -13.596 -40.857 1.00 44.44 57 ARG B C 1
ATOM 2727 O O . ARG B 1 58 ? 3.251 -12.958 -39.832 1.00 44.78 57 ARG B O 1
ATOM 2729 N N . LEU B 1 59 ? 3.322 -14.913 -40.952 1.00 40.77 58 LEU B N 1
ATOM 2730 C CA . LEU B 1 59 ? 2.697 -15.652 -39.856 1.00 42.64 58 LEU B CA 1
ATOM 2731 C C . LEU B 1 59 ? 3.491 -15.511 -38.562 1.00 41.65 58 LEU B C 1
ATOM 2732 O O . LEU B 1 59 ? 2.925 -15.195 -37.512 1.00 47.15 58 LEU B O 1
ATOM 2737 N N . LEU B 1 60 ? 4.805 -15.745 -38.616 1.00 34.09 59 LEU B N 1
ATOM 2738 C CA . LEU B 1 60 ? 5.603 -15.764 -37.394 1.00 32.18 59 LEU B CA 1
ATOM 2739 C C . LEU B 1 60 ? 5.657 -14.409 -36.704 1.00 20.58 59 LEU B C 1
ATOM 2740 O O . LEU B 1 60 ? 5.773 -14.360 -35.476 1.00 44.24 59 LEU B O 1
ATOM 2745 N N . ALA B 1 61 ? 5.575 -13.301 -37.450 1.00 32.86 60 ALA B N 1
ATOM 2746 C CA . ALA B 1 61 ? 5.540 -11.999 -36.789 1.00 26.52 60 ALA B CA 1
ATOM 2747 C C . ALA B 1 61 ? 4.235 -11.737 -36.048 1.00 24.44 60 ALA B C 1
ATOM 2748 O O . ALA B 1 61 ? 4.092 -10.670 -35.456 1.00 28.29 60 ALA B O 1
ATOM 2750 N N . SER B 1 62 ? 3.274 -12.667 -36.083 1.00 30.02 61 SER B N 1
ATOM 2751 C CA . SER B 1 62 ? 1.975 -12.427 -35.465 1.00 26.15 61 SER B CA 1
ATOM 2752 C C . SER B 1 62 ? 2.116 -12.391 -33.946 1.00 31.75 61 SER B C 1
ATOM 2753 O O . SER B 1 62 ? 2.662 -13.319 -33.342 1.00 28.49 61 SER B O 1
ATOM 2756 N N . LYS B 1 63 ? 1.598 -11.337 -33.326 1.00 28.00 62 LYS B N 1
ATOM 2757 C CA . LYS B 1 63 ? 1.759 -11.139 -31.887 1.00 29.65 62 LYS B CA 1
ATOM 2758 C C . LYS B 1 63 ? 0.596 -11.743 -31.109 1.00 17.43 62 LYS B C 1
ATOM 2759 O O . LYS B 1 63 ? -0.545 -11.801 -31.580 1.00 21.23 62 LYS B O 1
ATOM 2761 N N . VAL B 1 64 ? 0.907 -12.238 -29.913 1.00 18.65 63 VAL B N 1
ATOM 2762 C CA . VAL B 1 64 ? -0.161 -12.746 -29.077 1.00 15.26 63 VAL B CA 1
ATOM 2763 C C . VAL B 1 64 ? -1.001 -11.548 -28.685 1.00 16.94 63 VAL B C 1
ATOM 2764 O O . VAL B 1 64 ? -0.451 -10.514 -28.261 1.00 16.71 63 VAL B O 1
ATOM 2768 N N . LYS B 1 65 ? -2.316 -11.691 -28.793 1.00 15.60 64 LYS B N 1
ATOM 2769 C CA . LYS B 1 65 ? -3.250 -10.612 -28.490 1.00 17.44 64 LYS B CA 1
ATOM 2770 C C . LYS B 1 65 ? -3.686 -10.699 -27.024 1.00 20.91 64 LYS B C 1
ATOM 2771 O O . LYS B 1 65 ? -3.361 -11.653 -26.301 1.00 16.54 64 LYS B O 1
ATOM 2777 N N . GLU B 1 66 ? -4.487 -9.721 -26.595 1.00 18.08 65 GLU B N 1
ATOM 2778 C CA . GLU B 1 66 ? -4.911 -9.671 -25.200 1.00 19.51 65 GLU B CA 1
ATOM 2779 C C . GLU B 1 66 ? -5.924 -10.742 -24.838 1.00 18.46 65 GLU B C 1
ATOM 2780 O O . GLU B 1 66 ? -6.069 -11.046 -23.649 1.00 18.98 65 GLU B O 1
ATOM 2782 N N . VAL B 1 67 ? -6.627 -11.313 -25.814 1.00 18.27 66 VAL B N 1
ATOM 2783 C CA . VAL B 1 67 ? -7.586 -12.381 -25.558 1.00 17.70 66 VAL B CA 1
ATOM 2784 C C . VAL B 1 67 ? -7.254 -13.556 -26.473 1.00 17.53 66 VAL B C 1
ATOM 2785 O O . VAL B 1 67 ? -6.693 -13.338 -27.558 1.00 18.75 66 VAL B O 1
ATOM 2789 N N . PRO B 1 68 ? -7.561 -14.791 -26.098 1.00 18.57 67 PRO B N 1
ATOM 2790 C CA . PRO B 1 68 ? -7.297 -15.920 -26.980 1.00 19.75 67 PRO B CA 1
ATOM 2791 C C . PRO B 1 68 ? -8.237 -15.921 -28.175 1.00 21.51 67 PRO B C 1
ATOM 2792 O O . PRO B 1 68 ? -9.279 -15.236 -28.181 1.00 22.35 67 PRO B O 1
ATOM 2796 N N . PRO B 1 69 ? -7.926 -16.695 -29.197 1.00 18.39 68 PRO B N 1
ATOM 2797 C CA . PRO B 1 69 ? -8.823 -16.771 -30.365 1.00 18.64 68 PRO B CA 1
ATOM 2798 C C . PRO B 1 69 ? -10.224 -17.240 -29.980 1.00 21.54 68 PRO B C 1
ATOM 2799 O O . PRO B 1 69 ? -10.431 -17.967 -29.013 1.00 22.02 68 PRO B O 1
ATOM 2803 N N . ASP B 1 70 ? -11.237 -16.816 -30.746 1.00 24.94 69 ASP B N 1
ATOM 2804 C CA . ASP B 1 70 ? -12.577 -17.246 -30.344 1.00 27.25 69 ASP B CA 1
ATOM 2805 C C . ASP B 1 70 ? -12.896 -18.645 -30.866 1.00 26.32 69 ASP B C 1
ATOM 2806 O O . ASP B 1 70 ? -12.222 -19.173 -31.744 1.00 24.90 69 ASP B O 1
ATOM 2811 N N . SER B 1 71 ? -13.941 -19.250 -30.297 1.00 34.29 70 SER B N 1
ATOM 2812 C CA . SER B 1 71 ? -14.310 -20.615 -30.671 1.00 36.00 70 SER B CA 1
ATOM 2813 C C . SER B 1 71 ? -14.535 -20.758 -32.175 1.00 35.35 70 SER B C 1
ATOM 2814 O O . SER B 1 71 ? -14.159 -21.777 -32.772 1.00 31.77 70 SER B O 1
ATOM 2817 N N . ASP B 1 72 ? -15.140 -19.740 -32.802 1.00 35.31 71 ASP B N 1
ATOM 2818 C CA . ASP B 1 72 ? -15.459 -19.826 -34.224 1.00 43.08 71 ASP B CA 1
ATOM 2819 C C . ASP B 1 72 ? -14.196 -19.906 -35.075 1.00 41.29 71 ASP B C 1
ATOM 2820 O O . ASP B 1 72 ? -14.115 -20.717 -36.009 1.00 36.89 71 ASP B O 1
ATOM 2822 N N . SER B 1 73 ? -13.191 -19.085 -34.759 1.00 40.29 72 SER B N 1
ATOM 2823 C CA . SER B 1 73 ? -11.957 -19.088 -35.537 1.00 30.27 72 SER B CA 1
ATOM 2824 C C . SER B 1 73 ? -11.261 -20.438 -35.460 1.00 35.92 72 SER B C 1
ATOM 2825 O O . SER B 1 73 ? -10.725 -20.926 -36.460 1.00 35.10 72 SER B O 1
ATOM 2828 N N . LEU B 1 74 ? -11.270 -21.065 -34.280 1.00 25.68 73 LEU B N 1
ATOM 2829 C CA . LEU B 1 74 ? -10.621 -22.360 -34.151 1.00 25.27 73 LEU B CA 1
ATOM 2830 C C . LEU B 1 74 ? -11.409 -23.448 -34.845 1.00 29.59 73 LEU B C 1
ATOM 2831 O O . LEU B 1 74 ? -10.828 -24.447 -35.283 1.00 30.99 73 LEU B O 1
ATOM 2836 N N . ALA B 1 75 ? -12.736 -23.294 -34.926 1.00 42.10 74 ALA B N 1
ATOM 2837 C CA . ALA B 1 75 ? -13.540 -24.269 -35.654 1.00 40.98 74 ALA B CA 1
ATOM 2838 C C . ALA B 1 75 ? -13.342 -24.137 -37.157 1.00 35.29 74 ALA B C 1
ATOM 2839 O O . ALA B 1 75 ? -13.480 -25.128 -37.883 1.00 53.78 74 ALA B O 1
ATOM 2841 N N . ILE B 1 76 ? -12.999 -22.943 -37.633 1.00 41.11 75 ILE B N 1
ATOM 2842 C CA . ILE B 1 76 ? -12.767 -22.719 -39.060 1.00 49.82 75 ILE B CA 1
ATOM 2843 C C . ILE B 1 76 ? -11.652 -23.610 -39.595 1.00 49.78 75 ILE B C 1
ATOM 2844 O O . ILE B 1 76 ? -11.908 -24.533 -40.369 1.00 57.51 75 ILE B O 1
ATOM 2846 N N . LEU B 1 85 ? 3.773 -35.273 -42.494 1.00 48.96 84 LEU B N 1
ATOM 2847 C CA . LEU B 1 85 ? 5.096 -35.722 -42.069 1.00 39.70 84 LEU B CA 1
ATOM 2848 C C . LEU B 1 85 ? 5.601 -36.816 -42.996 1.00 51.90 84 LEU B C 1
ATOM 2849 O O . LEU B 1 85 ? 4.801 -37.528 -43.608 1.00 65.87 84 LEU B O 1
ATOM 2854 N N . SER B 1 86 ? 6.931 -36.913 -43.100 1.00 44.39 85 SER B N 1
ATOM 2855 C CA . SER B 1 86 ? 7.632 -37.794 -44.035 1.00 50.26 85 SER B CA 1
ATOM 2856 C C . SER B 1 86 ? 7.535 -37.327 -45.491 1.00 52.34 85 SER B C 1
ATOM 2857 O O . SER B 1 86 ? 8.259 -37.830 -46.359 1.00 45.54 85 SER B O 1
ATOM 2860 N N . ALA B 1 87 ? 6.668 -36.356 -45.767 1.00 42.07 86 ALA B N 1
ATOM 2861 C CA . ALA B 1 87 ? 6.424 -35.929 -47.135 1.00 44.77 86 ALA B CA 1
ATOM 2862 C C . ALA B 1 87 ? 7.514 -34.972 -47.604 1.00 45.50 86 ALA B C 1
ATOM 2863 O O . ALA B 1 87 ? 7.903 -34.055 -46.875 1.00 41.03 86 ALA B O 1
ATOM 2865 N N . GLY B 1 88 ? 8.007 -35.205 -48.821 1.00 39.70 87 GLY B N 1
ATOM 2866 C CA . GLY B 1 88 ? 8.949 -34.340 -49.508 1.00 50.82 87 GLY B CA 1
ATOM 2867 C C . GLY B 1 88 ? 9.991 -33.642 -48.657 1.00 36.39 87 GLY B C 1
ATOM 2868 O O . GLY B 1 88 ? 11.039 -34.212 -48.341 1.00 32.48 87 GLY B O 1
ATOM 2869 N N . GLU B 1 89 ? 9.697 -32.396 -48.281 1.00 36.00 88 GLU B N 1
ATOM 2870 C CA . GLU B 1 89 ? 10.677 -31.573 -47.585 1.00 39.17 88 GLU B CA 1
ATOM 2871 C C . GLU B 1 89 ? 11.063 -32.172 -46.240 1.00 40.87 88 GLU B C 1
ATOM 2872 O O . GLU B 1 89 ? 12.196 -31.992 -45.771 1.00 31.04 88 GLU B O 1
ATOM 2874 N N . LEU B 1 90 ? 10.140 -32.900 -45.618 1.00 32.51 89 LEU B N 1
ATOM 2875 C CA . LEU B 1 90 ? 10.350 -33.445 -44.290 1.00 31.44 89 LEU B CA 1
ATOM 2876 C C . LEU B 1 90 ? 11.191 -34.714 -44.315 1.00 32.64 89 LEU B C 1
ATOM 2877 O O . LEU B 1 90 ? 11.576 -35.212 -43.254 1.00 23.72 89 LEU B O 1
ATOM 2882 N N . ALA B 1 91 ? 11.528 -35.233 -45.489 1.00 25.38 90 ALA B N 1
ATOM 2883 C CA . ALA B 1 91 ? 12.473 -36.337 -45.533 1.00 23.12 90 ALA B CA 1
ATOM 2884 C C . ALA B 1 91 ? 13.814 -35.952 -44.917 1.00 25.31 90 ALA B C 1
ATOM 2885 O O . ALA B 1 91 ? 14.341 -34.858 -45.143 1.00 29.52 90 ALA B O 1
ATOM 2887 N N . GLY B 1 92 ? 14.364 -36.856 -44.116 1.00 20.96 91 GLY B N 1
ATOM 2888 C CA . GLY B 1 92 ? 15.621 -36.581 -43.468 1.00 21.69 91 GLY B CA 1
ATOM 2889 C C . GLY B 1 92 ? 15.568 -35.670 -42.257 1.00 19.41 91 GLY B C 1
ATOM 2890 O O . GLY B 1 92 ? 16.635 -35.306 -41.775 1.00 22.23 91 GLY B O 1
ATOM 2891 N N . VAL B 1 93 ? 14.380 -35.305 -41.752 1.00 16.65 92 VAL B N 1
ATOM 2892 C CA . VAL B 1 93 ? 14.295 -34.515 -40.513 1.00 15.79 92 VAL B CA 1
ATOM 2893 C C . VAL B 1 93 ? 14.893 -35.321 -39.359 1.00 15.06 92 VAL B C 1
ATOM 2894 O O . VAL B 1 93 ? 14.555 -36.504 -39.179 1.00 16.62 92 VAL B O 1
ATOM 2898 N N . ASP B 1 94 ? 15.846 -34.737 -38.614 1.00 12.80 93 ASP B N 1
ATOM 2899 C CA . ASP B 1 94 ? 16.391 -35.394 -37.432 1.00 12.79 93 ASP B CA 1
ATOM 2900 C C . ASP B 1 94 ? 15.404 -35.405 -36.268 1.00 13.23 93 ASP B C 1
ATOM 2901 O O . ASP B 1 94 ? 15.378 -36.362 -35.475 1.00 13.82 93 ASP B O 1
ATOM 2906 N N . VAL B 1 95 ? 14.642 -34.327 -36.087 1.00 12.71 94 VAL B N 1
ATOM 2907 C CA . VAL B 1 95 ? 13.759 -34.245 -34.921 1.00 10.58 94 VAL B CA 1
ATOM 2908 C C . VAL B 1 95 ? 12.671 -33.235 -35.245 1.00 11.11 94 VAL B C 1
ATOM 2909 O O . VAL B 1 95 ? 12.907 -32.228 -35.954 1.00 10.90 94 VAL B O 1
ATOM 2913 N N . PHE B 1 96 ? 11.470 -33.499 -34.741 1.00 10.67 95 PHE B N 1
ATOM 2914 C CA . PHE B 1 96 ? 10.340 -32.594 -34.762 1.00 10.32 95 PHE B CA 1
ATOM 2915 C C . PHE B 1 96 ? 10.344 -31.850 -33.434 1.00 9.73 95 PHE B C 1
ATOM 2916 O O . PHE B 1 96 ? 10.161 -32.478 -32.357 1.00 10.97 95 PHE B O 1
ATOM 2924 N N . PHE B 1 97 ? 10.542 -30.538 -33.483 1.00 9.33 96 PHE B N 1
ATOM 2925 C CA . PHE B 1 97 ? 10.460 -29.712 -32.277 1.00 9.49 96 PHE B CA 1
ATOM 2926 C C . PHE B 1 97 ? 9.009 -29.338 -32.101 1.00 9.96 96 PHE B C 1
ATOM 2927 O O . PHE B 1 97 ? 8.460 -28.630 -32.944 1.00 10.73 96 PHE B O 1
ATOM 2935 N N . LEU B 1 98 ? 8.378 -29.800 -31.027 1.00 9.46 97 LEU B N 1
ATOM 2936 C CA . LEU B 1 98 ? 6.959 -29.540 -30.810 1.00 9.14 97 LEU B CA 1
ATOM 2937 C C . LEU B 1 98 ? 6.808 -28.194 -30.107 1.00 8.48 97 LEU B C 1
ATOM 2938 O O . LEU B 1 98 ? 7.036 -28.062 -28.889 1.00 10.29 97 LEU B O 1
ATOM 2943 N N . ALA B 1 99 ? 6.494 -27.164 -30.874 1.00 9.75 98 ALA B N 1
ATOM 2944 C CA . ALA B 1 99 ? 6.214 -25.819 -30.396 1.00 9.94 98 ALA B CA 1
ATOM 2945 C C . ALA B 1 99 ? 4.720 -25.558 -30.260 1.00 9.36 98 ALA B C 1
ATOM 2946 O O . ALA B 1 99 ? 4.307 -24.386 -30.245 1.00 11.81 98 ALA B O 1
ATOM 2948 N N . LEU B 1 100 ? 3.922 -26.604 -30.122 1.00 10.33 99 LEU B N 1
ATOM 2949 C CA . LEU B 1 100 ? 2.489 -26.582 -29.855 1.00 10.12 99 LEU B CA 1
ATOM 2950 C C . LEU B 1 100 ? 2.224 -26.389 -28.366 1.00 9.35 99 LEU B C 1
ATOM 2951 O O . LEU B 1 100 ? 3.052 -26.730 -27.513 1.00 9.96 99 LEU B O 1
ATOM 2956 N N . HIS B 1 101 ? 1.006 -25.946 -28.047 1.00 8.84 100 HIS B N 1
ATOM 2957 C CA . HIS B 1 101 ? 0.556 -25.876 -26.658 1.00 8.79 100 HIS B CA 1
ATOM 2958 C C . HIS B 1 101 ? -0.903 -26.270 -26.603 1.00 9.25 100 HIS B C 1
ATOM 2959 O O . HIS B 1 101 ? -1.707 -25.818 -27.438 1.00 10.01 100 HIS B O 1
ATOM 2966 N N . GLY B 1 102 ? -1.216 -27.129 -25.660 1.00 9.29 101 GLY B N 1
ATOM 2967 C CA . GLY B 1 102 ? -2.580 -27.536 -25.450 1.00 9.90 101 GLY B CA 1
ATOM 2968 C C . GLY B 1 102 ? -3.080 -28.521 -26.500 1.00 10.22 101 GLY B C 1
ATOM 2969 O O . GLY B 1 102 ? -2.421 -28.898 -27.493 1.00 11.35 101 GLY B O 1
ATOM 2970 N N . GLY B 1 103 ? -4.302 -29.001 -26.228 1.00 10.45 102 GLY B N 1
ATOM 2971 C CA . GLY B 1 103 ? -4.978 -29.901 -27.158 1.00 13.08 102 GLY B CA 1
ATOM 2972 C C . GLY B 1 103 ? -4.157 -31.119 -27.510 1.00 12.23 102 GLY B C 1
ATOM 2973 O O . GLY B 1 103 ? -3.430 -31.677 -26.680 1.00 11.34 102 GLY B O 1
ATOM 2974 N N . THR B 1 104 ? -4.326 -31.564 -28.762 1.00 11.95 103 THR B N 1
ATOM 2975 C CA . THR B 1 104 ? -3.688 -32.801 -29.205 1.00 11.37 103 THR B CA 1
ATOM 2976 C C . THR B 1 104 ? -2.182 -32.655 -29.311 1.00 12.28 103 THR B C 1
ATOM 2977 O O . THR B 1 104 ? -1.486 -33.663 -29.337 1.00 11.88 103 THR B O 1
ATOM 2981 N N . GLY B 1 105 ? -1.680 -31.419 -29.427 1.00 11.26 104 GLY B N 1
ATOM 2982 C CA . GLY B 1 105 ? -0.247 -31.229 -29.484 1.00 10.26 104 GLY B CA 1
ATOM 2983 C C . GLY B 1 105 ? 0.467 -31.549 -28.205 1.00 9.26 104 GLY B C 1
ATOM 2984 O O . GLY B 1 105 ? 1.629 -31.922 -28.246 1.00 10.71 104 GLY B O 1
ATOM 2985 N N . GLU B 1 106 ? -0.199 -31.348 -27.086 1.00 10.69 105 GLU B N 1
ATOM 2986 C CA . GLU B 1 106 ? 0.423 -31.466 -25.783 1.00 9.05 105 GLU B CA 1
ATOM 2987 C C . GLU B 1 106 ? -0.108 -32.634 -24.975 1.00 10.41 105 GLU B C 1
ATOM 2988 O O . GLU B 1 106 ? 0.514 -32.983 -23.955 1.00 11.05 105 GLU B O 1
ATOM 2994 N N . ASP B 1 107 ? -1.297 -33.184 -25.337 1.00 10.20 106 ASP B N 1
ATOM 2995 C CA . ASP B 1 107 ? -1.945 -34.179 -24.488 1.00 11.17 106 ASP B CA 1
ATOM 2996 C C . ASP B 1 107 ? -1.541 -35.605 -24.800 1.00 11.02 106 ASP B C 1
ATOM 2997 O O . ASP B 1 107 ? -2.170 -36.521 -24.230 1.00 11.01 106 ASP B O 1
ATOM 3002 N N . GLY B 1 108 ? -0.476 -35.828 -25.549 1.00 11.02 107 GLY B N 1
ATOM 3003 C CA . GLY B 1 108 ? -0.057 -37.167 -25.893 1.00 10.93 107 GLY B CA 1
ATOM 3004 C C . GLY B 1 108 ? -0.537 -37.640 -27.263 1.00 10.59 107 GLY B C 1
ATOM 3005 O O . GLY B 1 108 ? 0.022 -38.609 -27.799 1.00 11.52 107 GLY B O 1
ATOM 3006 N N . THR B 1 109 ? -1.565 -37.010 -27.840 1.00 10.51 108 THR B N 1
ATOM 3007 C CA . THR B 1 109 ? -2.073 -37.482 -29.127 1.00 11.12 108 THR B CA 1
ATOM 3008 C C . THR B 1 109 ? -1.016 -37.392 -30.211 1.00 11.20 108 THR B C 1
ATOM 3009 O O . THR B 1 109 ? -0.699 -38.379 -30.868 1.00 11.87 108 THR B O 1
ATOM 3013 N N . LEU B 1 110 ? -0.474 -36.190 -30.414 1.00 10.82 109 LEU B N 1
ATOM 3014 C CA . LEU B 1 110 ? 0.575 -36.034 -31.409 1.00 12.15 109 LEU B CA 1
ATOM 3015 C C . LEU B 1 110 ? 1.795 -36.888 -31.110 1.00 11.28 109 LEU B C 1
ATOM 3016 O O . LEU B 1 110 ? 2.405 -37.462 -32.048 1.00 12.28 109 LEU B O 1
ATOM 3021 N N . GLN B 1 111 ? 2.166 -37.014 -29.832 1.00 10.47 110 GLN B N 1
ATOM 3022 C CA . GLN B 1 111 ? 3.320 -37.826 -29.466 1.00 10.66 110 GLN B CA 1
ATOM 3023 C C . GLN B 1 111 ? 3.092 -39.275 -29.908 1.00 11.19 110 GLN B C 1
ATOM 3024 O O . GLN B 1 111 ? 4.007 -39.919 -30.431 1.00 12.03 110 GLN B O 1
ATOM 3030 N N . ALA B 1 112 ? 1.874 -39.789 -29.716 1.00 11.73 111 ALA B N 1
ATOM 3031 C CA . ALA B 1 112 ? 1.573 -41.165 -30.151 1.00 11.73 111 ALA B CA 1
ATOM 3032 C C . ALA B 1 112 ? 1.613 -41.285 -31.669 1.00 12.28 111 ALA B C 1
ATOM 3033 O O . ALA B 1 112 ? 2.064 -42.310 -32.206 1.00 13.69 111 ALA B O 1
ATOM 3035 N N . LEU B 1 113 ? 1.114 -40.279 -32.385 1.00 12.55 112 LEU B N 1
ATOM 3036 C CA . LEU B 1 113 ? 1.206 -40.306 -33.849 1.00 13.67 112 LEU B CA 1
ATOM 3037 C C . LEU B 1 113 ? 2.648 -40.364 -34.300 1.00 14.06 112 LEU B C 1
ATOM 3038 O O . LEU B 1 113 ? 2.972 -41.108 -35.254 1.00 15.05 112 LEU B O 1
ATOM 3043 N N . LEU B 1 114 ? 3.522 -39.543 -33.690 1.00 12.66 113 LEU B N 1
ATOM 3044 C CA . LEU B 1 114 ? 4.929 -39.538 -34.031 1.00 12.35 113 LEU B CA 1
ATOM 3045 C C . LEU B 1 114 ? 5.590 -40.853 -33.654 1.00 13.17 113 LEU B C 1
ATOM 3046 O O . LEU B 1 114 ? 6.420 -41.391 -34.426 1.00 14.48 113 LEU B O 1
ATOM 3051 N N . ASP B 1 115 ? 5.249 -41.407 -32.472 1.00 13.12 114 ASP B N 1
ATOM 3052 C CA . ASP B 1 115 ? 5.740 -42.743 -32.093 1.00 14.65 114 ASP B CA 1
ATOM 3053 C C . ASP B 1 115 ? 5.395 -43.764 -33.170 1.00 15.66 114 ASP B C 1
ATOM 3054 O O . ASP B 1 115 ? 6.240 -44.557 -33.600 1.00 18.25 114 ASP B O 1
ATOM 3059 N N . ALA B 1 116 ? 4.159 -43.737 -33.630 1.00 14.28 115 ALA B N 1
ATOM 3060 C CA . ALA B 1 116 ? 3.740 -44.740 -34.602 1.00 16.79 115 ALA B CA 1
ATOM 3061 C C . ALA B 1 116 ? 4.492 -44.595 -35.903 1.00 18.51 115 ALA B C 1
ATOM 3062 O O . ALA B 1 116 ? 4.737 -45.608 -36.588 1.00 24.09 115 ALA B O 1
ATOM 3064 N N . GLY B 1 117 ? 4.844 -43.380 -36.282 1.00 17.12 116 GLY B N 1
ATOM 3065 C CA . GLY B 1 117 ? 5.595 -43.188 -37.502 1.00 20.21 116 GLY B CA 1
ATOM 3066 C C . GLY B 1 117 ? 7.082 -43.349 -37.351 1.00 17.91 116 GLY B C 1
ATOM 3067 O O . GLY B 1 117 ? 7.810 -43.243 -38.350 1.00 23.01 116 GLY B O 1
ATOM 3068 N N . GLY B 1 118 ? 7.570 -43.623 -36.144 1.00 15.64 117 GLY B N 1
ATOM 3069 C CA . GLY B 1 118 ? 8.988 -43.797 -35.889 1.00 18.39 117 GLY B CA 1
ATOM 3070 C C . GLY B 1 118 ? 9.775 -42.506 -35.906 1.00 20.17 117 GLY B C 1
ATOM 3071 O O . GLY B 1 118 ? 10.985 -42.528 -36.169 1.00 21.65 117 GLY B O 1
ATOM 3072 N N . PHE B 1 119 ? 9.135 -41.376 -35.617 1.00 14.67 118 PHE B N 1
ATOM 3073 C CA . PHE B 1 119 ? 9.793 -40.079 -35.682 1.00 15.81 118 PHE B CA 1
ATOM 3074 C C . PHE B 1 119 ? 10.313 -39.640 -34.314 1.00 13.47 118 PHE B C 1
ATOM 3075 O O . PHE B 1 119 ? 9.714 -39.922 -33.257 1.00 17.52 118 PHE B O 1
ATOM 3083 N N . ALA B 1 120 ? 11.428 -38.931 -34.333 1.00 13.59 119 ALA B N 1
ATOM 3084 C CA . ALA B 1 120 ? 11.923 -38.351 -33.103 1.00 13.73 119 ALA B CA 1
ATOM 3085 C C . ALA B 1 120 ? 11.309 -36.969 -32.863 1.00 11.11 119 ALA B C 1
ATOM 3086 O O . ALA B 1 120 ? 11.083 -36.208 -33.817 1.00 11.44 119 ALA B O 1
ATOM 3088 N N . TYR B 1 121 ? 11.058 -36.647 -31.599 1.00 11.36 120 TYR B N 1
ATOM 3089 C CA . TYR B 1 121 ? 10.433 -35.365 -31.266 1.00 10.90 120 TYR B CA 1
ATOM 3090 C C . TYR B 1 121 ? 10.920 -34.943 -29.889 1.00 10.33 120 TYR B C 1
ATOM 3091 O O . TYR B 1 121 ? 11.494 -35.741 -29.134 1.00 11.73 120 TYR B O 1
ATOM 3100 N N . THR B 1 122 ? 10.685 -33.682 -29.569 1.00 9.96 121 THR B N 1
ATOM 3101 C CA . THR B 1 122 ? 11.118 -33.071 -28.329 1.00 9.61 121 THR B CA 1
ATOM 3102 C C . THR B 1 122 ? 10.018 -33.163 -27.263 1.00 8.64 121 THR B C 1
ATOM 3103 O O . THR B 1 122 ? 8.840 -33.357 -27.538 1.00 9.66 121 THR B O 1
ATOM 3107 N N . GLY B 1 123 ? 10.462 -32.967 -26.021 1.00 9.61 122 GLY B N 1
ATOM 3108 C CA . GLY B 1 123 ? 9.582 -33.010 -24.841 1.00 10.08 122 GLY B CA 1
ATOM 3109 C C . GLY B 1 123 ? 9.264 -34.434 -24.421 1.00 10.34 122 GLY B C 1
ATOM 3110 O O . GLY B 1 123 ? 10.012 -35.364 -24.665 1.00 12.49 122 GLY B O 1
ATOM 3111 N N . SER B 1 124 ? 8.123 -34.609 -23.792 1.00 8.94 123 SER B N 1
ATOM 3112 C CA . SER B 1 124 ? 7.768 -35.850 -23.120 1.00 9.91 123 SER B CA 1
ATOM 3113 C C . SER B 1 124 ? 6.979 -36.779 -24.046 1.00 8.81 123 SER B C 1
ATOM 3114 O O . SER B 1 124 ? 6.448 -36.383 -25.064 1.00 9.67 123 SER B O 1
ATOM 3117 N N . GLY B 1 125 ? 6.963 -38.058 -23.652 1.00 9.01 124 GLY B N 1
ATOM 3118 C CA . GLY B 1 125 ? 6.310 -39.081 -24.465 1.00 10.48 124 GLY B CA 1
ATOM 3119 C C . GLY B 1 125 ? 4.813 -39.094 -24.263 1.00 10.33 124 GLY B C 1
ATOM 3120 O O . GLY B 1 125 ? 4.206 -38.209 -23.625 1.00 9.74 124 GLY B O 1
ATOM 3121 N N . HIS B 1 126 ? 4.184 -40.143 -24.824 1.00 10.78 125 HIS B N 1
ATOM 3122 C CA . HIS B 1 126 ? 2.721 -40.218 -24.847 1.00 11.36 125 HIS B CA 1
ATOM 3123 C C . HIS B 1 126 ? 2.111 -40.237 -23.451 1.00 11.22 125 HIS B C 1
ATOM 3124 O O . HIS B 1 126 ? 1.208 -39.439 -23.149 1.00 11.13 125 HIS B O 1
ATOM 3131 N N . LEU B 1 127 ? 2.484 -41.219 -22.622 1.00 10.91 126 LEU B N 1
ATOM 3132 C CA . LEU B 1 127 ? 1.898 -41.334 -21.305 1.00 10.48 126 LEU B CA 1
ATOM 3133 C C . LEU B 1 127 ? 2.166 -40.101 -20.478 1.00 8.81 126 LEU B C 1
ATOM 3134 O O . LEU B 1 127 ? 1.255 -39.564 -19.831 1.00 9.69 126 LEU B O 1
ATOM 3139 N N . ALA B 1 128 ? 3.423 -39.669 -20.462 1.00 9.44 127 ALA B N 1
ATOM 3140 C CA . ALA B 1 128 ? 3.797 -38.539 -19.625 1.00 8.55 127 ALA B CA 1
ATOM 3141 C C . ALA B 1 128 ? 3.023 -37.296 -20.037 1.00 9.03 127 ALA B C 1
ATOM 3142 O O . ALA B 1 128 ? 2.544 -36.545 -19.170 1.00 9.40 127 ALA B O 1
ATOM 3144 N N . SER B 1 129 ? 2.882 -37.060 -21.335 1.00 9.03 128 SER B N 1
ATOM 3145 C CA . SER B 1 129 ? 2.184 -35.864 -21.782 1.00 9.01 128 SER B CA 1
ATOM 3146 C C . SER B 1 129 ? 0.698 -35.953 -21.433 1.00 10.04 128 SER B C 1
ATOM 3147 O O . SER B 1 129 ? 0.082 -34.946 -21.068 1.00 9.81 128 SER B O 1
ATOM 3150 N N . ALA B 1 130 ? 0.105 -37.153 -21.571 1.00 8.84 129 ALA B N 1
ATOM 3151 C CA . ALA B 1 130 ? -1.306 -37.285 -21.286 1.00 9.00 129 ALA B CA 1
ATOM 3152 C C . ALA B 1 130 ? -1.540 -37.066 -19.801 1.00 10.25 129 ALA B C 1
ATOM 3153 O O . ALA B 1 130 ? -2.524 -36.451 -19.392 1.00 9.46 129 ALA B O 1
ATOM 3155 N N . MET B 1 131 ? -0.702 -37.643 -18.934 1.00 8.73 130 MET B N 1
ATOM 3156 C CA . MET B 1 131 ? -0.871 -37.432 -17.488 1.00 9.76 130 MET B CA 1
ATOM 3157 C C . MET B 1 131 ? -0.711 -35.983 -17.084 1.00 9.68 130 MET B C 1
ATOM 3158 O O . MET B 1 131 ? -1.490 -35.471 -16.270 1.00 10.07 130 MET B O 1
ATOM 3163 N N . ALA B 1 132 ? 0.350 -35.324 -17.580 1.00 8.79 131 ALA B N 1
ATOM 3164 C CA . ALA B 1 132 ? 0.584 -33.949 -17.154 1.00 8.57 131 ALA B CA 1
ATOM 3165 C C . ALA B 1 132 ? -0.547 -33.016 -17.570 1.00 8.51 131 ALA B C 1
ATOM 3166 O O . ALA B 1 132 ? -0.780 -32.003 -16.888 1.00 9.83 131 ALA B O 1
ATOM 3168 N N . MET B 1 133 ? -1.169 -33.280 -18.705 1.00 8.58 132 MET B N 1
ATOM 3169 C CA . MET B 1 133 ? -2.324 -32.541 -19.142 1.00 9.81 132 MET B CA 1
ATOM 3170 C C . MET B 1 133 ? -3.574 -32.743 -18.365 1.00 8.60 132 MET B C 1
ATOM 3171 O O . MET B 1 133 ? -4.449 -31.853 -18.402 1.00 11.52 132 MET B O 1
ATOM 3176 N N . ASP B 1 134 ? -3.700 -33.874 -17.714 1.00 8.60 133 ASP B N 1
ATOM 3177 C CA . ASP B 1 134 ? -4.895 -34.179 -16.909 1.00 9.24 133 ASP B CA 1
ATOM 3178 C C . ASP B 1 134 ? -4.607 -33.656 -15.517 1.00 8.89 133 ASP B C 1
ATOM 3179 O O . ASP B 1 134 ? -3.890 -34.295 -14.739 1.00 9.49 133 ASP B O 1
ATOM 3184 N N . LYS B 1 135 ? -5.070 -32.429 -15.209 1.00 8.33 134 LYS B N 1
ATOM 3185 C CA . LYS B 1 135 ? -4.642 -31.818 -13.947 1.00 7.70 134 LYS B CA 1
ATOM 3186 C C . LYS B 1 135 ? -4.965 -32.659 -12.727 1.00 8.15 134 LYS B C 1
ATOM 3187 O O . LYS B 1 135 ? -4.191 -32.683 -11.753 1.00 9.03 134 LYS B O 1
ATOM 3193 N N . ASP B 1 136 ? -6.145 -33.284 -12.741 1.00 8.05 135 ASP B N 1
ATOM 3194 C CA . ASP B 1 136 ? -6.596 -34.186 -11.677 1.00 9.36 135 ASP B CA 1
ATOM 3195 C C . ASP B 1 136 ? -5.645 -35.340 -11.463 1.00 8.71 135 ASP B C 1
ATOM 3196 O O . ASP B 1 136 ? -5.141 -35.532 -10.352 1.00 9.39 135 ASP B O 1
ATOM 3201 N N . VAL B 1 137 ? -5.398 -36.137 -12.516 1.00 9.25 136 VAL B N 1
ATOM 3202 C CA . VAL B 1 137 ? -4.453 -37.258 -12.381 1.00 8.89 136 VAL B CA 1
ATOM 3203 C C . VAL B 1 137 ? -3.077 -36.777 -11.946 1.00 8.53 136 VAL B C 1
ATOM 3204 O O . VAL B 1 137 ? -2.487 -37.395 -11.056 1.00 9.08 136 VAL B O 1
ATOM 3208 N N . ALA B 1 138 ? -2.598 -35.680 -12.527 1.00 8.45 137 ALA B N 1
ATOM 3209 C CA . ALA B 1 138 ? -1.287 -35.184 -12.146 1.00 7.88 137 ALA B CA 1
ATOM 3210 C C . ALA B 1 138 ? -1.255 -34.884 -10.656 1.00 8.03 137 ALA B C 1
ATOM 3211 O O . ALA B 1 138 ? -0.289 -35.269 -9.973 1.00 8.81 137 ALA B O 1
ATOM 3213 N N . LYS B 1 139 ? -2.297 -34.266 -10.121 1.00 8.23 138 LYS B N 1
ATOM 3214 C CA . LYS B 1 139 ? -2.319 -33.957 -8.688 1.00 9.24 138 LYS B CA 1
ATOM 3215 C C . LYS B 1 139 ? -2.378 -35.204 -7.800 1.00 9.51 138 LYS B C 1
ATOM 3216 O O . LYS B 1 139 ? -1.790 -35.211 -6.710 1.00 9.46 138 LYS B O 1
ATOM 3222 N N . ARG B 1 140 ? -3.036 -36.275 -8.245 1.00 9.12 139 ARG B N 1
ATOM 3223 C CA . ARG B 1 140 ? -2.959 -37.523 -7.499 1.00 8.64 139 ARG B CA 1
ATOM 3224 C C . ARG B 1 140 ? -1.529 -38.011 -7.455 1.00 8.71 139 ARG B C 1
ATOM 3225 O O . ARG B 1 140 ? -1.080 -38.503 -6.408 1.00 10.02 139 ARG B O 1
ATOM 3233 N N . LEU B 1 141 ? -0.821 -37.887 -8.566 1.00 9.21 140 LEU B N 1
ATOM 3234 C CA . LEU B 1 141 ? 0.569 -38.310 -8.603 1.00 8.61 140 LEU B CA 1
ATOM 3235 C C . LEU B 1 141 ? 1.472 -37.405 -7.792 1.00 9.53 140 LEU B C 1
ATOM 3236 O O . LEU B 1 141 ? 2.456 -37.876 -7.217 1.00 9.49 140 LEU B O 1
ATOM 3241 N N . PHE B 1 142 ? 1.194 -36.096 -7.771 1.00 8.80 141 PHE B N 1
ATOM 3242 C CA . PHE B 1 142 ? 1.919 -35.182 -6.890 1.00 9.26 141 PHE B CA 1
ATOM 3243 C C . PHE B 1 142 ? 1.846 -35.708 -5.464 1.00 9.22 141 PHE B C 1
ATOM 3244 O O . PHE B 1 142 ? 2.890 -35.859 -4.805 1.00 10.06 141 PHE B O 1
ATOM 3252 N N . LEU B 1 143 ? 0.633 -35.992 -4.986 1.00 10.28 142 LEU B N 1
ATOM 3253 C CA . LEU B 1 143 ? 0.507 -36.460 -3.610 1.00 10.92 142 LEU B CA 1
ATOM 3254 C C . LEU B 1 143 ? 1.235 -37.782 -3.416 1.00 11.69 142 LEU B C 1
ATOM 3255 O O . LEU B 1 143 ? 1.885 -37.973 -2.382 1.00 12.85 142 LEU B O 1
ATOM 3260 N N . ALA B 1 144 ? 1.164 -38.697 -4.386 1.00 10.74 143 ALA B N 1
ATOM 3261 C CA . ALA B 1 144 ? 1.844 -39.966 -4.260 1.00 12.20 143 ALA B CA 1
ATOM 3262 C C . ALA B 1 144 ? 3.347 -39.760 -4.150 1.00 12.33 143 ALA B C 1
ATOM 3263 O O . ALA B 1 144 ? 4.040 -40.564 -3.482 1.00 14.88 143 ALA B O 1
ATOM 3265 N N . ALA B 1 145 ? 3.896 -38.712 -4.767 1.00 10.73 144 ALA B N 1
ATOM 3266 C CA . ALA B 1 145 ? 5.315 -38.379 -4.721 1.00 10.95 144 ALA B CA 1
ATOM 3267 C C . ALA B 1 145 ? 5.683 -37.476 -3.569 1.00 11.78 144 ALA B C 1
ATOM 3268 O O . ALA B 1 145 ? 6.843 -37.033 -3.531 1.00 12.76 144 ALA B O 1
ATOM 3270 N N . GLY B 1 146 ? 4.781 -37.188 -2.646 1.00 12.68 145 GLY B N 1
ATOM 3271 C CA . GLY B 1 146 ? 5.179 -36.332 -1.551 1.00 12.93 145 GLY B CA 1
ATOM 3272 C C . GLY B 1 146 ? 5.232 -34.862 -1.905 1.00 14.74 145 GLY B C 1
ATOM 3273 O O . GLY B 1 146 ? 5.876 -34.064 -1.191 1.00 15.23 145 GLY B O 1
ATOM 3274 N N . VAL B 1 147 ? 4.485 -34.443 -2.927 1.00 10.17 146 VAL B N 1
ATOM 3275 C CA . VAL B 1 147 ? 4.440 -33.047 -3.358 1.00 10.37 146 VAL B CA 1
ATOM 3276 C C . VAL B 1 147 ? 3.068 -32.483 -2.988 1.00 10.22 146 VAL B C 1
ATOM 3277 O O . VAL B 1 147 ? 2.020 -32.900 -3.531 1.00 11.13 146 VAL B O 1
ATOM 3281 N N . GLU B 1 148 ? 3.067 -31.465 -2.114 1.00 9.74 147 GLU B N 1
ATOM 3282 C CA . GLU B 1 148 ? 1.839 -30.876 -1.623 1.00 10.69 147 GLU B CA 1
ATOM 3283 C C . GLU B 1 148 ? 1.045 -30.279 -2.758 1.00 9.10 147 GLU B C 1
ATOM 3284 O O . GLU B 1 148 ? 1.595 -29.636 -3.655 1.00 9.55 147 GLU B O 1
ATOM 3290 N N . THR B 1 149 ? -0.270 -30.380 -2.677 1.00 9.60 148 THR B N 1
ATOM 3291 C CA . THR B 1 149 ? -1.161 -29.864 -3.709 1.00 9.62 148 THR B CA 1
ATOM 3292 C C . THR B 1 149 ? -2.520 -29.583 -3.081 1.00 9.64 148 THR B C 1
ATOM 3293 O O . THR B 1 149 ? -2.889 -30.248 -2.103 1.00 10.61 148 THR B O 1
ATOM 3297 N N . ALA B 1 150 ? -3.204 -28.563 -3.561 1.00 9.61 149 ALA B N 1
ATOM 3298 C CA . ALA B 1 150 ? -4.435 -28.135 -2.918 1.00 10.16 149 ALA B CA 1
ATOM 3299 C C . ALA B 1 150 ? -5.558 -29.151 -3.123 1.00 10.58 149 ALA B C 1
ATOM 3300 O O . ALA B 1 150 ? -5.659 -29.848 -4.153 1.00 10.51 149 ALA B O 1
ATOM 3302 N N . SER B 1 151 ? -6.435 -29.246 -2.129 1.00 10.06 150 SER B N 1
ATOM 3303 C CA . SER B 1 151 ? -7.606 -30.111 -2.233 1.00 11.79 150 SER B CA 1
ATOM 3304 C C . SER B 1 151 ? -8.467 -29.730 -3.425 1.00 9.98 150 SER B C 1
ATOM 3305 O O . SER B 1 151 ? -8.572 -28.566 -3.800 1.00 10.27 150 SER B O 1
ATOM 3308 N N . TRP B 1 152 ? -9.137 -30.739 -3.996 1.00 10.09 151 TRP B N 1
ATOM 3309 C CA . TRP B 1 152 ? -9.929 -30.493 -5.192 1.00 10.44 151 TRP B CA 1
ATOM 3310 C C . TRP B 1 152 ? -11.062 -31.500 -5.282 1.00 10.72 151 TRP B C 1
ATOM 3311 O O . TRP B 1 152 ? -11.016 -32.598 -4.722 1.00 10.93 151 TRP B O 1
ATOM 3322 N N . LEU B 1 153 ? -12.072 -31.113 -6.027 1.00 11.06 152 LEU B N 1
ATOM 3323 C CA . LEU B 1 153 ? -13.150 -31.979 -6.464 1.00 11.14 152 LEU B CA 1
ATOM 3324 C C . LEU B 1 153 ? -13.323 -31.798 -7.956 1.00 11.43 152 LEU B C 1
ATOM 3325 O O . LEU B 1 153 ? -12.967 -30.770 -8.518 1.00 13.14 152 LEU B O 1
ATOM 3330 N N . MET B 1 154 ? -13.848 -32.814 -8.633 1.00 11.34 153 MET B N 1
ATOM 3331 C CA . MET B 1 154 ? -14.205 -32.682 -10.048 1.00 11.41 153 MET B CA 1
ATOM 3332 C C . MET B 1 154 ? -15.701 -32.456 -10.143 1.00 11.29 153 MET B C 1
ATOM 3333 O O . MET B 1 154 ? -16.463 -33.090 -9.394 1.00 14.31 153 MET B O 1
ATOM 3338 N N . ALA B 1 155 ? -16.120 -31.572 -11.040 1.00 11.57 154 ALA B N 1
ATOM 3339 C CA . ALA B 1 155 ? -17.550 -31.304 -11.226 1.00 12.81 154 ALA B CA 1
ATOM 3340 C C . ALA B 1 155 ? -18.234 -32.548 -11.769 1.00 15.27 154 ALA B C 1
ATOM 3341 O O . ALA B 1 155 ? -17.677 -33.265 -12.591 1.00 15.76 154 ALA B O 1
ATOM 3343 N N . PRO B 1 156 ? -19.517 -32.783 -11.388 1.00 15.68 155 PRO B N 1
ATOM 3344 C CA . PRO B 1 156 ? -20.312 -31.988 -10.456 1.00 16.27 155 PRO B CA 1
ATOM 3345 C C . PRO B 1 156 ? -19.950 -32.235 -9.012 1.00 15.21 155 PRO B C 1
ATOM 3346 O O . PRO B 1 156 ? -19.568 -33.343 -8.632 1.00 18.09 155 PRO B O 1
ATOM 3350 N N . ALA B 1 157 ? -20.133 -31.185 -8.218 1.00 16.94 156 ALA B N 1
ATOM 3351 C CA . ALA B 1 157 ? -20.015 -31.299 -6.777 1.00 15.63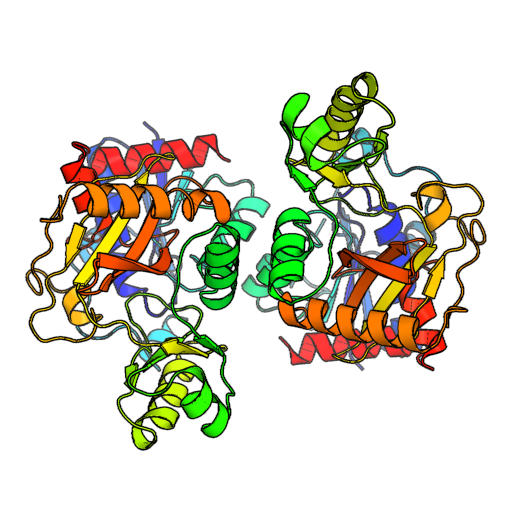 156 ALA B CA 1
ATOM 3352 C C . ALA B 1 157 ? -21.183 -30.572 -6.127 1.00 18.07 156 ALA B C 1
ATOM 3353 O O . ALA B 1 157 ? -21.561 -29.491 -6.552 1.00 20.17 156 ALA B O 1
ATOM 3355 N N . SER B 1 158 ? -21.695 -31.155 -5.058 1.00 19.19 157 SER B N 1
ATOM 3356 C CA . SER B 1 158 ? -22.856 -30.559 -4.417 1.00 18.14 157 SER B CA 1
ATOM 3357 C C . SER B 1 158 ? -22.449 -29.367 -3.552 1.00 24.69 157 SER B C 1
ATOM 3358 O O . SER B 1 158 ? -21.273 -29.197 -3.187 1.00 19.40 157 SER B O 1
ATOM 3361 N N . GLU B 1 159 ? -23.446 -28.546 -3.195 1.00 21.33 158 GLU B N 1
ATOM 3362 C CA . GLU B 1 159 ? -23.189 -27.417 -2.312 1.00 16.65 158 GLU B CA 1
ATOM 3363 C C . GLU B 1 159 ? -22.540 -27.879 -1.007 1.00 23.76 158 GLU B C 1
ATOM 3364 O O . GLU B 1 159 ? -21.656 -27.193 -0.473 1.00 21.48 158 GLU B O 1
ATOM 3366 N N . GLU B 1 160 ? -22.967 -29.022 -0.457 1.00 21.35 159 GLU B N 1
ATOM 3367 C CA . GLU B 1 160 ? -22.388 -29.490 0.802 1.00 18.90 159 GLU B CA 1
ATOM 3368 C C . GLU B 1 160 ? -20.946 -29.945 0.620 1.00 20.10 159 GLU B C 1
ATOM 3369 O O . GLU B 1 160 ? -20.085 -29.693 1.483 1.00 20.13 159 GLU B O 1
ATOM 3375 N N . GLU B 1 161 ? -20.670 -30.699 -0.448 1.00 19.17 160 GLU B N 1
ATOM 3376 C CA . GLU B 1 161 ? -19.299 -31.125 -0.703 1.00 19.58 160 GLU B CA 1
ATOM 3377 C C . GLU B 1 161 ? -18.370 -29.927 -0.847 1.00 16.01 160 GLU B C 1
ATOM 3378 O O . GLU B 1 161 ? -17.248 -29.938 -0.317 1.00 16.99 160 GLU B O 1
ATOM 3384 N N . VAL B 1 162 ? -18.810 -28.910 -1.569 1.00 15.45 161 VAL B N 1
ATOM 3385 C CA . VAL B 1 162 ? -17.947 -27.762 -1.826 1.00 16.57 161 VAL B CA 1
ATOM 3386 C C . VAL B 1 162 ? -17.716 -26.996 -0.530 1.00 16.24 161 VAL B C 1
ATOM 3387 O O . VAL B 1 162 ? -16.578 -26.634 -0.204 1.00 16.83 161 VAL B O 1
ATOM 3391 N N . ARG B 1 163 ? -18.792 -26.752 0.223 1.00 18.22 162 ARG B N 1
ATOM 3392 C CA . ARG B 1 163 ? -18.685 -26.005 1.472 1.00 22.25 162 ARG B CA 1
ATOM 3393 C C . ARG B 1 163 ? -17.834 -26.739 2.493 1.00 22.43 162 ARG B C 1
ATOM 3394 O O . ARG B 1 163 ? -17.020 -26.114 3.198 1.00 24.31 162 ARG B O 1
ATOM 3402 N N . GLU B 1 164 ? -17.961 -28.056 2.570 1.00 19.87 163 GLU B N 1
ATOM 3403 C CA . GLU B 1 164 ? -17.252 -28.795 3.605 1.00 23.16 163 GLU B CA 1
ATOM 3404 C C . GLU B 1 164 ? -15.780 -28.955 3.272 1.00 20.55 163 GLU B C 1
ATOM 3405 O O . GLU B 1 164 ? -14.928 -28.781 4.147 1.00 22.92 163 GLU B O 1
ATOM 3411 N N . GLN B 1 165 ? -15.464 -29.284 2.019 1.00 17.11 164 GLN B N 1
ATOM 3412 C CA . GLN B 1 165 ? -14.107 -29.655 1.629 1.00 17.59 164 GLN B CA 1
ATOM 3413 C C . GLN B 1 165 ? -13.294 -28.532 1.027 1.00 15.54 164 GLN B C 1
ATOM 3414 O O . GLN B 1 165 ? -12.056 -28.584 1.111 1.00 16.69 164 GLN B O 1
ATOM 3420 N N . LEU B 1 166 ? -13.913 -27.592 0.345 1.00 14.64 165 LEU B N 1
ATOM 3421 C CA . LEU B 1 166 ? -13.160 -26.574 -0.382 1.00 14.80 165 LEU B CA 1
ATOM 3422 C C . LEU B 1 166 ? -13.294 -25.184 0.211 1.00 14.24 165 LEU B C 1
ATOM 3423 O O . LEU B 1 166 ? -12.274 -24.512 0.395 1.00 16.37 165 LEU B O 1
ATOM 3428 N N . GLY B 1 167 ? -14.492 -24.724 0.446 1.00 14.19 166 GLY B N 1
ATOM 3429 C CA . GLY B 1 167 ? -14.673 -23.367 0.919 1.00 15.21 166 GLY B CA 1
ATOM 3430 C C . GLY B 1 167 ? -14.453 -22.357 -0.194 1.00 15.02 166 GLY B C 1
ATOM 3431 O O . GLY B 1 167 ? -14.061 -22.686 -1.321 1.00 16.17 166 GLY B O 1
ATOM 3432 N N . PHE B 1 168 ? -14.710 -21.099 0.132 1.00 14.78 167 PHE B N 1
ATOM 3433 C CA . PHE B 1 168 ? -14.666 -19.965 -0.781 1.00 14.86 167 PHE B CA 1
ATOM 3434 C C . PHE B 1 168 ? -13.651 -18.923 -0.309 1.00 18.70 167 PHE B C 1
ATOM 3435 O O . PHE B 1 168 ? -13.480 -18.717 0.904 1.00 21.36 167 PHE B O 1
ATOM 3443 N N . PRO B 1 169 ? -12.997 -18.217 -1.238 1.00 15.42 168 PRO B N 1
ATOM 3444 C CA . PRO B 1 169 ? -13.101 -18.474 -2.680 1.00 14.97 168 PRO B CA 1
ATOM 3445 C C . PRO B 1 169 ? -12.426 -19.770 -3.108 1.00 12.68 168 PRO B C 1
ATOM 3446 O O . PRO B 1 169 ? -11.591 -20.299 -2.378 1.00 13.42 168 PRO B O 1
ATOM 3450 N N . LEU B 1 170 ? -12.785 -20.243 -4.305 1.00 11.42 169 LEU B N 1
ATOM 3451 C CA . LEU B 1 170 ? -12.184 -21.429 -4.884 1.00 13.31 169 LEU B CA 1
ATOM 3452 C C . LEU B 1 170 ? -11.926 -21.145 -6.351 1.00 11.29 169 LEU B C 1
ATOM 3453 O O . LEU B 1 170 ? -12.380 -20.136 -6.905 1.00 10.95 169 LEU B O 1
ATOM 3458 N N . VAL B 1 171 ? -11.111 -22.010 -6.969 1.00 10.53 170 VAL B N 1
ATOM 3459 C CA . VAL B 1 171 ? -10.787 -21.879 -8.376 1.00 10.48 170 VAL B CA 1
ATOM 3460 C C . VAL B 1 171 ? -11.556 -22.922 -9.159 1.00 9.41 170 VAL B C 1
ATOM 3461 O O . VAL B 1 171 ? -11.524 -24.108 -8.834 1.00 10.80 170 VAL B O 1
ATOM 3465 N N . VAL B 1 172 ? -12.165 -22.504 -10.264 1.00 9.31 171 VAL B N 1
ATOM 3466 C CA . VAL B 1 172 ? -12.745 -23.430 -11.231 1.00 9.59 171 VAL B CA 1
ATOM 3467 C C . VAL B 1 172 ? -11.877 -23.366 -12.473 1.00 9.83 171 VAL B C 1
ATOM 3468 O O . VAL B 1 172 ? -11.662 -22.280 -13.010 1.00 10.15 171 VAL B O 1
ATOM 3472 N N . LYS B 1 173 ? -11.480 -24.519 -12.970 1.00 9.62 172 LYS B N 1
ATOM 3473 C CA . LYS B 1 173 ? -10.699 -24.466 -14.189 1.00 10.51 172 LYS B CA 1
ATOM 3474 C C . LYS B 1 173 ? -10.948 -25.717 -15.001 1.00 9.05 172 LYS B C 1
ATOM 3475 O O . LYS B 1 173 ? -11.267 -26.767 -14.454 1.00 9.75 172 LYS B O 1
ATOM 3481 N N . PRO B 1 174 ? -10.818 -25.640 -16.318 1.00 8.94 173 PRO B N 1
ATOM 3482 C CA . PRO B 1 174 ? -10.833 -26.863 -17.116 1.00 9.45 173 PRO B CA 1
ATOM 3483 C C . PRO B 1 174 ? -9.752 -27.802 -16.589 1.00 9.23 173 PRO B C 1
ATOM 3484 O O . PRO B 1 174 ? -8.670 -27.393 -16.148 1.00 9.57 173 PRO B O 1
ATOM 3488 N N . ASN B 1 175 ? -10.019 -29.091 -16.684 1.00 9.27 174 ASN B N 1
ATOM 3489 C CA . ASN B 1 175 ? -8.981 -30.052 -16.286 1.00 10.10 174 ASN B CA 1
ATOM 3490 C C . ASN B 1 175 ? -7.797 -30.060 -17.206 1.00 10.79 174 ASN B C 1
ATOM 3491 O O . ASN B 1 175 ? -6.684 -30.437 -16.752 1.00 10.28 174 ASN B O 1
ATOM 3496 N N . SER B 1 176 ? -7.950 -29.581 -18.446 1.00 10.40 175 SER B N 1
ATOM 3497 C CA . SER B 1 176 ? -6.918 -29.750 -19.471 1.00 10.60 175 SER B CA 1
ATOM 3498 C C . SER B 1 176 ? -6.741 -28.545 -20.407 1.00 11.42 175 SER B C 1
ATOM 3499 O O . SER B 1 176 ? -6.585 -28.700 -21.623 1.00 15.41 175 SER B O 1
ATOM 3502 N N . GLN B 1 177 ? -6.672 -27.353 -19.911 1.00 11.56 176 GLN B N 1
ATOM 3503 C CA . GLN B 1 177 ? -6.390 -26.161 -20.685 1.00 9.69 176 GLN B CA 1
ATOM 3504 C C . GLN B 1 177 ? -4.972 -25.677 -20.361 1.00 9.40 176 GLN B C 1
ATOM 3505 O O . GLN B 1 177 ? -4.238 -26.279 -19.528 1.00 10.80 176 GLN B O 1
ATOM 3511 N N . GLY B 1 178 ? -4.627 -24.544 -20.987 1.00 9.73 177 GLY B N 1
ATOM 3512 C CA . GLY B 1 178 ? -3.396 -23.833 -20.685 1.00 8.81 177 GLY B CA 1
ATOM 3513 C C . GLY B 1 178 ? -3.693 -22.345 -20.737 1.00 8.92 177 GLY B C 1
ATOM 3514 O O . GLY B 1 178 ? -4.800 -21.940 -21.111 1.00 10.20 177 GLY B O 1
ATOM 3515 N N . SER B 1 179 ? -2.711 -21.530 -20.372 1.00 8.67 178 SER B N 1
ATOM 3516 C CA . SER B 1 179 ? -2.799 -20.067 -20.552 1.00 8.42 178 SER B CA 1
ATOM 3517 C C . SER B 1 179 ? -3.949 -19.416 -19.774 1.00 9.92 178 SER B C 1
ATOM 3518 O O . SER B 1 179 ? -4.375 -18.318 -20.144 1.00 11.29 178 SER B O 1
ATOM 3521 N N . THR B 1 180 ? -4.361 -20.047 -18.701 1.00 10.18 179 THR B N 1
ATOM 3522 C CA . THR B 1 180 ? -5.403 -19.593 -17.787 1.00 11.04 179 THR B CA 1
ATOM 3523 C C . THR B 1 180 ? -6.742 -19.570 -18.593 1.00 9.82 179 THR B C 1
ATOM 3524 O O . THR B 1 180 ? -7.745 -18.956 -18.164 1.00 13.32 179 THR B O 1
ATOM 3528 N N . VAL B 1 181 ? -6.865 -20.285 -19.711 1.00 10.78 180 VAL B N 1
ATOM 3529 C CA . VAL B 1 181 ? -8.116 -20.303 -20.475 1.00 11.66 180 VAL B CA 1
ATOM 3530 C C . VAL B 1 181 ? -9.179 -21.051 -19.679 1.00 9.87 180 VAL B C 1
ATOM 3531 O O . VAL B 1 181 ? -8.957 -22.135 -19.126 1.00 10.79 180 VAL B O 1
ATOM 3535 N N . GLY B 1 182 ? -10.395 -20.462 -19.595 1.00 11.28 181 GLY B N 1
ATOM 3536 C CA . GLY B 1 182 ? -11.535 -21.089 -18.938 1.00 11.31 181 GLY B CA 1
ATOM 3537 C C . GLY B 1 182 ? -11.556 -21.022 -17.432 1.00 11.23 181 GLY B C 1
ATOM 3538 O O . GLY B 1 182 ? -12.484 -21.617 -16.831 1.00 11.93 181 GLY B O 1
ATOM 3539 N N . LEU B 1 183 ? -10.609 -20.343 -16.795 1.00 11.44 182 LEU B N 1
ATOM 3540 C CA . LEU B 1 183 ? -10.457 -20.384 -15.356 1.00 11.18 182 LEU B CA 1
ATOM 3541 C C . LEU B 1 183 ? -11.168 -19.202 -14.711 1.00 12.53 182 LEU B C 1
ATOM 3542 O O . LEU B 1 183 ? -11.081 -18.078 -15.214 1.00 13.77 182 LEU B O 1
ATOM 3547 N N . SER B 1 184 ? -11.828 -19.441 -13.577 1.00 11.24 183 SER B N 1
ATOM 3548 C CA . SER B 1 184 ? -12.494 -18.389 -12.792 1.00 12.22 183 SER B CA 1
ATOM 3549 C C . SER B 1 184 ? -12.164 -18.543 -11.331 1.00 11.08 183 SER B C 1
ATOM 3550 O O . SER B 1 184 ? -12.088 -19.645 -10.826 1.00 12.16 183 SER B O 1
ATOM 3553 N N . ILE B 1 185 ? -12.127 -17.409 -10.631 1.00 12.02 184 ILE B N 1
ATOM 3554 C CA . ILE B 1 185 ? -12.185 -17.413 -9.179 1.00 14.05 184 ILE B CA 1
ATOM 3555 C C . ILE B 1 185 ? -13.649 -17.270 -8.767 1.00 13.62 184 ILE B C 1
ATOM 3556 O O . ILE B 1 185 ? -14.357 -16.354 -9.224 1.00 17.57 184 ILE B O 1
ATOM 3561 N N . VAL B 1 186 ? -14.125 -18.193 -7.946 1.00 11.51 185 VAL B N 1
ATOM 3562 C CA . VAL B 1 186 ? -15.508 -18.236 -7.478 1.00 12.88 185 VAL B CA 1
ATOM 3563 C C . VAL B 1 186 ? -15.490 -17.779 -6.030 1.00 13.49 185 VAL B C 1
ATOM 3564 O O . VAL B 1 186 ? -14.890 -18.416 -5.172 1.00 13.10 185 VAL B O 1
ATOM 3568 N N . HIS B 1 187 ? -16.218 -16.689 -5.753 1.00 14.80 186 HIS B N 1
ATOM 3569 C CA . HIS B 1 187 ? -16.239 -16.115 -4.413 1.00 16.19 186 HIS B CA 1
ATOM 3570 C C . HIS B 1 187 ? -17.421 -16.559 -3.593 1.00 15.87 186 HIS B C 1
ATOM 3571 O O . HIS B 1 187 ? -17.412 -16.356 -2.374 1.00 17.76 186 HIS B O 1
ATOM 3578 N N . SER B 1 188 ? -18.429 -17.183 -4.196 1.00 16.53 187 SER B N 1
ATOM 3579 C CA . SER B 1 188 ? -19.620 -17.628 -3.471 1.00 17.70 187 SER B CA 1
ATOM 3580 C C . SER B 1 188 ? -20.314 -18.727 -4.265 1.00 19.03 187 SER B C 1
ATOM 3581 O O . SER B 1 188 ? -20.107 -18.881 -5.483 1.00 15.53 187 SER B O 1
ATOM 3584 N N . GLN B 1 189 ? -21.226 -19.431 -3.582 1.00 18.10 188 GLN B N 1
ATOM 3585 C CA . GLN B 1 189 ? -21.902 -20.566 -4.190 1.00 18.04 188 GLN B CA 1
ATOM 3586 C C . GLN B 1 189 ? -22.634 -20.155 -5.455 1.00 17.21 188 GLN B C 1
ATOM 3587 O O . GLN B 1 189 ? -22.699 -20.937 -6.415 1.00 15.76 188 GLN B O 1
ATOM 3593 N N . ALA B 1 190 ? -23.229 -18.955 -5.475 1.00 18.52 189 ALA B N 1
ATOM 3594 C CA . ALA B 1 190 ? -23.999 -18.493 -6.630 1.00 20.01 189 ALA B CA 1
ATOM 3595 C C . ALA B 1 190 ? -23.140 -18.328 -7.880 1.00 17.01 189 ALA B C 1
ATOM 3596 O O . ALA B 1 190 ? -23.669 -18.407 -8.985 1.00 18.16 189 ALA B O 1
ATOM 3598 N N . GLU B 1 191 ? -21.837 -18.127 -7.742 1.00 14.77 190 GLU B N 1
ATOM 3599 C CA . GLU B 1 191 ? -20.945 -17.959 -8.884 1.00 16.68 190 GLU B CA 1
ATOM 3600 C C . GLU B 1 191 ? -20.465 -19.288 -9.435 1.00 13.32 190 GLU B C 1
ATOM 3601 O O . GLU B 1 191 ? -19.755 -19.302 -10.453 1.00 13.50 190 GLU B O 1
ATOM 3607 N N . LEU B 1 192 ? -20.725 -20.368 -8.729 1.00 12.23 191 LEU B N 1
ATOM 3608 C CA . LEU B 1 192 ? -20.090 -21.646 -9.047 1.00 13.51 191 LEU B CA 1
ATOM 3609 C C . LEU B 1 192 ? -20.563 -22.211 -10.389 1.00 11.30 191 LEU B C 1
ATOM 3610 O O . LEU B 1 192 ? -19.755 -22.564 -11.252 1.00 11.81 191 LEU B O 1
ATOM 3615 N N . GLN B 1 193 ? -21.899 -22.365 -10.561 1.00 12.31 192 GLN B N 1
ATOM 3616 C CA . GLN B 1 193 ? -22.401 -22.930 -11.815 1.00 9.81 192 GLN B CA 1
ATOM 3617 C C . GLN B 1 193 ? -21.969 -22.147 -13.047 1.00 10.08 192 GLN B C 1
ATOM 3618 O O . GLN B 1 193 ? -21.542 -22.783 -14.034 1.00 11.07 192 GLN B O 1
ATOM 3624 N N . PRO B 1 194 ? -22.062 -20.824 -13.097 1.00 10.82 193 PRO B N 1
ATOM 3625 C CA . PRO B 1 194 ? -21.598 -20.124 -14.287 1.00 11.80 193 PRO B CA 1
ATOM 3626 C C . PRO B 1 194 ? -20.115 -20.395 -14.556 1.00 12.14 193 PRO B C 1
ATOM 3627 O O . PRO B 1 194 ? -19.722 -20.490 -15.722 1.00 11.88 193 PRO B O 1
ATOM 3631 N N . ALA B 1 195 ? -19.284 -20.538 -13.497 1.00 10.47 194 ALA B N 1
ATOM 3632 C CA . ALA B 1 195 ? -17.879 -20.842 -13.739 1.00 9.59 194 ALA B CA 1
ATOM 3633 C C . ALA B 1 195 ? -17.694 -22.249 -14.280 1.00 10.41 194 ALA B C 1
ATOM 3634 O O . ALA B 1 195 ? -16.814 -22.493 -15.133 1.00 11.07 194 ALA B O 1
ATOM 3636 N N . ILE B 1 196 ? -18.442 -23.220 -13.785 1.00 10.34 195 ILE B N 1
ATOM 3637 C CA . ILE B 1 196 ? -18.340 -24.582 -14.303 1.00 10.33 195 ILE B CA 1
ATOM 3638 C C . ILE B 1 196 ? -18.765 -24.622 -15.761 1.00 10.71 195 ILE B C 1
ATOM 3639 O O . ILE B 1 196 ? -18.171 -25.331 -16.593 1.00 11.41 195 ILE B O 1
ATOM 3644 N N . GLU B 1 197 ? -19.843 -23.892 -16.103 1.00 11.55 196 GLU B N 1
ATOM 3645 C CA . GLU B 1 197 ? -20.273 -23.892 -17.496 1.00 11.02 196 GLU B CA 1
ATOM 3646 C C . GLU B 1 197 ? -19.231 -23.242 -18.396 1.00 12.23 196 GLU B C 1
ATOM 3647 O O . GLU B 1 197 ? -18.996 -23.726 -19.505 1.00 13.33 196 GLU B O 1
ATOM 3653 N N . LEU B 1 198 ? -18.607 -22.169 -17.926 1.00 12.16 197 LEU B N 1
ATOM 3654 C CA . LEU B 1 198 ? -17.529 -21.544 -18.687 1.00 12.71 197 LEU B CA 1
ATOM 3655 C C . LEU B 1 198 ? -16.397 -22.524 -18.933 1.00 12.89 197 LEU B C 1
ATOM 3656 O O . LEU B 1 198 ? -15.961 -22.699 -20.074 1.00 13.41 197 LEU B O 1
ATOM 3661 N N . ALA B 1 199 ? -15.954 -23.210 -17.887 1.00 11.82 198 ALA B N 1
ATOM 3662 C CA . ALA B 1 199 ? -14.816 -24.112 -18.025 1.00 11.95 198 ALA B CA 1
ATOM 3663 C C . ALA B 1 199 ? -15.174 -25.277 -18.925 1.00 13.41 198 ALA B C 1
ATOM 3664 O O . ALA B 1 199 ? -14.304 -25.805 -19.642 1.00 13.62 198 ALA B O 1
ATOM 3666 N N . GLY B 1 200 ? -16.453 -25.703 -18.878 1.00 13.22 199 GLY B N 1
ATOM 3667 C CA . GLY B 1 200 ? -16.879 -26.777 -19.742 1.00 15.11 199 GLY B CA 1
ATOM 3668 C C . GLY B 1 200 ? -16.990 -26.439 -21.208 1.00 13.35 199 GLY B C 1
ATOM 3669 O O . GLY B 1 200 ? -17.137 -27.366 -22.000 1.00 17.42 199 GLY B O 1
ATOM 3670 N N . ARG B 1 201 ? -16.869 -25.187 -21.603 1.00 13.66 200 ARG B N 1
ATOM 3671 C CA . ARG B 1 201 ? -16.756 -24.863 -23.016 1.00 15.36 200 ARG B CA 1
ATOM 3672 C C . ARG B 1 201 ? -15.359 -25.138 -23.538 1.00 17.64 200 ARG B C 1
ATOM 3673 O O . ARG B 1 201 ? -15.107 -24.986 -24.751 1.00 19.17 200 ARG B O 1
ATOM 3681 N N . TYR B 1 202 ? -14.429 -25.490 -22.649 1.00 15.68 201 TYR B N 1
ATOM 3682 C CA . TYR B 1 202 ? -13.031 -25.584 -23.029 1.00 17.81 201 TYR B CA 1
ATOM 3683 C C . TYR B 1 202 ? -12.448 -26.960 -22.804 1.00 20.41 201 TYR B C 1
ATOM 3684 O O . TYR B 1 202 ? -11.226 -27.123 -22.922 1.00 19.09 201 TYR B O 1
ATOM 3693 N N . GLY B 1 203 ? -13.276 -27.964 -22.579 1.00 17.04 202 GLY B N 1
ATOM 3694 C CA . GLY B 1 203 ? -12.828 -29.326 -22.411 1.00 21.35 202 GLY B CA 1
ATOM 3695 C C . GLY B 1 203 ? -13.918 -30.133 -21.741 1.00 18.83 202 GLY B C 1
ATOM 3696 O O . GLY B 1 203 ? -15.022 -29.631 -21.478 1.00 24.44 202 GLY B O 1
ATOM 3697 N N . ASP B 1 204 ? -13.584 -31.365 -21.414 1.00 20.54 203 ASP B N 1
ATOM 3698 C CA . ASP B 1 204 ? -14.582 -32.347 -20.977 1.00 16.50 203 ASP B CA 1
ATOM 3699 C C . ASP B 1 204 ? -14.736 -32.488 -19.457 1.00 23.61 203 ASP B C 1
ATOM 3700 O O . ASP B 1 204 ? -15.773 -32.954 -18.991 1.00 23.64 203 ASP B O 1
ATOM 3702 N N . GLU B 1 205 ? -13.706 -32.251 -18.681 1.00 13.62 204 GLU B N 1
ATOM 3703 C CA . GLU B 1 205 ? -13.739 -32.345 -17.230 1.00 13.19 204 GLU B CA 1
ATOM 3704 C C . GLU B 1 205 ? -13.420 -30.983 -16.644 1.00 11.39 204 GLU B C 1
ATOM 3705 O O . GLU B 1 205 ? -12.707 -30.195 -17.276 1.00 10.94 204 GLU B O 1
ATOM 3711 N N . VAL B 1 206 ? -13.979 -30.705 -15.453 1.00 9.92 205 VAL B N 1
ATOM 3712 C CA . VAL B 1 206 ? -13.817 -29.398 -14.818 1.00 9.14 205 VAL B CA 1
ATOM 3713 C C . VAL B 1 206 ? -13.423 -29.611 -13.367 1.00 10.60 205 VAL B C 1
ATOM 3714 O O . VAL B 1 206 ? -14.017 -30.439 -12.662 1.00 10.65 205 VAL B O 1
ATOM 3718 N N . MET B 1 207 ? -12.339 -28.903 -12.925 1.00 9.72 206 MET B N 1
ATOM 3719 C CA . MET B 1 207 ? -11.842 -29.051 -11.572 1.00 8.60 206 MET B CA 1
ATOM 3720 C C . MET B 1 207 ? -12.286 -27.860 -10.715 1.00 8.87 206 MET B C 1
ATOM 3721 O O . MET B 1 207 ? -12.263 -26.698 -11.152 1.00 9.91 206 MET B O 1
ATOM 3726 N N . LEU B 1 208 ? -12.604 -28.158 -9.470 1.00 9.38 207 LEU B N 1
ATOM 3727 C CA . LEU B 1 208 ? -12.837 -27.175 -8.404 1.00 9.30 207 LEU B CA 1
ATOM 3728 C C . LEU B 1 208 ? -11.700 -27.358 -7.410 1.00 9.87 207 LEU B C 1
ATOM 3729 O O . LEU B 1 208 ? -11.557 -28.429 -6.830 1.00 10.95 207 LEU B O 1
ATOM 3734 N N . GLU B 1 209 ? -10.861 -26.333 -7.231 1.00 10.21 208 GLU B N 1
ATOM 3735 C CA . GLU B 1 209 ? -9.655 -26.455 -6.418 1.00 9.73 208 GLU B CA 1
ATOM 3736 C C . GLU B 1 209 ? -9.641 -25.363 -5.365 1.00 8.98 208 GLU B C 1
ATOM 3737 O O . GLU B 1 209 ? -9.975 -24.218 -5.650 1.00 10.04 208 GLU B O 1
ATOM 3743 N N . ARG B 1 210 ? -9.152 -25.697 -4.186 1.00 9.46 209 ARG B N 1
ATOM 3744 C CA . ARG B 1 210 ? -9.020 -24.668 -3.145 1.00 10.17 209 ARG B CA 1
ATOM 3745 C C . ARG B 1 210 ? -8.093 -23.561 -3.619 1.00 9.68 209 ARG B C 1
ATOM 3746 O O . ARG B 1 210 ? -7.021 -23.800 -4.209 1.00 9.84 209 ARG B O 1
ATOM 3754 N N . PHE B 1 211 ? -8.477 -22.324 -3.339 1.00 10.58 210 PHE B N 1
ATOM 3755 C CA . PHE B 1 211 ? -7.679 -21.166 -3.721 1.00 11.53 210 PHE B CA 1
ATOM 3756 C C . PHE B 1 211 ? -6.536 -20.973 -2.734 1.00 11.15 210 PHE B C 1
ATOM 3757 O O . PHE B 1 211 ? -6.729 -20.987 -1.507 1.00 12.76 210 PHE B O 1
ATOM 3765 N N . VAL B 1 212 ? -5.320 -20.821 -3.251 1.00 10.08 211 VAL B N 1
ATOM 3766 C CA . VAL B 1 212 ? -4.145 -20.620 -2.419 1.00 10.78 211 VAL B CA 1
ATOM 3767 C C . VAL B 1 212 ? -3.751 -19.169 -2.534 1.00 11.66 211 VAL B C 1
ATOM 3768 O O . VAL B 1 212 ? -3.208 -18.729 -3.561 1.00 11.06 211 VAL B O 1
ATOM 3772 N N . ALA B 1 213 ? -3.943 -18.413 -1.448 1.00 11.97 212 ALA B N 1
ATOM 3773 C CA . ALA B 1 213 ? -3.558 -17.014 -1.450 1.00 11.78 212 ALA B CA 1
ATOM 3774 C C . ALA B 1 213 ? -2.059 -16.942 -1.217 1.00 11.13 212 ALA B C 1
ATOM 3775 O O . ALA B 1 213 ? -1.514 -17.720 -0.442 1.00 13.65 212 ALA B O 1
ATOM 3777 N N . GLY B 1 214 ? -1.421 -15.968 -1.848 1.00 13.21 213 GLY B N 1
ATOM 3778 C CA . GLY B 1 214 ? -0.004 -15.762 -1.601 1.00 14.17 213 GLY B CA 1
ATOM 3779 C C . GLY B 1 214 ? 0.756 -15.371 -2.848 1.00 11.79 213 GLY B C 1
ATOM 3780 O O . GLY B 1 214 ? 0.302 -14.502 -3.601 1.00 16.73 213 GLY B O 1
ATOM 3781 N N . ARG B 1 215 ? 1.918 -15.961 -3.071 1.00 11.43 214 ARG B N 1
ATOM 3782 C CA . ARG B 1 215 ? 2.833 -15.575 -4.128 1.00 11.49 214 ARG B CA 1
ATOM 3783 C C . ARG B 1 215 ? 2.810 -16.614 -5.252 1.00 11.53 214 ARG B C 1
ATOM 3784 O O . ARG B 1 215 ? 2.444 -17.797 -5.049 1.00 12.92 214 ARG B O 1
ATOM 3792 N N . GLU B 1 216 ? 3.229 -16.190 -6.431 1.00 9.98 215 GLU B N 1
ATOM 3793 C CA . GLU B 1 216 ? 3.154 -16.991 -7.651 1.00 11.01 215 GLU B CA 1
ATOM 3794 C C . GLU B 1 216 ? 4.580 -17.358 -8.013 1.00 9.81 215 GLU B C 1
ATOM 3795 O O . GLU B 1 216 ? 5.357 -16.464 -8.351 1.00 10.40 215 GLU B O 1
ATOM 3801 N N . VAL B 1 217 ? 4.909 -18.666 -8.029 1.00 9.50 216 VAL B N 1
ATOM 3802 C CA . VAL B 1 217 ? 6.282 -19.121 -8.260 1.00 10.96 216 VAL B CA 1
ATOM 3803 C C . VAL B 1 217 ? 6.330 -20.189 -9.357 1.00 9.78 216 VAL B C 1
ATOM 3804 O O . VAL B 1 217 ? 5.349 -20.913 -9.562 1.00 11.43 216 VAL B O 1
ATOM 3808 N N . THR B 1 218 ? 7.454 -20.316 -10.019 1.00 8.96 217 THR B N 1
ATOM 3809 C CA . THR B 1 218 ? 7.547 -21.293 -11.102 1.00 9.14 217 THR B CA 1
ATOM 3810 C C . THR B 1 218 ? 8.958 -21.851 -11.206 1.00 8.59 217 THR B C 1
ATOM 3811 O O . THR B 1 218 ? 9.959 -21.140 -10.970 1.00 10.23 217 THR B O 1
ATOM 3815 N N . VAL B 1 219 ? 9.069 -23.140 -11.549 1.00 8.47 218 VAL B N 1
ATOM 3816 C CA . VAL B 1 219 ? 10.380 -23.797 -11.639 1.00 8.16 218 VAL B CA 1
ATOM 3817 C C . VAL B 1 219 ? 10.465 -24.520 -12.972 1.00 9.37 218 VAL B C 1
ATOM 3818 O O . VAL B 1 219 ? 9.803 -25.548 -13.195 1.00 9.15 218 VAL B O 1
ATOM 3822 N N . GLY B 1 220 ? 11.421 -24.110 -13.782 1.00 8.81 219 GLY B N 1
ATOM 3823 C CA . GLY B 1 220 ? 11.798 -24.873 -14.958 1.00 10.36 219 GLY B CA 1
ATOM 3824 C C . GLY B 1 220 ? 12.743 -26.017 -14.624 1.00 9.03 219 GLY B C 1
ATOM 3825 O O . GLY B 1 220 ? 13.514 -25.916 -13.663 1.00 10.00 219 GLY B O 1
ATOM 3826 N N . VAL B 1 221 ? 12.661 -27.096 -15.405 1.00 9.23 220 VAL B N 1
ATOM 3827 C CA . VAL B 1 221 ? 13.611 -28.202 -15.332 1.00 9.52 220 VAL B CA 1
ATOM 3828 C C . VAL B 1 221 ? 14.130 -28.433 -16.741 1.00 8.85 220 VAL B C 1
ATOM 3829 O O . VAL B 1 221 ? 13.355 -28.395 -17.716 1.00 9.47 220 VAL B O 1
ATOM 3833 N N . LEU B 1 222 ? 15.452 -28.606 -16.867 1.00 9.71 221 LEU B N 1
ATOM 3834 C CA . LEU B 1 222 ? 16.085 -29.009 -18.120 1.00 10.10 221 LEU B CA 1
ATOM 3835 C C . LEU B 1 222 ? 16.912 -30.255 -17.840 1.00 11.28 221 LEU B C 1
ATOM 3836 O O . LEU B 1 222 ? 17.809 -30.226 -16.997 1.00 11.03 221 LEU B O 1
ATOM 3841 N N . ASP B 1 223 ? 16.629 -31.344 -18.549 1.00 13.30 222 ASP B N 1
ATOM 3842 C CA . ASP B 1 223 ? 17.250 -32.665 -18.343 1.00 20.24 222 ASP B CA 1
ATOM 3843 C C . ASP B 1 223 ? 17.624 -32.983 -16.880 1.00 18.18 222 ASP B C 1
ATOM 3844 O O . ASP B 1 223 ? 18.812 -33.063 -16.522 1.00 21.85 222 ASP B O 1
ATOM 3849 N N . ASP B 1 224 ? 16.641 -33.154 -16.044 1.00 28.01 223 ASP B N 1
ATOM 3850 C CA . ASP B 1 224 ? 16.861 -33.565 -14.657 1.00 20.85 223 ASP B CA 1
ATOM 3851 C C . ASP B 1 224 ? 17.666 -32.575 -13.797 1.00 14.88 223 ASP B C 1
ATOM 3852 O O . ASP B 1 224 ? 18.150 -32.937 -12.711 1.00 18.43 223 ASP B O 1
ATOM 3854 N N . GLN B 1 225 ? 17.791 -31.298 -14.187 1.00 14.57 224 GLN B N 1
ATOM 3855 C CA . GLN B 1 225 ? 18.264 -30.252 -13.296 1.00 14.96 224 GLN B CA 1
ATOM 3856 C C . GLN B 1 225 ? 17.250 -29.130 -13.191 1.00 11.08 224 GLN B C 1
ATOM 3857 O O . GLN B 1 225 ? 16.657 -28.717 -14.198 1.00 11.81 224 GLN B O 1
ATOM 3859 N N . ALA B 1 226 ? 17.106 -28.601 -11.975 1.00 11.37 225 ALA B N 1
ATOM 3860 C CA . ALA B 1 226 ? 16.218 -27.469 -11.795 1.00 11.18 225 ALA B CA 1
ATOM 3861 C C . ALA B 1 226 ? 16.907 -26.191 -12.235 1.00 10.88 225 ALA B C 1
ATOM 3862 O O . ALA B 1 226 ? 18.123 -26.051 -12.098 1.00 12.23 225 ALA B O 1
ATOM 3864 N N . LEU B 1 227 ? 16.174 -25.263 -12.776 1.00 10.48 226 LEU B N 1
ATOM 3865 C CA . LEU B 1 227 ? 16.626 -23.927 -13.122 1.00 10.23 226 LEU B CA 1
ATOM 3866 C C . LEU B 1 227 ? 16.273 -22.981 -11.988 1.00 10.75 226 LEU B C 1
ATOM 3867 O O . LEU B 1 227 ? 15.424 -23.299 -11.134 1.00 10.47 226 LEU B O 1
ATOM 3872 N N . PRO B 1 228 ? 16.823 -21.765 -11.991 1.00 9.81 227 PRO B N 1
ATOM 3873 C CA . PRO B 1 228 ? 16.510 -20.805 -10.930 1.00 9.66 227 PRO B CA 1
ATOM 3874 C C . PRO B 1 228 ? 15.016 -20.564 -10.866 1.00 11.30 227 PRO B C 1
ATOM 3875 O O . PRO B 1 228 ? 14.344 -20.433 -11.895 1.00 11.37 227 PRO B O 1
ATOM 3879 N N . VAL B 1 229 ? 14.512 -20.431 -9.628 1.00 10.71 228 VAL B N 1
ATOM 3880 C CA . VAL B 1 229 ? 13.088 -20.214 -9.405 1.00 9.77 228 VAL B CA 1
ATOM 3881 C C . VAL B 1 229 ? 12.729 -18.826 -9.879 1.00 10.30 228 VAL B C 1
ATOM 3882 O O . VAL B 1 229 ? 13.495 -17.864 -9.684 1.00 10.81 228 VAL B O 1
ATOM 3886 N N . GLY B 1 230 ? 11.520 -18.682 -10.439 1.00 9.52 229 GLY B N 1
ATOM 3887 C CA . GLY B 1 230 ? 11.003 -17.375 -10.807 1.00 10.16 229 GLY B CA 1
ATOM 3888 C C . GLY B 1 230 ? 9.773 -17.016 -9.994 1.00 9.26 229 GLY B C 1
ATOM 3889 O O . GLY B 1 230 ? 9.005 -17.884 -9.580 1.00 10.33 229 GLY B O 1
ATOM 3890 N N . GLU B 1 231 ? 9.592 -15.723 -9.755 1.00 9.51 230 GLU B N 1
ATOM 3891 C CA . GLU B 1 231 ? 8.378 -15.198 -9.138 1.00 9.21 230 GLU B CA 1
ATOM 3892 C C . GLU B 1 231 ? 7.683 -14.270 -10.111 1.00 10.01 230 GLU B C 1
ATOM 3893 O O . GLU B 1 231 ? 8.315 -13.410 -10.754 1.00 11.74 230 GLU B O 1
ATOM 3899 N N . ILE B 1 232 ? 6.361 -14.383 -10.188 1.00 9.82 231 ILE B N 1
ATOM 3900 C CA . ILE B 1 232 ? 5.560 -13.448 -10.981 1.00 10.55 231 ILE B CA 1
ATOM 3901 C C . ILE B 1 232 ? 4.881 -12.505 -9.993 1.00 10.79 231 ILE B C 1
ATOM 3902 O O . ILE B 1 232 ? 4.185 -12.970 -9.101 1.00 10.66 231 ILE B O 1
ATOM 3907 N N . LEU B 1 233 ? 5.120 -11.206 -10.135 1.00 11.44 232 LEU B N 1
ATOM 3908 C CA . LEU B 1 233 ? 4.588 -10.202 -9.210 1.00 11.87 232 LEU B CA 1
ATOM 3909 C C . LEU B 1 233 ? 3.224 -9.756 -9.699 1.00 12.00 232 LEU B C 1
ATOM 3910 O O . LEU B 1 233 ? 3.128 -9.039 -10.702 1.00 15.37 232 LEU B O 1
ATOM 3915 N N . LEU B 1 234 ? 2.149 -10.212 -9.051 1.00 12.38 233 LEU B N 1
ATOM 3916 C CA . LEU B 1 234 ? 0.783 -10.005 -9.553 1.00 12.85 233 LEU B CA 1
ATOM 3917 C C . LEU B 1 234 ? 0.148 -8.697 -9.082 1.00 17.59 233 LEU B C 1
ATOM 3918 O O . LEU B 1 234 ? -0.953 -8.354 -9.553 1.00 18.78 233 LEU B O 1
ATOM 3923 N N . GLY B 1 235 ? 0.774 -7.972 -8.157 1.00 18.98 234 GLY B N 1
ATOM 3924 C CA . GLY B 1 235 ? 0.105 -6.771 -7.652 1.00 22.06 234 GLY B CA 1
ATOM 3925 C C . GLY B 1 235 ? -1.167 -7.160 -6.902 1.00 21.91 234 GLY B C 1
ATOM 3926 O O . GLY B 1 235 ? -1.160 -8.039 -6.034 1.00 35.87 234 GLY B O 1
ATOM 3927 N N . GLY B 1 236 ? -2.259 -6.532 -7.241 1.00 37.59 235 GLY B N 1
ATOM 3928 C CA . GLY B 1 236 ? -3.417 -6.954 -6.490 1.00 40.93 235 GLY B CA 1
ATOM 3929 C C . GLY B 1 236 ? -4.109 -8.198 -6.991 1.00 30.75 235 GLY B C 1
ATOM 3930 O O . GLY B 1 236 ? -5.089 -8.632 -6.369 1.00 23.44 235 GLY B O 1
ATOM 3931 N N . GLN B 1 237 ? -3.636 -8.793 -8.089 1.00 17.36 236 GLN B N 1
ATOM 3932 C CA . GLN B 1 237 ? -4.479 -9.720 -8.832 1.00 17.11 236 GLN B CA 1
ATOM 3933 C C . GLN B 1 237 ? -4.564 -11.081 -8.188 1.00 17.55 236 GLN B C 1
ATOM 3934 O O . GLN B 1 237 ? -3.595 -11.588 -7.636 1.00 20.60 236 GLN B O 1
ATOM 3940 N N . GLU B 1 238 ? -5.743 -11.676 -8.286 1.00 16.50 237 GLU B N 1
ATOM 3941 C CA . GLU B 1 238 ? -5.912 -12.989 -7.692 1.00 17.89 237 GLU B CA 1
ATOM 3942 C C . GLU B 1 238 ? -5.161 -14.028 -8.495 1.00 15.59 237 GLU B C 1
ATOM 3943 O O . GLU B 1 238 ? -4.527 -14.928 -7.918 1.00 20.79 237 GLU B O 1
ATOM 3949 N N . VAL B 1 239 ? -5.168 -13.877 -9.833 1.00 14.46 238 VAL B N 1
ATOM 3950 C CA . VAL B 1 239 ? -4.598 -14.885 -10.719 1.00 14.60 238 VAL B CA 1
ATOM 3951 C C . VAL B 1 239 ? -3.773 -14.246 -11.824 1.00 13.16 238 VAL B C 1
ATOM 3952 O O . VAL B 1 239 ? -3.851 -13.036 -12.118 1.00 13.37 238 VAL B O 1
ATOM 3956 N N . PHE B 1 240 ? -2.944 -15.106 -12.404 1.00 11.74 239 PHE B N 1
ATOM 3957 C CA . PHE B 1 240 ? -2.036 -14.761 -13.488 1.00 10.27 239 PHE B CA 1
ATOM 3958 C C . PHE B 1 240 ? -2.777 -15.139 -14.772 1.00 10.29 239 PHE B C 1
ATOM 3959 O O . PHE B 1 240 ? -2.970 -16.330 -15.062 1.00 10.10 239 PHE B O 1
ATOM 3967 N N . ASP B 1 241 ? -3.259 -14.142 -15.499 1.00 11.64 240 ASP B N 1
ATOM 3968 C CA . ASP B 1 241 ? -4.220 -14.367 -16.582 1.00 10.78 240 ASP B CA 1
ATOM 3969 C C . ASP B 1 241 ? -3.604 -14.247 -17.976 1.00 11.18 240 ASP B C 1
ATOM 3970 O O . ASP B 1 241 ? -2.429 -13.953 -18.117 1.00 11.18 240 ASP B O 1
ATOM 3975 N N . TYR B 1 242 ? -4.402 -14.535 -19.009 1.00 12.10 241 TYR B N 1
ATOM 3976 C CA . TYR B 1 242 ? -3.890 -14.598 -20.387 1.00 11.33 241 TYR B CA 1
ATOM 3977 C C . TYR B 1 242 ? -3.296 -13.284 -20.838 1.00 11.19 241 TYR B C 1
ATOM 3978 O O . TYR B 1 242 ? -2.216 -13.245 -21.432 1.00 12.12 241 TYR B O 1
ATOM 3987 N N . GLU B 1 243 ? -3.916 -12.174 -20.452 1.00 11.42 242 GLU B N 1
ATOM 3988 C CA . GLU B 1 243 ? -3.400 -10.873 -20.835 1.00 11.79 242 GLU B CA 1
ATOM 3989 C C . GLU B 1 243 ? -2.035 -10.621 -20.221 1.00 11.53 242 GLU B C 1
ATOM 3990 O O . GLU B 1 243 ? -1.101 -10.158 -20.884 1.00 13.58 242 GLU B O 1
ATOM 3996 N N . HIS B 1 244 ? -1.900 -10.913 -18.936 1.00 12.22 243 HIS B N 1
ATOM 3997 C CA . HIS B 1 244 ? -0.666 -10.606 -18.233 1.00 13.66 243 HIS B CA 1
ATOM 3998 C C . HIS B 1 244 ? 0.442 -11.597 -18.538 1.00 10.85 243 HIS B C 1
ATOM 3999 O O . HIS B 1 244 ? 1.614 -11.271 -18.428 1.00 12.08 243 HIS B O 1
ATOM 4006 N N . LYS B 1 245 ? 0.107 -12.810 -19.039 1.00 11.29 244 LYS B N 1
ATOM 4007 C CA . LYS B 1 245 ? 1.122 -13.792 -19.401 1.00 11.38 244 LYS B CA 1
ATOM 4008 C C . LYS B 1 245 ? 1.870 -13.386 -20.646 1.00 10.52 244 LYS B C 1
ATOM 4009 O O . LYS B 1 245 ? 3.088 -13.646 -20.752 1.00 11.42 244 LYS B O 1
ATOM 4015 N N . TYR B 1 246 ? 1.193 -12.744 -21.608 1.00 10.64 245 TYR B N 1
ATOM 4016 C CA . TYR B 1 246 ? 1.765 -12.645 -22.961 1.00 11.41 245 TYR B CA 1
ATOM 4017 C C . TYR B 1 246 ? 1.963 -11.227 -23.471 1.00 11.94 245 TYR B C 1
ATOM 4018 O O . TYR B 1 246 ? 2.611 -11.061 -24.511 1.00 12.97 245 TYR B O 1
ATOM 4027 N N . GLN B 1 247 ? 1.483 -10.196 -22.780 1.00 12.80 246 GLN B N 1
ATOM 4028 C CA . GLN B 1 247 ? 1.785 -8.803 -23.143 1.00 15.04 246 GLN B CA 1
ATOM 4029 C C . GLN B 1 247 ? 3.082 -8.383 -22.454 1.00 12.18 246 GLN B C 1
ATOM 4030 O O . GLN B 1 247 ? 3.210 -8.477 -21.224 1.00 15.22 246 GLN B O 1
ATOM 4036 N N . ALA B 1 248 ? 4.056 -7.941 -23.227 1.00 15.43 247 ALA B N 1
ATOM 4037 C CA . ALA B 1 248 ? 5.359 -7.591 -22.676 1.00 14.86 247 ALA B CA 1
ATOM 4038 C C . ALA B 1 248 ? 5.229 -6.555 -21.563 1.00 16.80 247 ALA B C 1
ATOM 4039 O O . ALA B 1 248 ? 4.537 -5.541 -21.717 1.00 18.51 247 ALA B O 1
ATOM 4041 N N . GLY B 1 249 ? 5.893 -6.825 -20.452 1.00 15.74 248 GLY B N 1
ATOM 4042 C CA . GLY B 1 249 ? 5.995 -5.936 -19.311 1.00 15.75 248 GLY B CA 1
ATOM 4043 C C . GLY B 1 249 ? 4.725 -5.810 -18.492 1.00 16.59 248 GLY B C 1
ATOM 4044 O O . GLY B 1 249 ? 4.681 -4.967 -17.582 1.00 21.58 248 GLY B O 1
ATOM 4045 N N . ALA B 1 250 ? 3.676 -6.610 -18.782 1.00 14.98 249 ALA B N 1
ATOM 4046 C CA . ALA B 1 250 ? 2.408 -6.499 -18.060 1.00 16.36 249 ALA B CA 1
ATOM 4047 C C . ALA B 1 250 ? 2.557 -6.845 -16.595 1.00 13.54 249 ALA B C 1
ATOM 4048 O O . ALA B 1 250 ? 1.831 -6.285 -15.766 1.00 17.42 249 ALA B O 1
ATOM 4050 N N . VAL B 1 251 ? 3.482 -7.752 -16.245 1.00 13.33 250 VAL B N 1
ATOM 4051 C CA . VAL B 1 251 ? 3.847 -8.050 -14.877 1.00 13.39 250 VAL B CA 1
ATOM 4052 C C . VAL B 1 251 ? 5.354 -8.162 -14.843 1.00 12.62 250 VAL B C 1
ATOM 4053 O O . VAL B 1 251 ? 5.992 -8.477 -15.851 1.00 16.80 250 VAL B O 1
ATOM 4057 N N . ARG B 1 252 ? 5.939 -7.923 -13.695 1.00 14.23 251 ARG B N 1
ATOM 4058 C CA . ARG B 1 252 ? 7.325 -8.244 -13.489 1.00 13.15 251 ARG B CA 1
ATOM 4059 C C . ARG B 1 252 ? 7.477 -9.728 -13.190 1.00 11.87 251 ARG B C 1
ATOM 4060 O O . ARG B 1 252 ? 6.701 -10.323 -12.422 1.00 13.24 251 ARG B O 1
ATOM 4068 N N . GLU B 1 253 ? 8.542 -10.306 -13.733 1.00 11.54 252 GLU B N 1
ATOM 4069 C CA . GLU B 1 253 ? 8.870 -11.706 -13.517 1.00 11.10 252 GLU B CA 1
ATOM 4070 C C . GLU B 1 253 ? 10.335 -11.743 -13.121 1.00 11.49 252 GLU B C 1
ATOM 4071 O O . GLU B 1 253 ? 11.184 -11.246 -13.874 1.00 15.62 252 GLU B O 1
ATOM 4077 N N . VAL B 1 254 ? 10.634 -12.296 -11.949 1.00 10.92 253 VAL B N 1
ATOM 4078 C CA . VAL B 1 254 ? 11.936 -12.132 -11.304 1.00 12.22 253 VAL B CA 1
ATOM 4079 C C . VAL B 1 254 ? 12.594 -13.491 -11.237 1.00 11.22 253 VAL B C 1
ATOM 4080 O O . VAL B 1 254 ? 12.110 -14.405 -10.559 1.00 11.60 253 VAL B O 1
ATOM 4084 N N . PHE B 1 255 ? 13.766 -13.595 -11.867 1.00 11.47 254 PHE B N 1
ATOM 4085 C CA . PHE B 1 255 ? 14.580 -14.812 -11.841 1.00 11.57 254 PHE B CA 1
ATOM 4086 C C . PHE B 1 255 ? 16.021 -14.412 -11.564 1.00 12.60 254 PHE B C 1
ATOM 4087 O O . PHE B 1 255 ? 16.576 -13.589 -12.339 1.00 14.77 254 PHE B O 1
ATOM 4095 N N . PRO B 1 256 ? 16.658 -14.932 -10.533 1.00 11.51 255 PRO B N 1
ATOM 4096 C CA . PRO B 1 256 ? 16.082 -15.781 -9.508 1.00 12.68 255 PRO B CA 1
ATOM 4097 C C . PRO B 1 256 ? 15.162 -14.982 -8.601 1.00 13.15 255 PRO B C 1
ATOM 4098 O O . PRO B 1 256 ? 15.418 -13.800 -8.277 1.00 13.52 255 PRO B O 1
ATOM 4102 N N . ALA B 1 257 ? 14.094 -15.612 -8.143 1.00 10.94 256 ALA B N 1
ATOM 4103 C CA . ALA B 1 257 ? 13.121 -14.947 -7.302 1.00 11.80 256 ALA B CA 1
ATOM 4104 C C . ALA B 1 257 ? 13.744 -14.507 -5.986 1.00 12.59 256 ALA B C 1
ATOM 4105 O O . ALA B 1 257 ? 14.673 -15.143 -5.472 1.00 12.97 256 ALA B O 1
ATOM 4107 N N . ASP B 1 258 ? 13.177 -13.433 -5.421 1.00 12.06 257 ASP B N 1
ATOM 4108 C CA . ASP B 1 258 ? 13.602 -12.961 -4.094 1.00 13.29 257 ASP B CA 1
ATOM 4109 C C . ASP B 1 258 ? 12.833 -13.718 -3.025 1.00 13.36 257 ASP B C 1
ATOM 4110 O O . ASP B 1 258 ? 11.854 -13.235 -2.429 1.00 14.97 257 ASP B O 1
ATOM 4115 N N . LEU B 1 259 ? 13.260 -14.938 -2.831 1.00 13.91 258 LEU B N 1
ATOM 4116 C CA . LEU B 1 259 ? 12.699 -15.861 -1.857 1.00 15.44 258 LEU B CA 1
ATOM 4117 C C . LEU B 1 259 ? 13.754 -16.229 -0.823 1.00 15.67 258 LEU B C 1
ATOM 4118 O O . LEU B 1 259 ? 14.946 -16.271 -1.145 1.00 16.69 258 LEU B O 1
ATOM 4123 N N . PRO B 1 260 ? 13.343 -16.624 0.386 1.00 16.11 259 PRO B N 1
ATOM 4124 C CA . PRO B 1 260 ? 14.301 -17.243 1.304 1.00 15.36 259 PRO B CA 1
ATOM 4125 C C . PRO B 1 260 ? 14.934 -18.438 0.617 1.00 17.61 259 PRO B C 1
ATOM 4126 O O . PRO B 1 260 ? 14.270 -19.217 -0.081 1.00 15.98 259 PRO B O 1
ATOM 4130 N N . PRO B 1 261 ? 16.227 -18.612 0.723 1.00 14.60 260 PRO B N 1
ATOM 4131 C CA . PRO B 1 261 ? 16.867 -19.675 -0.055 1.00 16.71 260 PRO B CA 1
ATOM 4132 C C . PRO B 1 261 ? 16.326 -21.057 0.243 1.00 16.07 260 PRO B C 1
ATOM 4133 O O . PRO B 1 261 ? 16.333 -21.902 -0.665 1.00 15.06 260 PRO B O 1
ATOM 4137 N N . ALA B 1 262 ? 15.895 -21.356 1.475 1.00 15.13 261 ALA B N 1
ATOM 4138 C CA . ALA B 1 262 ? 15.376 -22.688 1.733 1.00 16.77 261 ALA B CA 1
ATOM 4139 C C . ALA B 1 262 ? 14.050 -22.910 1.026 1.00 14.58 261 ALA B C 1
ATOM 4140 O O . ALA B 1 262 ? 13.766 -24.043 0.631 1.00 15.88 261 ALA B O 1
ATOM 4142 N N . ILE B 1 263 ? 13.267 -21.854 0.823 1.00 14.04 262 ILE B N 1
ATOM 4143 C CA . ILE B 1 263 ? 12.007 -21.994 0.103 1.00 14.40 262 ILE B CA 1
ATOM 4144 C C . ILE B 1 263 ? 12.267 -22.206 -1.379 1.00 12.13 262 ILE B C 1
ATOM 4145 O O . ILE B 1 263 ? 11.669 -23.089 -2.008 1.00 11.87 262 ILE B O 1
ATOM 4150 N N . ALA B 1 264 ? 13.203 -21.448 -1.949 1.00 11.04 263 ALA B N 1
ATOM 4151 C CA . ALA B 1 264 ? 13.515 -21.658 -3.356 1.00 12.23 263 ALA B CA 1
ATOM 4152 C C . ALA B 1 264 ? 14.090 -23.051 -3.589 1.00 11.16 263 ALA B C 1
ATOM 4153 O O . ALA B 1 264 ? 13.730 -23.740 -4.565 1.00 11.44 263 ALA B O 1
ATOM 4155 N N . ALA B 1 265 ? 14.954 -23.505 -2.674 1.00 12.69 264 ALA B N 1
ATOM 4156 C CA . ALA B 1 265 ? 15.525 -24.849 -2.833 1.00 12.24 264 ALA B CA 1
ATOM 4157 C C . ALA B 1 265 ? 14.448 -25.916 -2.752 1.00 11.03 264 ALA B C 1
ATOM 4158 O O . ALA B 1 265 ? 14.478 -26.907 -3.499 1.00 10.87 264 ALA B O 1
ATOM 4160 N N . GLU B 1 266 ? 13.479 -25.736 -1.865 1.00 11.50 265 GLU B N 1
ATOM 4161 C CA . GLU B 1 266 ? 12.373 -26.688 -1.748 1.00 11.76 265 GLU B CA 1
ATOM 4162 C C . GLU B 1 266 ? 11.503 -26.693 -3.001 1.00 10.84 265 GLU B C 1
ATOM 4163 O O . GLU B 1 266 ? 11.110 -27.772 -3.460 1.00 10.87 265 GLU B O 1
ATOM 4169 N N . ALA B 1 267 ? 11.247 -25.517 -3.576 1.00 10.14 266 ALA B N 1
ATOM 4170 C CA . ALA B 1 267 ? 10.490 -25.496 -4.829 1.00 10.20 266 ALA B CA 1
ATOM 4171 C C . ALA B 1 267 ? 11.220 -26.295 -5.918 1.00 9.23 266 ALA B C 1
ATOM 4172 O O . ALA B 1 267 ? 10.596 -27.011 -6.729 1.00 9.84 266 ALA B O 1
ATOM 4174 N N . GLN B 1 268 ? 12.553 -26.149 -5.999 1.00 9.90 267 GLN B N 1
ATOM 4175 C CA . GLN B 1 268 ? 13.319 -26.918 -6.990 1.00 9.32 267 GLN B CA 1
ATOM 4176 C C . GLN B 1 268 ? 13.279 -28.412 -6.703 1.00 9.33 267 GLN B C 1
ATOM 4177 O O . GLN B 1 268 ? 13.134 -29.216 -7.625 1.00 10.28 267 GLN B O 1
ATOM 4183 N N . ARG B 1 269 ? 13.392 -28.813 -5.429 1.00 9.27 268 ARG B N 1
ATOM 4184 C CA . ARG B 1 269 ? 13.324 -30.215 -5.067 1.00 10.02 268 ARG B CA 1
ATOM 4185 C C . ARG B 1 269 ? 11.979 -30.785 -5.484 1.00 10.03 268 ARG B C 1
ATOM 4186 O O . ARG B 1 269 ? 11.924 -31.890 -6.032 1.00 10.09 268 ARG B O 1
ATOM 4194 N N . LEU B 1 270 ? 10.902 -30.082 -5.161 1.00 10.02 269 LEU B N 1
ATOM 4195 C CA . LEU B 1 270 ? 9.556 -30.543 -5.480 1.00 9.62 269 LEU B CA 1
ATOM 4196 C C . LEU B 1 270 ? 9.348 -30.614 -6.992 1.00 10.50 269 LEU B C 1
ATOM 4197 O O . LEU B 1 270 ? 8.730 -31.582 -7.495 1.00 10.60 269 LEU B O 1
ATOM 4202 N N . ALA B 1 271 ? 9.807 -29.602 -7.758 1.00 9.51 270 ALA B N 1
ATOM 4203 C CA . ALA B 1 271 ? 9.649 -29.653 -9.205 1.00 9.48 270 ALA B CA 1
ATOM 4204 C C . ALA B 1 271 ? 10.344 -30.873 -9.794 1.00 10.04 270 ALA B C 1
ATOM 4205 O O . ALA B 1 271 ? 9.833 -31.507 -10.732 1.00 9.78 270 ALA B O 1
ATOM 4207 N N . LEU B 1 272 ? 11.581 -31.179 -9.328 1.00 9.74 271 LEU B N 1
ATOM 4208 C CA . LEU B 1 272 ? 12.262 -32.372 -9.827 1.00 10.62 271 LEU B CA 1
ATOM 4209 C C . LEU B 1 272 ? 11.499 -33.641 -9.468 1.00 10.12 271 LEU B C 1
ATOM 4210 O O . LEU B 1 272 ? 11.443 -34.584 -10.278 1.00 10.48 271 LEU B O 1
ATOM 4215 N N . LYS B 1 273 ? 10.928 -33.692 -8.254 1.00 10.37 272 LYS B N 1
ATOM 4216 C CA . LYS B 1 273 ? 10.106 -34.850 -7.893 1.00 11.12 272 LYS B CA 1
ATOM 4217 C C . LYS B 1 273 ? 8.904 -34.986 -8.820 1.00 9.08 272 LYS B C 1
ATOM 4218 O O . LYS B 1 273 ? 8.572 -36.101 -9.229 1.00 9.69 272 LYS B O 1
ATOM 4224 N N . VAL B 1 274 ? 8.322 -33.861 -9.205 1.00 8.89 273 VAL B N 1
ATOM 4225 C CA . VAL B 1 274 ? 7.161 -33.900 -10.109 1.00 9.11 273 VAL B CA 1
ATOM 4226 C C . VAL B 1 274 ? 7.585 -34.404 -11.481 1.00 9.40 273 VAL B C 1
ATOM 4227 O O . VAL B 1 274 ? 6.937 -35.273 -12.104 1.00 10.18 273 VAL B O 1
ATOM 4231 N N . HIS B 1 275 ? 8.680 -33.827 -11.993 1.00 8.85 274 HIS B N 1
ATOM 4232 C CA . HIS B 1 275 ? 9.183 -34.188 -13.308 1.00 9.08 274 HIS B CA 1
ATOM 4233 C C . HIS B 1 275 ? 9.460 -35.691 -13.381 1.00 9.40 274 HIS B C 1
ATOM 4234 O O . HIS B 1 275 ? 9.080 -36.390 -14.333 1.00 10.56 274 HIS B O 1
ATOM 4241 N N . ARG B 1 276 ? 10.108 -36.215 -12.344 1.00 10.13 275 ARG B N 1
ATOM 4242 C CA . ARG B 1 276 ? 10.395 -37.645 -12.304 1.00 9.56 275 ARG B CA 1
ATOM 4243 C C . ARG B 1 276 ? 9.131 -38.477 -12.110 1.00 9.86 275 ARG B C 1
ATOM 4244 O O . ARG B 1 276 ? 9.000 -39.540 -12.730 1.00 10.19 275 ARG B O 1
ATOM 4252 N N . ALA B 1 277 ? 8.217 -38.036 -11.239 1.00 8.94 276 ALA B N 1
ATOM 4253 C CA . ALA B 1 277 ? 7.016 -38.808 -10.940 1.00 9.70 276 ALA B CA 1
ATOM 4254 C C . ALA B 1 277 ? 6.176 -39.017 -12.167 1.00 9.80 276 ALA B C 1
ATOM 4255 O O . ALA B 1 277 ? 5.610 -40.114 -12.353 1.00 11.44 276 ALA B O 1
ATOM 4257 N N . LEU B 1 278 ? 6.045 -38.001 -13.015 1.00 8.76 277 LEU B N 1
ATOM 4258 C CA . LEU B 1 278 ? 5.220 -38.118 -14.216 1.00 11.05 277 LEU B CA 1
ATOM 4259 C C . LEU B 1 278 ? 6.016 -38.646 -15.411 1.00 8.52 277 LEU B C 1
ATOM 4260 O O . LEU B 1 278 ? 5.470 -38.720 -16.525 1.00 9.87 277 LEU B O 1
ATOM 4265 N N . LYS B 1 279 ? 7.267 -39.023 -15.197 1.00 9.79 278 LYS B N 1
ATOM 4266 C CA . LYS B 1 279 ? 8.064 -39.697 -16.245 1.00 9.64 278 LYS B CA 1
ATOM 4267 C C . LYS B 1 279 ? 8.308 -38.757 -17.418 1.00 8.40 278 LYS B C 1
ATOM 4268 O O . LYS B 1 279 ? 8.334 -39.188 -18.574 1.00 9.33 278 LYS B O 1
ATOM 4274 N N . LEU B 1 280 ? 8.439 -37.458 -17.110 1.00 8.69 279 LEU B N 1
ATOM 4275 C CA . LEU B 1 280 ? 8.663 -36.449 -18.131 1.00 8.27 279 LEU B CA 1
ATOM 4276 C C . LEU B 1 280 ? 10.066 -36.609 -18.738 1.00 9.59 279 LEU B C 1
ATOM 4277 O O . LEU B 1 280 ? 10.977 -37.221 -18.149 1.00 10.13 279 LEU B O 1
ATOM 4282 N N A SER B 1 281 ? 10.252 -36.038 -19.940 0.43 9.53 280 SER B N 1
ATOM 4283 N N B SER B 1 281 ? 10.275 -35.993 -19.907 0.57 9.52 280 SER B N 1
ATOM 4284 C CA A SER B 1 281 ? 11.546 -36.054 -20.615 0.43 10.88 280 SER B CA 1
ATOM 4285 C CA B SER B 1 281 ? 11.595 -36.019 -20.520 0.57 10.67 280 SER B CA 1
ATOM 4286 C C A SER B 1 281 ? 11.906 -34.648 -21.086 0.43 10.21 280 SER B C 1
ATOM 4287 C C B SER B 1 281 ? 11.925 -34.662 -21.129 0.57 10.22 280 SER B C 1
ATOM 4288 O O A SER B 1 281 ? 11.017 -33.846 -21.408 0.43 9.44 280 SER B O 1
ATOM 4289 O O B SER B 1 281 ? 11.043 -33.935 -21.618 0.57 9.16 280 SER B O 1
ATOM 4294 N N . GLY B 1 282 ? 13.210 -34.370 -21.162 1.00 9.92 281 GLY B N 1
ATOM 4295 C CA . GLY B 1 282 ? 13.678 -33.178 -21.863 1.00 10.21 281 GLY B CA 1
ATOM 4296 C C . GLY B 1 282 ? 13.646 -31.934 -20.998 1.00 8.92 281 GLY B C 1
ATOM 4297 O O . GLY B 1 282 ? 14.702 -31.425 -20.583 1.00 10.57 281 GLY B O 1
ATOM 4298 N N . TYR B 1 283 ? 12.439 -31.473 -20.694 1.00 9.12 282 TYR B N 1
ATOM 4299 C CA . TYR B 1 283 ? 12.273 -30.218 -19.966 1.00 7.96 282 TYR B CA 1
ATOM 4300 C C . TYR B 1 283 ? 10.841 -30.142 -19.520 1.00 8.66 282 TYR B C 1
ATOM 4301 O O . TYR B 1 283 ? 9.992 -30.902 -19.995 1.00 10.07 282 TYR B O 1
ATOM 4310 N N . SER B 1 284 ? 10.567 -29.217 -18.593 1.00 8.34 283 SER B N 1
ATOM 4311 C CA . SER B 1 284 ? 9.208 -28.992 -18.108 1.00 8.05 283 SER B CA 1
ATOM 4312 C C . SER B 1 284 ? 9.177 -27.678 -17.319 1.00 7.27 283 SER B C 1
ATOM 4313 O O . SER B 1 284 ? 10.236 -27.088 -17.017 1.00 8.85 283 SER B O 1
ATOM 4316 N N . ARG B 1 285 ? 7.989 -27.252 -16.952 1.00 7.99 284 ARG B N 1
ATOM 4317 C CA . ARG B 1 285 ? 7.903 -26.122 -16.033 1.00 7.43 284 ARG B CA 1
ATOM 4318 C C . ARG B 1 285 ? 6.732 -26.392 -15.089 1.00 8.48 284 ARG B C 1
ATOM 4319 O O . ARG B 1 285 ? 5.592 -26.651 -15.494 1.00 9.20 284 ARG B O 1
ATOM 4327 N N . THR B 1 286 ? 7.017 -26.288 -13.780 1.00 8.74 285 THR B N 1
ATOM 4328 C CA . THR B 1 286 ? 6.066 -26.581 -12.718 1.00 8.96 285 THR B CA 1
ATOM 4329 C C . THR B 1 286 ? 5.676 -25.277 -12.028 1.00 8.78 285 THR B C 1
ATOM 4330 O O . THR B 1 286 ? 6.539 -24.421 -11.723 1.00 9.55 285 THR B O 1
ATOM 4334 N N . ASP B 1 287 ? 4.371 -25.103 -11.799 1.00 8.24 286 ASP B N 1
ATOM 4335 C CA . ASP B 1 287 ? 3.850 -23.879 -11.187 1.00 9.27 286 ASP B CA 1
ATOM 4336 C C . ASP B 1 287 ? 3.422 -24.151 -9.762 1.00 8.36 286 ASP B C 1
ATOM 4337 O O . ASP B 1 287 ? 2.774 -25.155 -9.482 1.00 10.06 286 ASP B O 1
ATOM 4342 N N . PHE B 1 288 ? 3.696 -23.217 -8.870 1.00 8.72 287 PHE B N 1
ATOM 4343 C CA . PHE B 1 288 ? 3.331 -23.310 -7.465 1.00 10.09 287 PHE B CA 1
ATOM 4344 C C . PHE B 1 288 ? 2.707 -22.009 -7.004 1.00 10.15 287 PHE B C 1
ATOM 4345 O O . PHE B 1 288 ? 3.032 -20.922 -7.499 1.00 10.60 287 PHE B O 1
ATOM 4353 N N . ARG B 1 289 ? 1.858 -22.126 -5.990 1.00 9.13 288 ARG B N 1
ATOM 4354 C CA . ARG B 1 289 ? 1.500 -20.972 -5.170 1.00 9.24 288 ARG B CA 1
ATOM 4355 C C . ARG B 1 289 ? 2.192 -21.135 -3.820 1.00 8.49 288 ARG B C 1
ATOM 4356 O O . ARG B 1 289 ? 2.172 -22.215 -3.216 1.00 10.59 288 ARG B O 1
ATOM 4364 N N . LEU B 1 290 ? 2.811 -20.080 -3.346 1.00 10.29 289 LEU B N 1
ATOM 4365 C CA . LEU B 1 290 ? 3.502 -20.041 -2.061 1.00 10.17 289 LEU B CA 1
ATOM 4366 C C . LEU B 1 290 ? 2.544 -19.334 -1.114 1.00 9.79 289 LEU B C 1
ATOM 4367 O O . LEU B 1 290 ? 2.288 -18.130 -1.260 1.00 11.38 289 LEU B O 1
ATOM 4372 N N . ASP B 1 291 ? 2.024 -20.105 -0.140 1.00 11.32 290 ASP B N 1
ATOM 4373 C CA . ASP B 1 291 ? 1.035 -19.496 0.739 1.00 11.85 290 ASP B CA 1
ATOM 4374 C C . ASP B 1 291 ? 1.710 -18.535 1.732 1.00 11.39 290 ASP B C 1
ATOM 4375 O O . ASP B 1 291 ? 2.913 -18.404 1.810 1.00 10.81 290 ASP B O 1
ATOM 4380 N N . GLU B 1 292 ? 0.871 -17.826 2.478 1.00 13.25 291 GLU B N 1
ATOM 4381 C CA . GLU B 1 292 ? 1.327 -16.784 3.372 1.00 14.06 291 GLU B CA 1
ATOM 4382 C C . GLU B 1 292 ? 2.057 -17.322 4.575 1.00 14.23 291 GLU B C 1
ATOM 4383 O O . GLU B 1 292 ? 2.698 -16.534 5.281 1.00 17.18 291 GLU B O 1
ATOM 4389 N N . GLN B 1 293 ? 2.011 -18.639 4.821 1.00 13.14 292 GLN B N 1
ATOM 4390 C CA . GLN B 1 293 ? 2.788 -19.287 5.863 1.00 14.86 292 GLN B CA 1
ATOM 4391 C C . GLN B 1 293 ? 4.067 -19.921 5.333 1.00 16.50 292 GLN B C 1
ATOM 4392 O O . GLN B 1 293 ? 4.770 -20.618 6.079 1.00 16.18 292 GLN B O 1
ATOM 4398 N N . GLY B 1 294 ? 4.390 -19.708 4.071 1.00 13.30 293 GLY B N 1
ATOM 4399 C CA . GLY B 1 294 ? 5.623 -20.231 3.526 1.00 14.04 293 GLY B CA 1
ATOM 4400 C C . GLY B 1 294 ? 5.584 -21.654 2.989 1.00 12.56 293 GLY B C 1
ATOM 4401 O O . GLY B 1 294 ? 6.645 -22.231 2.749 1.00 15.08 293 GLY B O 1
ATOM 4402 N N . ARG B 1 295 ? 4.403 -22.203 2.761 1.00 11.29 294 ARG B N 1
ATOM 4403 C CA . ARG B 1 295 ? 4.254 -23.555 2.246 1.00 10.79 294 ARG B CA 1
ATOM 4404 C C . ARG B 1 295 ? 3.934 -23.483 0.752 1.00 10.37 294 ARG B C 1
ATOM 4405 O O . ARG B 1 295 ? 3.123 -22.657 0.301 1.00 10.47 294 ARG B O 1
ATOM 4413 N N . LEU B 1 296 ? 4.570 -24.372 -0.015 1.00 9.88 295 LEU B N 1
ATOM 4414 C CA . LEU B 1 296 ? 4.404 -24.450 -1.454 1.00 10.10 295 LEU B CA 1
ATOM 4415 C C . LEU B 1 296 ? 3.295 -25.429 -1.812 1.00 9.64 295 LEU B C 1
ATOM 4416 O O . LEU B 1 296 ? 3.280 -26.563 -1.349 1.00 10.55 295 LEU B O 1
ATOM 4421 N N . TRP B 1 297 ? 2.481 -25.049 -2.788 1.00 10.41 296 TRP B N 1
ATOM 4422 C CA . TRP B 1 297 ? 1.350 -25.849 -3.266 1.00 9.66 296 TRP B CA 1
ATOM 4423 C C . TRP B 1 297 ? 1.536 -25.979 -4.768 1.00 8.07 296 TRP B C 1
ATOM 4424 O O . TRP B 1 297 ? 1.536 -24.988 -5.472 1.00 9.49 296 TRP B O 1
ATOM 4435 N N . CYS B 1 298 ? 1.654 -27.191 -5.260 1.00 9.28 297 CYS B N 1
ATOM 4436 C CA . CYS B 1 298 ? 1.879 -27.414 -6.675 1.00 9.41 297 CYS B CA 1
ATOM 4437 C C . CYS B 1 298 ? 0.576 -27.389 -7.455 1.00 9.55 297 CYS B C 1
ATOM 4438 O O . CYS B 1 298 ? -0.379 -28.147 -7.164 1.00 10.19 297 CYS B O 1
ATOM 4441 N N . LEU B 1 299 ? 0.489 -26.480 -8.428 1.00 8.43 298 LEU B N 1
ATOM 4442 C CA . LEU B 1 299 ? -0.704 -26.390 -9.280 1.00 8.74 298 LEU B CA 1
ATOM 4443 C C . LEU B 1 299 ? -0.676 -27.434 -10.378 1.00 8.34 298 LEU B C 1
ATOM 4444 O O . LEU B 1 299 ? -1.668 -28.150 -10.591 1.00 9.81 298 LEU B O 1
ATOM 4449 N N . GLU B 1 300 ? 0.420 -27.476 -11.116 1.00 8.09 299 GLU B N 1
ATOM 4450 C CA . GLU B 1 300 ? 0.441 -28.280 -12.326 1.00 7.89 299 GLU B CA 1
ATOM 4451 C C . GLU B 1 300 ? 1.872 -28.301 -12.836 1.00 8.35 299 GLU B C 1
ATOM 4452 O O . GLU B 1 300 ? 2.723 -27.482 -12.436 1.00 8.91 299 GLU B O 1
ATOM 4458 N N . VAL B 1 301 ? 2.108 -29.182 -13.817 1.00 8.26 300 VAL B N 1
ATOM 4459 C CA . VAL B 1 301 ? 3.359 -29.178 -14.574 1.00 8.64 300 VAL B CA 1
ATOM 4460 C C . VAL B 1 301 ? 3.006 -29.166 -16.060 1.00 8.58 300 VAL B C 1
ATOM 4461 O O . VAL B 1 301 ? 1.989 -29.743 -16.500 1.00 11.25 300 VAL B O 1
ATOM 4465 N N . ASN B 1 302 ? 3.832 -28.476 -16.822 1.00 8.69 301 ASN B N 1
ATOM 4466 C CA . ASN B 1 302 ? 3.660 -28.287 -18.248 1.00 8.02 301 ASN B CA 1
ATOM 4467 C C . ASN B 1 302 ? 4.801 -28.995 -18.948 1.00 7.32 301 ASN B C 1
ATOM 4468 O O . ASN B 1 302 ? 5.993 -28.724 -18.700 1.00 8.97 301 ASN B O 1
ATOM 4473 N N . THR B 1 303 ? 4.456 -29.879 -19.884 1.00 7.89 302 THR B N 1
ATOM 4474 C CA . THR B 1 303 ? 5.464 -30.573 -20.669 1.00 8.58 302 THR B CA 1
ATOM 4475 C C . THR B 1 303 ? 5.884 -29.801 -21.922 1.00 8.74 302 THR B C 1
ATOM 4476 O O . THR B 1 303 ? 6.987 -30.013 -22.410 1.00 9.34 302 THR B O 1
ATOM 4480 N N . LEU B 1 304 ? 5.039 -28.914 -22.437 1.00 8.61 303 LEU B N 1
ATOM 4481 C CA . LEU B 1 304 ? 5.372 -28.041 -23.559 1.00 8.28 303 LEU B CA 1
ATOM 4482 C C . LEU B 1 304 ? 5.190 -26.585 -23.132 1.00 8.60 303 LEU B C 1
ATOM 4483 O O . LEU B 1 304 ? 4.334 -25.876 -23.670 1.00 9.11 303 LEU B O 1
ATOM 4488 N N . PRO B 1 305 ? 5.922 -26.127 -22.113 1.00 8.25 304 PRO B N 1
ATOM 4489 C CA . PRO B 1 305 ? 5.748 -24.754 -21.606 1.00 9.85 304 PRO B CA 1
ATOM 4490 C C . PRO B 1 305 ? 5.991 -23.714 -22.696 1.00 9.25 304 PRO B C 1
ATOM 4491 O O . PRO B 1 305 ? 6.785 -23.915 -23.635 1.00 9.25 304 PRO B O 1
ATOM 4495 N N . GLY B 1 306 ? 5.423 -22.536 -22.495 1.00 8.89 305 GLY B N 1
ATOM 4496 C CA . GLY B 1 306 ? 5.617 -21.441 -23.442 1.00 8.84 305 GLY B CA 1
ATOM 4497 C C . GLY B 1 306 ? 7.071 -21.147 -23.684 1.00 8.73 305 GLY B C 1
ATOM 4498 O O . GLY B 1 306 ? 7.924 -21.180 -22.778 1.00 8.62 305 GLY B O 1
ATOM 4499 N N . MET B 1 307 ? 7.364 -20.773 -24.937 1.00 8.52 306 MET B N 1
ATOM 4500 C CA . MET B 1 307 ? 8.712 -20.431 -25.336 1.00 9.08 306 MET B CA 1
ATOM 4501 C C . MET B 1 307 ? 8.709 -19.059 -26.033 1.00 9.70 306 MET B C 1
ATOM 4502 O O . MET B 1 307 ? 9.618 -18.745 -26.818 1.00 11.07 306 MET B O 1
ATOM 4507 N N . THR B 1 308 ? 7.709 -18.243 -25.736 1.00 10.19 307 THR B N 1
ATOM 4508 C CA . THR B 1 308 ? 7.635 -16.928 -26.363 1.00 9.98 307 THR B CA 1
ATOM 4509 C C . THR B 1 308 ? 8.686 -16.015 -25.742 1.00 10.27 307 THR B C 1
ATOM 4510 O O . THR B 1 308 ? 9.291 -16.322 -24.718 1.00 10.26 307 THR B O 1
ATOM 4514 N N . ALA B 1 309 ? 8.807 -14.812 -26.338 1.00 11.84 308 ALA B N 1
ATOM 4515 C CA . ALA B 1 309 ? 9.769 -13.846 -25.822 1.00 12.55 308 ALA B CA 1
ATOM 4516 C C . ALA B 1 309 ? 9.363 -13.285 -24.468 1.00 12.07 308 ALA B C 1
ATOM 4517 O O . ALA B 1 309 ? 10.206 -12.637 -23.819 1.00 15.68 308 ALA B O 1
ATOM 4519 N N . THR B 1 310 ? 8.125 -13.477 -24.005 1.00 10.88 309 THR B N 1
ATOM 4520 C CA . THR B 1 310 ? 7.742 -13.082 -22.644 1.00 11.07 309 THR B CA 1
ATOM 4521 C C . THR B 1 310 ? 7.617 -14.274 -21.695 1.00 10.70 309 THR B C 1
ATOM 4522 O O . THR B 1 310 ? 7.197 -14.089 -20.543 1.00 12.51 309 THR B O 1
ATOM 4526 N N . SER B 1 311 ? 7.919 -15.488 -22.177 1.00 10.97 310 SER B N 1
ATOM 4527 C CA . SER B 1 311 ? 7.629 -16.699 -21.424 1.00 10.07 310 SER B CA 1
ATOM 4528 C C . SER B 1 311 ? 8.620 -16.938 -20.294 1.00 9.49 310 SER B C 1
ATOM 4529 O O . SER B 1 311 ? 9.774 -16.446 -20.280 1.00 10.84 310 SER B O 1
ATOM 4532 N N . LEU B 1 312 ? 8.220 -17.814 -19.385 1.00 9.59 311 LEU B N 1
ATOM 4533 C CA . LEU B 1 312 ? 8.929 -18.078 -18.136 1.00 10.07 311 LEU B CA 1
ATOM 4534 C C . LEU B 1 312 ? 10.115 -19.010 -18.330 1.00 10.38 311 LEU B C 1
ATOM 4535 O O . LEU B 1 312 ? 11.189 -18.776 -17.759 1.00 10.63 311 LEU B O 1
ATOM 4540 N N . LEU B 1 313 ? 9.934 -20.125 -19.048 1.00 9.89 312 LEU B N 1
ATOM 4541 C CA . LEU B 1 313 ? 11.034 -21.081 -19.179 1.00 11.14 312 LEU B CA 1
ATOM 4542 C C . LEU B 1 313 ? 12.272 -20.469 -19.821 1.00 9.94 312 LEU B C 1
ATOM 4543 O O . LEU B 1 313 ? 13.394 -20.681 -19.307 1.00 10.19 312 LEU B O 1
ATOM 4548 N N . PRO B 1 314 ? 12.175 -19.690 -20.883 1.00 10.68 313 PRO B N 1
ATOM 4549 C CA . PRO B 1 314 ? 13.415 -19.107 -21.417 1.00 10.91 313 PRO B CA 1
ATOM 4550 C C . PRO B 1 314 ? 14.106 -18.206 -20.415 1.00 10.23 313 PRO B C 1
ATOM 4551 O O . PRO B 1 314 ? 15.353 -18.189 -20.387 1.00 10.75 313 PRO B O 1
ATOM 4555 N N . GLN B 1 315 ? 13.367 -17.428 -19.612 1.00 9.83 314 GLN B N 1
ATOM 4556 C CA . GLN B 1 315 ? 13.981 -16.597 -18.576 1.00 10.23 314 GLN B CA 1
ATOM 4557 C C . GLN B 1 315 ? 14.654 -17.419 -17.479 1.00 10.30 314 GLN B C 1
ATOM 4558 O O . GLN B 1 315 ? 15.753 -17.051 -17.029 1.00 10.43 314 GLN B O 1
ATOM 4564 N N . ALA B 1 316 ? 14.090 -18.554 -17.088 1.00 9.87 315 ALA B N 1
ATOM 4565 C CA . ALA B 1 316 ? 14.737 -19.403 -16.096 1.00 9.94 315 ALA B CA 1
ATOM 4566 C C . ALA B 1 316 ? 16.029 -19.974 -16.677 1.00 9.57 315 ALA B C 1
ATOM 4567 O O . ALA B 1 316 ? 17.052 -20.033 -15.969 1.00 10.85 315 ALA B O 1
ATOM 4569 N N . ALA B 1 317 ? 16.015 -20.408 -17.930 1.00 8.77 316 ALA B N 1
ATOM 4570 C CA . ALA B 1 317 ? 17.245 -20.891 -18.560 1.00 9.99 316 ALA B CA 1
ATOM 4571 C C . ALA B 1 317 ? 18.279 -19.801 -18.602 1.00 10.20 316 ALA B C 1
ATOM 4572 O O . ALA B 1 317 ? 19.462 -20.048 -18.301 1.00 9.54 316 ALA B O 1
ATOM 4574 N N . ALA B 1 318 ? 17.891 -18.574 -18.991 1.00 10.29 317 ALA B N 1
ATOM 4575 C CA . ALA B 1 318 ? 18.891 -17.501 -19.057 1.00 11.05 317 ALA B CA 1
ATOM 4576 C C . ALA B 1 318 ? 19.478 -17.228 -17.681 1.00 10.30 317 ALA B C 1
ATOM 4577 O O . ALA B 1 318 ? 20.699 -16.994 -17.561 1.00 11.04 317 ALA B O 1
ATOM 4579 N N . ALA B 1 319 ? 18.665 -17.295 -16.631 1.00 10.67 318 ALA B N 1
ATOM 4580 C CA . ALA B 1 319 ? 19.193 -17.073 -15.293 1.00 10.71 318 ALA B CA 1
ATOM 4581 C C . ALA B 1 319 ? 20.180 -18.171 -14.889 1.00 10.57 318 ALA B C 1
ATOM 4582 O O . ALA B 1 319 ? 21.083 -17.946 -14.064 1.00 12.09 318 ALA B O 1
ATOM 4584 N N . ALA B 1 320 ? 20.048 -19.355 -15.462 1.00 10.76 319 ALA B N 1
ATOM 4585 C CA . ALA B 1 320 ? 20.974 -20.449 -15.236 1.00 11.96 319 ALA B CA 1
ATOM 4586 C C . ALA B 1 320 ? 22.229 -20.312 -16.070 1.00 11.42 319 ALA B C 1
ATOM 4587 O O . ALA B 1 320 ? 23.127 -21.171 -15.923 1.00 12.92 319 ALA B O 1
ATOM 4589 N N . GLY B 1 321 ? 22.316 -19.297 -16.924 1.00 10.65 320 GLY B N 1
ATOM 4590 C CA . GLY B 1 321 ? 23.471 -19.168 -17.821 1.00 11.21 320 GLY B CA 1
ATOM 4591 C C . GLY B 1 321 ? 23.278 -19.837 -19.164 1.00 11.31 320 GLY B C 1
ATOM 4592 O O . GLY B 1 321 ? 24.296 -20.108 -19.850 1.00 16.10 320 GLY B O 1
ATOM 4593 N N . ILE B 1 322 ? 22.024 -20.122 -19.562 1.00 10.36 321 ILE B N 1
ATOM 4594 C CA . ILE B 1 322 ? 21.743 -20.850 -20.794 1.00 10.69 321 ILE B CA 1
ATOM 4595 C C . ILE B 1 322 ? 20.960 -19.949 -21.719 1.00 10.13 321 ILE B C 1
ATOM 4596 O O . ILE B 1 322 ? 19.780 -19.691 -21.472 1.00 10.37 321 ILE B O 1
ATOM 4601 N N . GLY B 1 323 ? 21.580 -19.513 -22.807 1.00 10.25 322 GLY B N 1
ATOM 4602 C CA . GLY B 1 323 ? 20.893 -18.722 -23.814 1.00 11.76 322 GLY B CA 1
ATOM 4603 C C . GLY B 1 323 ? 19.818 -19.535 -24.535 1.00 10.09 322 GLY B C 1
ATOM 4604 O O . GLY B 1 323 ? 19.809 -20.785 -24.512 1.00 10.48 322 GLY B O 1
ATOM 4605 N N . PHE B 1 324 ? 18.934 -18.829 -25.239 1.00 10.32 323 PHE B N 1
ATOM 4606 C CA . PHE B 1 324 ? 17.748 -19.480 -25.775 1.00 11.40 323 PHE B CA 1
ATOM 4607 C C . PHE B 1 324 ? 18.092 -20.427 -26.917 1.00 11.32 323 PHE B C 1
ATOM 4608 O O . PHE B 1 324 ? 17.526 -21.544 -27.003 1.00 11.07 323 PHE B O 1
ATOM 4616 N N . ALA B 1 325 ? 19.033 -20.035 -27.793 1.00 11.49 324 ALA B N 1
ATOM 4617 C CA . ALA B 1 325 ? 19.412 -20.953 -28.865 1.00 11.35 324 ALA B CA 1
ATOM 4618 C C . ALA B 1 325 ? 20.004 -22.218 -28.290 1.00 11.05 324 ALA B C 1
ATOM 4619 O O . ALA B 1 325 ? 19.685 -23.328 -28.736 1.00 11.50 324 ALA B O 1
ATOM 4621 N N . GLU B 1 326 ? 20.854 -22.089 -27.283 1.00 10.96 325 GLU B N 1
ATOM 4622 C CA . GLU B 1 326 ? 21.442 -23.252 -26.670 1.00 11.82 325 GLU B CA 1
ATOM 4623 C C . GLU B 1 326 ? 20.368 -24.107 -26.006 1.00 11.37 325 GLU B C 1
ATOM 4624 O O . GLU B 1 326 ? 20.411 -25.354 -26.084 1.00 11.36 325 GLU B O 1
ATOM 4630 N N . LEU B 1 327 ? 19.411 -23.477 -25.323 1.00 10.96 326 LEU B N 1
ATOM 4631 C CA . LEU B 1 327 ? 18.310 -24.225 -24.711 1.00 11.88 326 LEU B CA 1
ATOM 4632 C C . LEU B 1 327 ? 17.568 -25.045 -25.766 1.00 9.90 326 LEU B C 1
ATOM 4633 O O . LEU B 1 327 ? 17.346 -26.258 -25.590 1.00 10.40 326 LEU B O 1
ATOM 4638 N N . CYS B 1 328 ? 17.257 -24.432 -26.898 1.00 9.79 327 CYS B N 1
ATOM 4639 C CA . CYS B 1 328 ? 16.512 -25.140 -27.940 1.00 10.35 327 CYS B CA 1
ATOM 4640 C C . CYS B 1 328 ? 17.328 -26.284 -28.521 1.00 10.58 327 CYS B C 1
ATOM 4641 O O . CYS B 1 328 ? 16.788 -27.376 -28.780 1.00 11.26 327 CYS B O 1
ATOM 4644 N N . GLU B 1 329 ? 18.637 -26.075 -28.733 1.00 11.18 328 GLU B N 1
ATOM 4645 C CA . GLU B 1 329 ? 19.469 -27.142 -29.250 1.00 10.98 328 GLU B CA 1
ATOM 4646 C C . GLU B 1 329 ? 19.523 -28.296 -28.275 1.00 10.49 328 GLU B C 1
ATOM 4647 O O . GLU B 1 329 ? 19.476 -29.464 -28.687 1.00 11.83 328 GLU B O 1
ATOM 4653 N N . ARG B 1 330 ? 19.743 -27.993 -26.976 1.00 9.99 329 ARG B N 1
ATOM 4654 C CA . ARG B 1 330 ? 19.805 -29.036 -25.977 1.00 10.24 329 ARG B CA 1
ATOM 4655 C C . ARG B 1 330 ? 18.501 -29.834 -25.961 1.00 9.43 329 ARG B C 1
ATOM 4656 O O . ARG B 1 330 ? 18.534 -31.074 -25.869 1.00 10.82 329 ARG B O 1
ATOM 4664 N N . ILE B 1 331 ? 17.342 -29.180 -26.056 1.00 10.35 330 ILE B N 1
ATOM 4665 C CA . ILE B 1 331 ? 16.050 -29.866 -26.083 1.00 10.44 330 ILE B CA 1
ATOM 4666 C C . ILE B 1 331 ? 15.980 -30.792 -27.296 1.00 10.06 330 ILE B C 1
ATOM 4667 O O . ILE B 1 331 ? 15.515 -31.943 -27.178 1.00 10.46 330 ILE B O 1
ATOM 4672 N N . CYS B 1 332 ? 16.444 -30.330 -28.478 1.00 9.91 331 CYS B N 1
ATOM 4673 C CA . CYS B 1 332 ? 16.483 -31.189 -29.662 1.00 9.61 331 CYS B CA 1
ATOM 4674 C C . CYS B 1 332 ? 17.299 -32.433 -29.403 1.00 10.20 331 CYS B C 1
ATOM 4675 O O . CYS B 1 332 ? 16.885 -33.547 -29.751 1.00 10.98 331 CYS B O 1
ATOM 4678 N N . ARG B 1 333 ? 18.485 -32.273 -28.867 1.00 10.99 332 ARG B N 1
ATOM 4679 C CA . ARG B 1 333 ? 19.324 -33.444 -28.656 1.00 12.58 332 ARG B CA 1
ATOM 4680 C C . ARG B 1 333 ? 18.744 -34.391 -27.605 1.00 12.26 332 ARG B C 1
ATOM 4681 O O . ARG B 1 333 ? 18.888 -35.625 -27.736 1.00 13.48 332 ARG B O 1
ATOM 4689 N N . LEU B 1 334 ? 18.123 -33.869 -26.545 1.00 11.18 333 LEU B N 1
ATOM 4690 C CA . LEU B 1 334 ? 17.490 -34.753 -25.577 1.00 12.35 333 LEU B CA 1
ATOM 4691 C C . LEU B 1 334 ? 16.360 -35.543 -26.220 1.00 13.48 333 LEU B C 1
ATOM 4692 O O . LEU B 1 334 ? 16.188 -36.748 -25.920 1.00 14.94 333 LEU B O 1
ATOM 4697 N N . GLY B 1 335 ? 15.608 -34.927 -27.136 1.00 11.06 334 GLY B N 1
ATOM 4698 C CA . GLY B 1 335 ? 14.569 -35.658 -27.827 1.00 13.21 334 GLY B CA 1
ATOM 4699 C C . GLY B 1 335 ? 15.114 -36.723 -28.753 1.00 12.90 334 GLY B C 1
ATOM 4700 O O . GLY B 1 335 ? 14.588 -37.860 -28.797 1.00 15.36 334 GLY B O 1
ATOM 4701 N N . ILE B 1 336 ? 16.183 -36.422 -29.455 1.00 13.70 335 ILE B N 1
ATOM 4702 C CA . ILE B 1 336 ? 16.786 -37.421 -30.334 1.00 14.16 335 ILE B CA 1
ATOM 4703 C C . ILE B 1 336 ? 17.304 -38.598 -29.522 1.00 16.77 335 ILE B C 1
ATOM 4704 O O . ILE B 1 336 ? 17.125 -39.768 -29.900 1.00 19.28 335 ILE B O 1
ATOM 4709 N N . GLU B 1 337 ? 17.934 -38.316 -28.387 1.00 16.02 336 GLU B N 1
ATOM 4710 C CA . GLU B 1 337 ? 18.470 -39.368 -27.529 1.00 18.90 336 GLU B CA 1
ATOM 4711 C C . GLU B 1 337 ? 17.351 -40.252 -27.014 1.00 18.46 336 GLU B C 1
ATOM 4712 O O . GLU B 1 337 ? 17.477 -41.493 -27.013 1.00 20.26 336 GLU B O 1
ATOM 4714 N N . ARG B 1 338 ? 16.240 -39.653 -26.595 1.00 16.36 337 ARG B N 1
ATOM 4715 C CA . ARG B 1 338 ? 15.136 -40.421 -26.054 1.00 21.24 337 ARG B CA 1
ATOM 4716 C C . ARG B 1 338 ? 14.545 -41.334 -27.124 1.00 19.92 337 ARG B C 1
ATOM 4717 O O . ARG B 1 338 ? 14.223 -42.500 -26.844 1.00 19.71 337 ARG B O 1
ATOM 4725 N N . CYS B 1 339 ? 14.444 -40.840 -28.359 1.00 19.73 338 CYS B N 1
ATOM 4726 C CA . CYS B 1 339 ? 13.800 -41.553 -29.480 1.00 23.51 338 CYS B CA 1
ATOM 4727 C C . CYS B 1 339 ? 14.714 -42.409 -30.341 1.00 29.94 338 CYS B C 1
ATOM 4728 O O . CYS B 1 339 ? 15.777 -42.821 -29.883 1.00 35.90 338 CYS B O 1
#

Foldseek 3Di:
DFEEEEEFQDLALCNLLLLQLSLVLQVLQVVVPYHYFYAHVLPGTDDPVVSVVSPVRFDDQGTQDDVRSVVSVNGLEYEQSYDFDCSQQLNVLVVCVVVVGFYFKFHRQLSNQQQQQVNLQVLLVVLVHAAFDKDKPPDPVVRCCVGANPFKKKAARGHDQCQLIDTDGDPVVPVVSNVSRCSRDPIMMITHQADAWKKKWKDFQLFIFAIKTWDPVPDSDCHNNCQG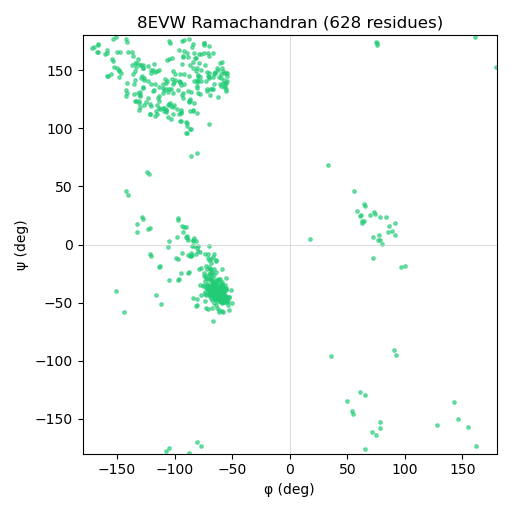PPPSTDMDGNDPDDVVLRVVNRVSVSSSCVSSPIFGMKMWIWGAHPVGDTHTRGMGRNFRNGPRGDVQVRCVSVVHHSSNSSVSSRVRRSVVD/DFEEEEEFQALALCNQLLLQLSLLLQVLQVVVPYHYWYAHVVPGTDDPVVSVVSSVRADDLGTDDPVVSVVAPPDVRPRGLEYEQSYDFDCSQQLNVLVVCVVVVGFYFKFHRQLSNQQQQQVNLVVLLVVLVHAAFDKDKPPDDPVRCCVRANPQKKKAARGHDQCQLIDTRGDPVVPVVSNVSRCVRDPIMMITHQADAWKKKWKDFALFIFAIKTWAPVPDSDCHNNCQRPPPSIDIDGNDPDDVVLRVVVRVSVSSSCVSSPMWGMKMWIWGQHPVGDTHTRGMGRNFRNHPSGDNQVRCVSVVHHSSRSSVSRSVRRSVVD

Sequence (647 aa):
KLKVAVLFGGSSEERDVSIASGAQVIQALRSAGHQVLAVDTASGLLGAEEERRLLASKVKEVPPDSDSLAIIRGVDVFFLALHGGTGEDGTLQALLDAGGFAYTGSGHLASAMAMDKDVAKRLFLAAGVETASWLMAPASEEEVREQLGFPLVVKPNSQGSTVGLSIVHSQAELQPAIELAGRYGDEVMLERFVAGREVTVGVLDDQALPVGEILLGGQEVFDYEHKYQAGAVREVFPADLPPAIAAEAQRLALKKVHRALKLSSGYSRTDFRLDEQGRLWCLEVNTLPGMTATSLLPQAAAAAGIGFAELCERICRLGIERCKLKVAVLFGGSSEEERDVSIASGAQVIQQALRSAGHQVLAVDTASGLLGAEEERRLLASKVKEVPPDSDSLAILSAGELAGVDVFFLALHGGTGEDGTLQALLDAGGFAYTGSGHLASAMAMDKDVAKRLFLAAGVETASWLMAPASEEEVREQLGFPLVVKPNSQGSTVGLSIVHSQAELQPAIELAGRYGDEVMLERFVAGREVTVGVLDDQALPVGEILLGGQEVFDYEHKYQAGAVREVFPADLPPAIAAEAQRLALKVHRALKLSSGYSRTDFRLDEQGRLWCLEVNTLPGMTATSLLPQAAAAAGIGFAELCERICRLGIERC

Organism: Pseudomonas aeruginosa (strain ATCC 15692 / DSM 22644 / CIP 104116 / JCM 14847 / LMG 12228 / 1C / PRS 101 / PAO1) (NCBI:txid208964)

Solvent-accessible surface area: 24893 Å² total

Secondary structure (DSSP, 8-state):
--EEEEEE--SSTTHHHHHHHHHHHHHHHHHTT-EEEEEETTTEE--HHHHHHHHT----SS-S-HHHHHHH---SEEEE---SHHHHSSHHHHHHHHTT--BSS--HHHHHHHH-HHHHHHHHHHTT-----EEESS--HHHHHHHT-SSEEEEETT--TTTT-EEE-SHHHHHHHHHHHHTT-S-EEEEE---SEEEEEEEETTEEPPPEEEE-TT-SS--HHHHHSTTSSEEESS-S--HHHHHHHHHHHHHHHHHTT--SEEEEEEEE-TTS-EEEEEEESS---STT-HHHHHHHHTT--HHHHHHHHHHHHHHH-/--EEEEEE--SSTTHHHHHHHHHHHHHHHHHTT-EEEEEETTTEE--HHHHHHHHTPPP-SSPPPHHHHH---SGGGTT-SEEEE---SHHHHSSHHHHHHHHHT--BSS--HHHHHHHH-HHHHHHHHHHTT-----EEESS--HHHHHHHT-SSEEEEETT--TTTT-EEE-SGGGHHHHHHHHHTT-S-EEEEE---EEEEEEEEETTEEPPPEEEE-TT-SS--HHHHHSTTSSEEESS-S--HHHHHHHHHHHHHHHHHTT--SEEEEEEEEETTS-EEEEEEESS---STT-HHHHHHHHTT--HHHHHHHHHHHHHHH-

Nearest PDB structures (foldseek):
  8evx-assembly1_A  TM=9.975E-01  e=1.548E-71  Pseudomonas aeruginosa PAO1
  8evw-assembly1_B  TM=9.932E-01  e=3.773E-70  Pseudomonas aeruginosa PAO1
  8evx-assembly1_B  TM=9.872E-01  e=1.924E-64  Pseudomonas aeruginosa PAO1
  8evv-assembly1_A  TM=9.045E-01  e=2.180E-58  Pseudomonas aeruginosa PAO1
  4egq-assembly5_B-3  TM=7.390E-01  e=1.390E-29  Burkholderia pseudomallei 1710b

Radius of gyration: 25.47 Å; Cα contacts (8 Å, |Δi|>4): 1501; chains: 2; bounding box: 51×72×56 Å

B-factor: mean 17.86, std 9.99, range [7.27, 78.76]